Protein AF-E4ZC14-F1 (afdb_monomer)

Structure (mmCIF, N/CA/C/O backbone):
data_AF-E4ZC14-F1
#
_entry.id   AF-E4ZC14-F1
#
loop_
_atom_site.group_PDB
_atom_site.id
_atom_site.type_symbol
_atom_site.label_atom_id
_atom_site.label_alt_id
_atom_site.label_comp_id
_atom_site.label_asym_id
_atom_site.label_entity_id
_atom_site.label_seq_id
_atom_site.pdbx_PDB_ins_code
_atom_site.Cartn_x
_atom_site.Cartn_y
_atom_site.Cartn_z
_atom_site.occupancy
_atom_site.B_iso_or_equiv
_atom_site.auth_seq_id
_atom_site.auth_comp_id
_atom_site.auth_asym_id
_atom_site.auth_atom_id
_atom_site.pdbx_PDB_model_num
ATOM 1 N N . MET A 1 1 ? 74.460 -32.156 33.471 1.00 45.66 1 MET A N 1
ATOM 2 C CA . MET A 1 1 ? 74.186 -30.718 33.682 1.00 45.66 1 MET A CA 1
ATOM 3 C C . MET A 1 1 ? 73.759 -30.123 32.357 1.00 45.66 1 MET A C 1
ATOM 5 O O . MET A 1 1 ? 74.447 -30.393 31.378 1.00 45.66 1 MET A O 1
ATOM 9 N N . LYS A 1 2 ? 72.703 -29.299 32.392 1.00 30.98 2 LYS A N 1
ATOM 10 C CA . LYS A 1 2 ? 71.992 -28.633 31.285 1.00 30.98 2 LYS A CA 1
ATOM 11 C C . LYS A 1 2 ? 70.985 -29.517 30.551 1.00 30.98 2 LYS A C 1
ATOM 13 O O . LYS A 1 2 ? 71.340 -30.608 30.130 1.00 30.98 2 LYS A O 1
ATOM 18 N N . ASP A 1 3 ? 69.765 -29.096 30.270 1.00 32.12 3 ASP A N 1
ATOM 19 C CA . ASP A 1 3 ? 68.856 -28.114 30.873 1.00 32.12 3 ASP A CA 1
ATOM 20 C C . ASP A 1 3 ? 67.518 -28.389 30.177 1.00 32.12 3 ASP A C 1
ATOM 22 O O . ASP A 1 3 ? 67.469 -28.552 28.955 1.00 32.12 3 ASP A O 1
ATOM 26 N N . GLU A 1 4 ? 66.444 -28.481 30.953 1.00 43.25 4 GLU A N 1
ATOM 27 C CA . GLU A 1 4 ? 65.076 -28.402 30.456 1.00 43.25 4 GLU A CA 1
ATOM 28 C C . GLU A 1 4 ? 64.865 -27.011 29.859 1.00 43.25 4 GLU A C 1
ATOM 30 O O . GLU A 1 4 ? 64.987 -26.036 30.588 1.00 43.25 4 GLU A O 1
ATOM 35 N N . THR A 1 5 ? 64.569 -26.903 28.562 1.00 44.19 5 THR A N 1
ATOM 36 C CA . THR A 1 5 ? 63.706 -25.885 27.923 1.00 44.19 5 THR A CA 1
ATOM 37 C C . THR A 1 5 ? 63.796 -26.098 26.411 1.00 44.19 5 THR A C 1
ATOM 39 O O . THR A 1 5 ? 64.867 -25.940 25.846 1.00 44.19 5 THR A O 1
ATOM 42 N N . ILE A 1 6 ? 62.679 -26.475 25.779 1.00 39.97 6 ILE A N 1
ATOM 43 C CA . ILE A 1 6 ? 62.237 -26.222 24.384 1.00 39.97 6 ILE A CA 1
ATOM 44 C C . ILE A 1 6 ? 61.236 -27.339 24.044 1.00 39.97 6 ILE A C 1
ATOM 46 O O . ILE A 1 6 ? 61.542 -28.346 23.420 1.00 39.97 6 ILE A O 1
ATOM 50 N N . ALA A 1 7 ? 60.003 -27.162 24.511 1.00 38.06 7 ALA A N 1
ATOM 51 C CA . ALA A 1 7 ? 58.832 -27.882 24.007 1.00 38.06 7 ALA A CA 1
ATOM 52 C C . ALA A 1 7 ? 57.586 -26.992 24.151 1.00 38.06 7 ALA A C 1
ATOM 54 O O . ALA A 1 7 ? 56.553 -27.395 24.669 1.00 38.06 7 ALA A O 1
ATOM 55 N N . ARG A 1 8 ? 57.708 -25.724 23.742 1.00 35.09 8 ARG A N 1
ATOM 56 C CA . ARG A 1 8 ? 56.596 -24.770 23.604 1.00 35.09 8 ARG A CA 1
ATOM 57 C C . ARG A 1 8 ? 56.924 -23.772 22.500 1.00 35.09 8 ARG A C 1
ATOM 59 O O . ARG A 1 8 ? 57.253 -22.628 22.766 1.00 35.09 8 ARG A O 1
ATOM 66 N N . CYS A 1 9 ? 56.889 -24.238 21.260 1.00 32.22 9 CYS A N 1
ATOM 67 C CA . CYS A 1 9 ? 56.754 -23.385 20.080 1.00 32.22 9 CYS A CA 1
ATOM 68 C C . CYS A 1 9 ? 56.498 -24.294 18.881 1.00 32.22 9 CYS A C 1
ATOM 70 O O . CYS A 1 9 ? 57.434 -24.615 18.170 1.00 32.22 9 CYS A O 1
ATOM 72 N N . LEU A 1 10 ? 55.268 -24.800 18.730 1.00 32.81 10 LEU A N 1
ATOM 73 C CA . LEU A 1 10 ? 54.746 -25.355 17.461 1.00 32.81 10 LEU A CA 1
ATOM 74 C C . LEU A 1 10 ? 53.225 -25.634 17.491 1.00 32.81 10 LEU A C 1
ATOM 76 O O . LEU A 1 10 ? 52.703 -26.356 16.653 1.00 32.81 10 LEU A O 1
ATOM 80 N N . LEU A 1 11 ? 52.484 -25.024 18.423 1.00 34.34 11 LEU A N 1
ATOM 81 C CA . LEU A 1 11 ? 51.018 -25.126 18.522 1.00 34.34 11 LEU A CA 1
ATOM 82 C C . LEU A 1 11 ? 50.381 -23.744 18.738 1.00 34.34 11 LEU A C 1
ATOM 84 O O . LEU A 1 11 ? 49.475 -23.568 19.540 1.00 34.34 11 LEU A O 1
ATOM 88 N N . SER A 1 12 ? 50.889 -22.740 18.019 1.00 35.34 12 SER A N 1
ATOM 89 C CA . SER A 1 12 ? 50.343 -21.376 18.016 1.00 35.34 12 SER A CA 1
ATOM 90 C C . SER A 1 12 ? 50.154 -20.848 16.589 1.00 35.34 12 SER A C 1
ATOM 92 O O . SER A 1 12 ? 50.436 -19.688 16.310 1.00 35.34 12 SER A O 1
ATOM 94 N N . GLY A 1 13 ? 49.730 -21.722 15.668 1.00 34.19 13 GLY A N 1
ATOM 95 C CA . GLY A 1 13 ? 49.625 -21.407 14.238 1.00 34.19 13 GLY A CA 1
ATOM 96 C C . GLY A 1 13 ? 48.385 -21.942 13.521 1.00 34.19 13 GLY A C 1
ATOM 97 O O . GLY A 1 13 ? 48.376 -21.940 12.299 1.00 34.19 13 GLY A O 1
ATOM 98 N N . CYS A 1 14 ? 47.355 -22.412 14.234 1.00 35.56 14 CYS A N 1
ATOM 99 C CA . CYS A 1 14 ? 46.096 -22.889 13.639 1.00 35.56 14 CYS A CA 1
ATOM 100 C C . CYS A 1 14 ? 44.931 -22.714 14.624 1.00 35.56 14 CYS A C 1
ATOM 102 O O . CYS A 1 14 ? 44.402 -23.697 15.121 1.00 35.56 14 CYS A O 1
ATOM 104 N N . LEU A 1 15 ? 44.580 -21.472 14.967 1.00 32.56 15 LEU A N 1
ATOM 105 C CA . LEU A 1 15 ? 43.302 -21.086 15.594 1.00 32.56 15 LEU A CA 1
ATOM 106 C C . LEU A 1 15 ? 43.336 -19.570 15.794 1.00 32.56 15 LEU A C 1
ATOM 108 O O . LEU A 1 15 ? 43.698 -19.116 16.865 1.00 32.56 15 LEU A O 1
ATOM 112 N N . LEU A 1 16 ? 43.081 -18.805 14.728 1.00 34.75 16 LEU A N 1
ATOM 113 C CA . LEU A 1 16 ? 42.660 -17.389 14.726 1.00 34.75 16 LEU A CA 1
ATOM 114 C C . LEU A 1 16 ? 42.478 -16.940 13.257 1.00 34.75 16 LEU A C 1
ATOM 116 O O . LEU A 1 16 ? 43.141 -16.040 12.760 1.00 34.75 16 LEU A O 1
ATOM 120 N N . ALA A 1 17 ? 41.592 -17.625 12.532 1.00 35.12 17 ALA A N 1
ATOM 121 C CA . ALA A 1 17 ? 41.046 -17.159 11.249 1.00 35.12 17 ALA A CA 1
ATOM 122 C C . ALA A 1 17 ? 39.534 -17.447 11.168 1.00 35.12 17 ALA A C 1
ATOM 124 O O . ALA A 1 17 ? 38.980 -17.732 10.114 1.00 35.12 17 ALA A O 1
ATOM 125 N N . ALA A 1 18 ? 38.870 -17.401 12.323 1.00 34.94 18 ALA A N 1
ATOM 126 C CA . ALA A 1 18 ? 37.419 -17.418 12.462 1.00 34.94 18 ALA A CA 1
ATOM 127 C C . ALA A 1 18 ? 37.052 -16.317 13.462 1.00 34.94 18 ALA A C 1
ATOM 129 O O . ALA A 1 18 ? 36.650 -16.564 14.594 1.00 34.94 18 ALA A O 1
ATOM 130 N N . GLY A 1 19 ? 37.332 -15.077 13.078 1.00 29.08 19 GLY A N 1
ATOM 131 C CA . GLY A 1 19 ? 37.117 -13.919 13.926 1.00 29.08 19 GLY A CA 1
ATOM 132 C C . GLY A 1 19 ? 37.322 -12.642 13.133 1.00 29.08 19 GLY A C 1
ATOM 133 O O . GLY A 1 19 ? 38.431 -12.362 12.703 1.00 29.08 19 GLY A O 1
ATOM 134 N N . MET A 1 20 ? 36.240 -11.876 13.009 1.00 33.25 20 MET A N 1
ATOM 135 C CA . MET A 1 20 ? 36.202 -10.481 12.563 1.00 33.25 20 MET A CA 1
ATOM 136 C C . MET A 1 20 ? 36.276 -10.210 11.051 1.00 33.25 20 MET A C 1
ATOM 138 O O . MET A 1 20 ? 37.107 -9.449 10.582 1.00 33.25 20 MET A O 1
ATOM 142 N N . GLU A 1 21 ? 35.246 -10.649 10.329 1.00 29.41 21 GLU A N 1
ATOM 143 C CA . GLU A 1 21 ? 34.494 -9.704 9.488 1.00 29.41 21 GLU A CA 1
ATOM 144 C C . GLU A 1 21 ? 33.090 -9.517 10.085 1.00 29.41 21 GLU A C 1
ATOM 146 O O . GLU A 1 21 ? 32.063 -9.728 9.449 1.00 29.41 21 GLU A O 1
ATOM 151 N N . LYS A 1 22 ? 33.015 -9.063 11.346 1.00 34.44 22 LYS A N 1
ATOM 152 C CA . LYS A 1 22 ? 31.931 -8.132 11.669 1.00 34.44 22 LYS A CA 1
ATOM 153 C C . LYS A 1 22 ? 32.325 -6.851 10.954 1.00 34.44 22 LYS A C 1
ATOM 155 O O . LYS A 1 22 ? 33.046 -6.028 11.511 1.00 34.44 22 LYS A O 1
ATOM 160 N N . SER A 1 23 ? 31.902 -6.739 9.692 1.00 33.16 23 SER A N 1
ATOM 161 C CA . SER A 1 23 ? 31.634 -5.442 9.086 1.00 33.16 23 SER A CA 1
ATOM 162 C C . SER A 1 23 ? 31.048 -4.583 10.201 1.00 33.16 23 SER A C 1
ATOM 164 O O . SER A 1 23 ? 30.042 -4.957 10.812 1.00 33.16 23 SER A O 1
ATOM 166 N N . ILE A 1 24 ? 31.751 -3.511 10.558 1.00 35.22 24 ILE A N 1
ATOM 167 C CA . ILE A 1 24 ? 31.177 -2.447 11.366 1.00 35.22 24 ILE A CA 1
ATOM 168 C C . ILE A 1 24 ? 30.052 -1.925 10.480 1.00 35.22 24 ILE A C 1
ATOM 170 O O . ILE A 1 24 ? 30.283 -1.076 9.620 1.00 35.22 24 ILE A O 1
ATOM 174 N N . ALA A 1 25 ? 28.869 -2.533 10.593 1.00 39.38 25 ALA A N 1
ATOM 175 C CA . ALA A 1 25 ? 27.667 -2.032 9.973 1.00 39.38 25 ALA A CA 1
ATOM 176 C C . ALA A 1 25 ? 27.552 -0.618 10.521 1.00 39.38 25 ALA A C 1
ATOM 178 O O . ALA A 1 25 ? 27.355 -0.430 11.723 1.00 39.38 25 ALA A O 1
ATOM 179 N N . ALA A 1 26 ? 27.816 0.376 9.673 1.00 46.69 26 ALA A N 1
ATOM 180 C CA . ALA A 1 26 ? 27.565 1.750 10.044 1.00 46.69 26 ALA A CA 1
ATOM 181 C C . ALA A 1 26 ? 26.086 1.783 10.425 1.00 46.69 26 ALA A C 1
ATOM 183 O O . ALA A 1 26 ? 25.239 1.486 9.577 1.00 46.69 26 ALA A O 1
ATOM 184 N N . SER A 1 27 ? 25.803 2.036 11.707 1.00 54.91 27 SER A N 1
ATOM 185 C CA . SER A 1 27 ? 24.440 2.157 12.203 1.00 54.91 27 SER A CA 1
ATOM 186 C C . SER A 1 27 ? 23.732 3.147 11.290 1.00 54.91 27 SER A C 1
ATOM 188 O O . SER A 1 27 ? 24.211 4.268 11.085 1.00 54.91 27 SER A O 1
ATOM 190 N N . GLY A 1 28 ? 22.667 2.698 10.626 1.00 61.69 28 GLY A N 1
ATOM 191 C CA . GLY A 1 28 ? 21.913 3.591 9.761 1.00 61.69 28 GLY A CA 1
ATOM 192 C C . GLY A 1 28 ? 21.225 4.686 10.588 1.00 61.69 28 GLY A C 1
ATOM 193 O O . GLY A 1 28 ? 21.387 4.801 11.805 1.00 61.69 28 GLY A O 1
ATOM 194 N N . THR A 1 29 ? 20.510 5.577 9.908 1.00 86.94 29 THR A N 1
ATOM 195 C CA . THR A 1 29 ? 19.975 6.783 10.545 1.00 86.94 29 THR A CA 1
ATOM 196 C C . THR A 1 29 ? 18.509 6.615 10.919 1.00 86.94 29 THR A C 1
ATOM 198 O O . THR A 1 29 ? 17.673 6.420 10.040 1.00 86.94 29 THR A O 1
ATOM 201 N N . ILE A 1 30 ? 18.193 6.793 12.202 1.00 93.06 30 ILE A N 1
ATOM 202 C CA . ILE A 1 30 ? 16.826 6.995 12.693 1.00 93.06 30 ILE A CA 1
ATOM 203 C C . ILE A 1 30 ? 16.688 8.465 13.101 1.00 93.06 30 ILE A C 1
ATOM 205 O O . ILE A 1 30 ? 17.481 8.977 13.890 1.00 93.06 30 ILE A O 1
ATOM 209 N N . LEU A 1 31 ? 15.715 9.165 12.521 1.00 93.12 31 LEU A N 1
ATOM 210 C CA . LEU A 1 31 ? 15.430 10.575 12.777 1.00 93.12 31 LEU A CA 1
ATOM 211 C C . LEU A 1 31 ? 14.049 10.708 13.404 1.00 93.12 31 LEU A C 1
ATOM 213 O O . LEU A 1 31 ? 13.050 10.477 12.730 1.00 93.12 31 LEU A O 1
ATOM 217 N N . GLU A 1 32 ? 13.988 11.161 14.649 1.00 92.75 32 GLU A N 1
ATOM 218 C CA . GLU A 1 32 ? 12.730 11.497 15.317 1.00 92.75 32 GLU A CA 1
ATOM 219 C C . GLU A 1 32 ? 12.566 13.018 15.360 1.00 92.75 32 GLU A C 1
ATOM 221 O O . GLU A 1 32 ? 13.363 13.748 15.958 1.00 92.75 32 GLU A O 1
ATOM 226 N N . LYS A 1 33 ? 11.552 13.520 14.656 1.00 91.81 33 LYS A N 1
ATOM 227 C CA . LYS A 1 33 ? 11.216 14.942 14.552 1.00 91.81 33 LYS A CA 1
ATOM 228 C C . LYS A 1 33 ? 9.734 15.143 14.878 1.00 91.81 33 LYS A C 1
ATOM 230 O O . LYS A 1 33 ? 8.935 14.228 14.704 1.00 91.81 33 LYS A O 1
ATOM 235 N N . PRO A 1 34 ? 9.309 16.363 15.258 1.00 89.25 34 PRO A N 1
ATOM 236 C CA . PRO A 1 34 ? 7.901 16.628 15.563 1.00 89.25 34 PRO A CA 1
ATOM 237 C C . PRO A 1 34 ? 6.912 16.261 14.443 1.00 89.25 34 PRO A C 1
ATOM 239 O O . PRO A 1 34 ? 5.756 15.964 14.733 1.00 89.25 34 PRO A O 1
ATOM 242 N N . ASN A 1 35 ? 7.357 16.293 13.182 1.00 92.06 35 ASN A N 1
ATOM 243 C CA . ASN A 1 35 ? 6.514 16.052 12.009 1.00 92.06 35 ASN A CA 1
ATOM 244 C C . ASN A 1 35 ? 6.726 14.674 11.364 1.00 92.06 35 ASN A C 1
ATOM 246 O O . ASN A 1 35 ? 5.969 14.322 10.462 1.00 92.06 35 ASN A O 1
ATOM 250 N N . TYR A 1 36 ? 7.735 13.901 11.768 1.00 94.00 36 TYR A N 1
ATOM 251 C CA . TYR A 1 36 ? 7.990 12.575 11.204 1.00 94.00 36 TYR A CA 1
ATOM 252 C C . TYR A 1 36 ? 8.979 11.779 12.053 1.00 94.00 36 TYR A C 1
ATOM 254 O O . TYR A 1 36 ? 9.865 12.344 12.694 1.00 94.00 36 TYR A O 1
ATOM 262 N N . THR A 1 37 ? 8.883 10.463 11.937 1.00 95.62 37 THR A N 1
ATOM 263 C CA . THR A 1 37 ? 9.958 9.524 12.234 1.00 95.62 37 THR A CA 1
ATOM 264 C C . THR A 1 37 ? 10.465 8.975 10.906 1.00 95.62 37 THR A C 1
ATOM 266 O O . THR A 1 37 ? 9.667 8.540 10.080 1.00 95.62 37 THR A O 1
ATOM 269 N N . ALA A 1 38 ? 11.773 9.022 10.660 1.00 95.50 38 ALA A N 1
ATOM 270 C CA . ALA A 1 38 ? 12.366 8.502 9.431 1.00 95.50 38 ALA A CA 1
ATOM 271 C C . ALA A 1 38 ? 13.453 7.471 9.734 1.00 95.50 38 ALA A C 1
ATOM 273 O O . ALA A 1 38 ? 14.365 7.747 10.510 1.00 95.50 38 ALA A O 1
ATOM 274 N N . VAL A 1 39 ? 13.380 6.316 9.080 1.00 96.25 39 VAL A N 1
ATOM 275 C CA . VAL A 1 39 ? 14.402 5.269 9.099 1.00 96.25 39 VAL A CA 1
ATOM 276 C C . VAL A 1 39 ? 15.060 5.235 7.728 1.00 96.25 39 VAL A C 1
ATOM 278 O O . VAL A 1 39 ? 14.451 4.824 6.741 1.00 96.25 39 VAL A O 1
ATOM 281 N N . ILE A 1 40 ? 16.303 5.702 7.662 1.00 95.50 40 ILE A N 1
ATOM 282 C CA . ILE A 1 40 ? 17.051 5.845 6.416 1.00 95.50 40 ILE A CA 1
ATOM 283 C C . ILE A 1 40 ? 18.341 5.039 6.529 1.00 95.50 40 ILE A C 1
ATOM 285 O O . ILE A 1 40 ? 19.242 5.378 7.303 1.00 95.50 40 ILE A O 1
ATOM 289 N N . ALA A 1 41 ? 18.445 3.977 5.738 1.00 95.38 41 ALA A N 1
ATOM 290 C CA . ALA A 1 41 ? 19.699 3.279 5.497 1.00 95.38 41 ALA A CA 1
ATOM 291 C C . ALA A 1 41 ? 20.324 3.857 4.226 1.00 95.38 41 ALA A C 1
ATOM 293 O O . ALA A 1 41 ? 19.694 3.852 3.175 1.00 95.38 41 ALA A O 1
ATOM 294 N N . ASN A 1 42 ? 21.551 4.371 4.302 1.00 94.00 42 ASN A N 1
ATOM 295 C CA . ASN A 1 42 ? 22.331 4.687 3.107 1.00 94.00 42 ASN A CA 1
ATOM 296 C C . ASN A 1 42 ? 23.106 3.442 2.646 1.00 94.00 42 ASN A C 1
ATOM 298 O O . ASN A 1 42 ? 23.109 2.403 3.306 1.00 94.00 42 ASN A O 1
ATOM 302 N N . ARG A 1 43 ? 23.812 3.567 1.521 1.00 93.12 43 ARG A N 1
ATOM 303 C CA . ARG A 1 43 ? 24.709 2.544 0.973 1.00 93.12 43 ARG A CA 1
ATOM 304 C C . ARG A 1 43 ? 25.534 1.829 2.054 1.00 93.12 43 ARG A C 1
ATOM 306 O O . ARG A 1 43 ? 26.241 2.484 2.820 1.00 93.12 43 ARG A O 1
ATOM 313 N N . ASN A 1 44 ? 25.502 0.497 2.037 1.00 93.25 44 ASN A N 1
ATOM 314 C CA . ASN A 1 44 ? 26.182 -0.403 2.976 1.00 93.25 44 ASN A CA 1
ATOM 315 C C . ASN A 1 44 ? 25.797 -0.211 4.462 1.00 93.25 44 ASN A C 1
ATOM 317 O O . ASN A 1 44 ? 26.561 -0.607 5.342 1.00 93.25 44 ASN A O 1
ATOM 321 N N . GLN A 1 45 ? 24.656 0.416 4.763 1.00 93.44 45 GLN A N 1
ATOM 322 C CA . GLN A 1 45 ? 24.150 0.563 6.131 1.00 93.44 45 GLN A CA 1
ATOM 323 C C . GLN A 1 45 ? 23.018 -0.420 6.402 1.00 93.44 45 GLN A C 1
ATOM 325 O O . GLN A 1 45 ? 22.232 -0.748 5.516 1.00 93.44 45 GLN A O 1
ATOM 330 N N . THR A 1 46 ? 22.909 -0.865 7.649 1.00 94.44 46 THR A N 1
ATOM 331 C CA . THR A 1 46 ? 21.777 -1.666 8.118 1.00 94.44 46 THR A CA 1
ATOM 332 C C . THR A 1 46 ? 21.173 -1.010 9.354 1.00 94.44 46 THR A C 1
ATOM 334 O O . THR A 1 46 ? 21.894 -0.648 10.283 1.00 94.44 46 THR A O 1
ATOM 337 N N . ASN A 1 47 ? 19.854 -0.842 9.344 1.00 93.75 47 ASN A N 1
ATOM 338 C CA . ASN A 1 47 ? 19.058 -0.458 10.501 1.00 93.75 47 ASN A CA 1
ATOM 339 C C . ASN A 1 47 ? 18.298 -1.672 11.017 1.00 93.75 47 ASN A C 1
ATOM 341 O O . ASN A 1 47 ? 17.566 -2.295 10.254 1.00 93.75 47 ASN A O 1
ATOM 345 N N . GLU A 1 48 ? 18.414 -1.949 12.310 1.00 95.19 48 GLU A N 1
ATOM 346 C CA . GLU A 1 48 ? 17.554 -2.897 13.016 1.00 95.19 48 GLU A CA 1
ATOM 347 C C . GLU A 1 48 ? 16.950 -2.176 14.215 1.00 95.19 48 GLU A C 1
ATOM 349 O O . GLU A 1 48 ? 17.681 -1.670 15.069 1.00 95.19 48 GLU A O 1
ATOM 354 N N . HIS A 1 49 ? 15.623 -2.050 14.252 1.00 94.50 49 HIS A N 1
ATOM 355 C CA . HIS A 1 49 ? 14.971 -1.279 15.306 1.00 94.50 49 HIS A CA 1
ATOM 356 C C . HIS A 1 49 ? 13.532 -1.716 15.569 1.00 94.50 49 HIS A C 1
ATOM 358 O O . HIS A 1 49 ? 12.822 -2.148 14.662 1.00 94.50 49 HIS A O 1
ATOM 364 N N . THR A 1 50 ? 13.097 -1.560 16.820 1.00 95.88 50 THR A N 1
ATOM 365 C CA . THR A 1 50 ? 11.699 -1.729 17.227 1.00 95.88 50 THR A CA 1
ATOM 366 C C . THR A 1 50 ? 11.189 -0.425 17.820 1.00 95.88 50 THR A C 1
ATOM 368 O O . THR A 1 50 ? 11.693 0.012 18.850 1.00 95.88 50 THR A O 1
ATOM 371 N N . PHE A 1 51 ? 10.177 0.164 17.187 1.00 94.19 51 PHE A N 1
ATOM 372 C CA . PHE A 1 51 ? 9.398 1.252 17.766 1.00 94.19 51 PHE A CA 1
ATOM 373 C C . PHE A 1 51 ? 8.248 0.649 18.568 1.00 94.19 51 PHE A C 1
ATOM 375 O O . PHE A 1 51 ? 7.347 0.039 17.988 1.00 94.19 51 PHE A O 1
ATOM 382 N N . ASP A 1 52 ? 8.296 0.787 19.890 1.00 93.25 52 ASP A N 1
ATOM 383 C CA . ASP A 1 52 ? 7.309 0.187 20.783 1.00 93.25 52 ASP A CA 1
ATOM 384 C C . ASP A 1 52 ? 6.348 1.239 21.352 1.00 93.25 52 ASP A C 1
ATOM 386 O O . ASP A 1 52 ? 6.710 2.054 22.201 1.00 93.25 52 ASP A O 1
ATOM 390 N N . TYR A 1 53 ? 5.112 1.205 20.859 1.00 91.06 53 TYR A N 1
ATOM 391 C CA . TYR A 1 53 ? 3.966 2.001 21.295 1.00 91.06 53 TYR A CA 1
ATOM 392 C C . TYR A 1 53 ? 2.868 1.113 21.909 1.00 91.06 53 TYR A C 1
ATOM 394 O O . TYR A 1 53 ? 1.706 1.518 21.961 1.00 91.06 53 TYR A O 1
ATOM 402 N N . SER A 1 54 ? 3.209 -0.108 22.341 1.00 89.38 54 SER A N 1
ATOM 403 C CA . SER A 1 54 ? 2.241 -1.104 22.825 1.00 89.38 54 SER A CA 1
ATOM 404 C C . SER A 1 54 ? 1.773 -0.897 24.268 1.00 89.38 54 SER A C 1
ATOM 406 O O . SER A 1 54 ? 0.810 -1.533 24.694 1.00 89.38 54 SER A O 1
ATOM 408 N N . GLY A 1 55 ? 2.429 -0.005 25.016 1.00 79.44 55 GLY A N 1
ATOM 409 C CA . GLY A 1 55 ? 2.130 0.250 26.424 1.00 79.44 55 GLY A CA 1
ATOM 410 C C . GLY A 1 55 ? 0.705 0.754 26.682 1.00 79.44 55 GLY A C 1
ATOM 411 O O . GLY A 1 55 ? 0.073 1.369 25.824 1.00 79.44 55 GLY A O 1
ATOM 412 N N . GLU A 1 56 ? 0.217 0.515 27.902 1.00 70.56 56 GLU A N 1
ATOM 413 C CA . GLU A 1 56 ? -1.106 0.959 28.379 1.00 70.56 56 GLU A CA 1
ATOM 414 C C . GLU A 1 56 ? -1.197 2.476 28.595 1.00 70.56 56 GLU A C 1
ATOM 416 O O . GLU A 1 56 ? -2.286 3.037 28.699 1.00 70.56 56 GLU A O 1
ATOM 421 N N . THR A 1 57 ? -0.056 3.158 28.694 1.00 74.31 57 THR A N 1
ATOM 422 C CA . THR A 1 57 ? -0.013 4.611 28.825 1.00 74.31 57 THR A CA 1
ATOM 423 C C . THR A 1 57 ? -0.166 5.273 27.462 1.00 74.31 57 THR A C 1
ATOM 425 O O . THR A 1 57 ? 0.419 4.842 26.470 1.00 74.31 57 THR A O 1
ATOM 428 N N . VAL A 1 58 ? -0.931 6.368 27.416 1.00 74.25 58 VAL A N 1
ATOM 429 C CA . VAL A 1 58 ? -1.116 7.160 26.194 1.00 74.25 58 VAL A CA 1
ATOM 430 C C . VAL A 1 58 ? 0.248 7.656 25.706 1.00 74.25 58 VAL A C 1
ATOM 432 O 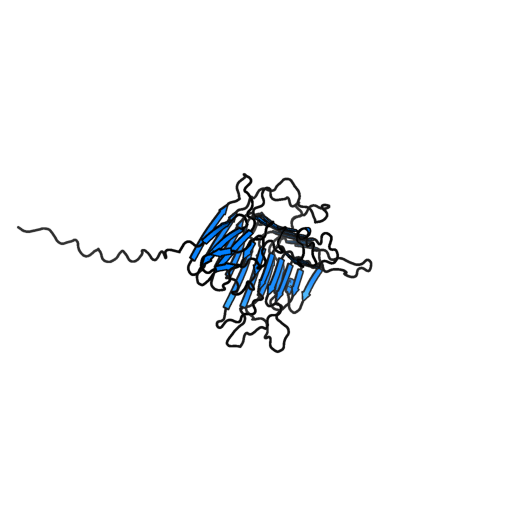O . VAL A 1 58 ? 0.828 8.577 26.286 1.00 74.25 58 VAL A O 1
ATOM 435 N N . VAL A 1 59 ? 0.748 7.080 24.614 1.00 78.69 59 VAL A N 1
ATOM 436 C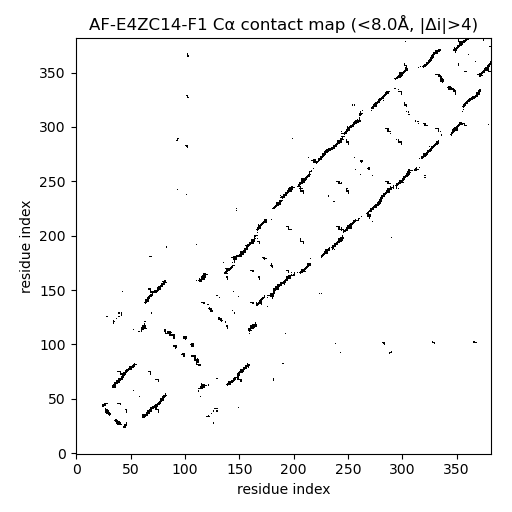 CA . VAL A 1 59 ? 1.919 7.602 23.906 1.00 78.69 59 VAL A CA 1
ATOM 437 C C . VAL A 1 59 ? 1.448 8.581 22.841 1.00 78.69 59 VAL A C 1
ATOM 439 O O . VAL A 1 59 ? 0.455 8.351 22.150 1.00 78.69 59 VAL A O 1
ATOM 442 N N . LYS A 1 60 ? 2.158 9.703 22.703 1.00 87.62 60 LYS A N 1
ATOM 443 C CA . LYS A 1 60 ? 1.877 10.654 21.630 1.00 87.62 60 LYS A CA 1
ATOM 444 C C . LYS A 1 60 ? 2.108 9.962 20.273 1.00 87.62 60 LYS A C 1
ATOM 446 O O . LYS A 1 60 ? 3.229 9.506 20.044 1.00 87.62 60 LYS A O 1
ATOM 451 N N . PRO A 1 61 ? 1.111 9.929 19.371 1.00 92.69 61 PRO A N 1
ATOM 452 C CA . PRO A 1 61 ? 1.273 9.328 18.052 1.00 92.69 61 PRO A CA 1
ATOM 453 C C . PRO A 1 61 ? 2.356 10.044 17.245 1.00 92.69 61 PRO A C 1
ATOM 455 O O . PRO A 1 61 ? 2.516 11.268 17.342 1.00 92.69 61 PRO A O 1
ATOM 458 N N . ILE A 1 62 ? 3.058 9.300 16.391 1.00 94.62 62 ILE A N 1
ATOM 459 C CA . ILE A 1 62 ? 3.930 9.915 15.385 1.00 94.62 62 ILE A CA 1
ATOM 460 C C . ILE A 1 62 ? 3.085 10.481 14.241 1.00 94.62 62 ILE A C 1
ATOM 462 O O . ILE A 1 62 ? 2.019 9.963 13.914 1.00 94.62 62 ILE A O 1
ATOM 466 N N . ASN A 1 63 ? 3.559 11.554 13.606 1.00 95.38 63 ASN A N 1
ATOM 467 C CA . ASN A 1 63 ? 2.819 12.163 12.498 1.00 95.38 63 ASN A CA 1
ATOM 468 C C . ASN A 1 63 ? 2.964 11.377 11.184 1.00 95.38 63 ASN A C 1
ATOM 470 O O . ASN A 1 63 ? 2.038 11.324 10.383 1.00 95.38 63 ASN A O 1
ATOM 474 N N . SER A 1 64 ? 4.136 10.801 10.932 1.00 96.19 64 SER A N 1
ATOM 475 C CA . SER A 1 64 ? 4.418 10.024 9.726 1.00 96.19 64 SER A CA 1
ATOM 476 C C . SER A 1 64 ? 5.624 9.129 9.975 1.00 96.19 64 SER A C 1
ATOM 478 O O . SER A 1 64 ? 6.560 9.559 10.651 1.00 96.19 64 SER A O 1
ATOM 480 N N . LEU A 1 65 ? 5.608 7.917 9.430 1.00 97.12 65 LEU A N 1
ATOM 481 C CA . LEU A 1 65 ? 6.750 7.016 9.383 1.00 97.12 65 LEU A CA 1
ATOM 482 C C . LEU A 1 65 ? 7.288 6.955 7.954 1.00 97.12 65 LEU A C 1
ATOM 484 O O . LEU A 1 65 ? 6.577 6.556 7.038 1.00 97.12 65 LEU A O 1
ATOM 488 N N . ILE A 1 66 ? 8.548 7.323 7.762 1.00 95.75 66 ILE A N 1
ATOM 489 C CA . ILE A 1 66 ? 9.210 7.316 6.455 1.00 95.75 66 ILE A CA 1
ATOM 490 C C . ILE A 1 66 ? 10.306 6.270 6.486 1.00 95.75 66 ILE A C 1
ATOM 492 O O . ILE A 1 66 ? 11.136 6.272 7.393 1.00 95.75 66 ILE A O 1
ATOM 496 N N . ILE A 1 67 ? 10.329 5.386 5.500 1.00 95.81 67 ILE A N 1
ATOM 497 C CA . ILE A 1 67 ? 11.308 4.307 5.417 1.00 95.81 67 ILE A CA 1
ATOM 498 C C . ILE A 1 67 ? 11.984 4.390 4.054 1.00 95.81 67 ILE A C 1
ATOM 500 O O . ILE A 1 67 ? 11.313 4.500 3.026 1.00 95.81 67 ILE A O 1
ATOM 504 N N . ALA A 1 68 ? 13.316 4.386 4.067 1.00 94.62 68 ALA A N 1
ATOM 505 C CA . ALA A 1 68 ? 14.125 4.450 2.862 1.00 94.62 68 ALA A CA 1
ATOM 506 C C . ALA A 1 68 ? 15.406 3.613 2.994 1.00 94.62 68 ALA A C 1
ATOM 508 O O . ALA A 1 68 ? 16.211 3.811 3.908 1.00 94.62 68 ALA A O 1
ATOM 509 N N . ALA A 1 69 ? 15.623 2.697 2.058 1.00 94.81 69 ALA A N 1
ATOM 510 C CA . ALA A 1 69 ? 16.871 1.984 1.833 1.00 94.81 69 ALA A CA 1
ATOM 511 C C . ALA A 1 69 ? 17.546 2.552 0.575 1.00 94.81 69 ALA A C 1
ATOM 513 O O . ALA A 1 69 ? 17.304 2.105 -0.546 1.00 94.81 69 ALA A O 1
ATOM 514 N N . TYR A 1 70 ? 18.380 3.572 0.779 1.00 92.88 70 TYR A N 1
ATOM 515 C CA . TYR A 1 70 ? 18.991 4.388 -0.262 1.00 92.88 70 TYR A CA 1
ATOM 516 C C . TYR A 1 70 ? 20.394 3.897 -0.650 1.00 92.88 70 TYR A C 1
ATOM 518 O O . TYR A 1 70 ? 21.410 4.250 -0.035 1.00 92.88 70 TYR A O 1
ATOM 526 N N . GLY A 1 71 ? 20.450 3.135 -1.741 1.00 90.56 71 GLY A N 1
ATOM 527 C CA . GLY A 1 71 ? 21.676 2.695 -2.403 1.00 90.56 71 GLY A CA 1
ATOM 528 C C . GLY A 1 71 ? 22.064 1.254 -2.089 1.00 90.56 71 GLY A C 1
ATOM 529 O O . GLY A 1 71 ? 21.494 0.603 -1.219 1.00 90.56 71 GLY A O 1
ATOM 530 N N . LYS A 1 72 ? 23.072 0.765 -2.815 1.00 92.38 72 LYS A N 1
ATOM 531 C CA . LYS A 1 72 ? 23.552 -0.616 -2.712 1.00 92.38 72 LYS A CA 1
ATOM 532 C C . LYS A 1 72 ? 23.772 -1.092 -1.271 1.00 92.38 72 LYS A C 1
ATOM 534 O O . LYS A 1 72 ? 24.444 -0.419 -0.489 1.00 92.38 72 LYS A O 1
ATOM 539 N N . ASP A 1 73 ? 23.243 -2.275 -0.965 1.00 93.62 73 ASP A N 1
ATOM 540 C CA . ASP A 1 73 ? 23.377 -2.965 0.325 1.00 93.62 73 ASP A CA 1
ATOM 541 C C . ASP A 1 73 ? 22.794 -2.183 1.524 1.00 93.62 73 ASP A C 1
ATOM 543 O O . ASP A 1 73 ? 23.059 -2.535 2.674 1.00 93.62 73 ASP A O 1
ATOM 547 N N . ALA A 1 74 ? 21.988 -1.140 1.278 1.00 95.06 74 ALA A N 1
ATOM 548 C CA . ALA A 1 74 ? 21.205 -0.462 2.306 1.00 95.06 74 ALA A CA 1
ATOM 549 C C . ALA A 1 74 ? 20.057 -1.364 2.775 1.00 95.06 74 ALA A C 1
ATOM 551 O O . ALA A 1 74 ? 19.305 -1.889 1.952 1.00 95.06 74 ALA A O 1
ATOM 552 N N . LYS A 1 75 ? 19.905 -1.552 4.088 1.00 96.81 75 LYS A N 1
ATOM 553 C CA . LYS A 1 75 ? 18.891 -2.446 4.660 1.00 96.81 75 LYS A CA 1
ATOM 554 C C . LYS A 1 75 ? 18.179 -1.817 5.849 1.00 96.81 75 LYS A C 1
ATOM 556 O O . LYS A 1 75 ? 18.826 -1.272 6.737 1.00 96.81 75 LYS A O 1
ATOM 561 N N . ASN A 1 76 ? 16.863 -1.966 5.906 1.00 97.69 76 ASN A N 1
ATOM 562 C CA . ASN A 1 76 ? 16.066 -1.671 7.093 1.00 97.69 76 ASN A CA 1
ATOM 563 C C . ASN A 1 76 ? 15.319 -2.935 7.530 1.00 97.69 76 ASN A C 1
ATOM 565 O O . ASN A 1 76 ? 14.618 -3.533 6.720 1.00 97.69 76 ASN A O 1
ATOM 569 N N . THR A 1 77 ? 15.432 -3.304 8.803 1.00 97.75 77 THR A N 1
ATOM 570 C CA . THR A 1 77 ? 14.627 -4.332 9.472 1.00 97.75 77 THR A CA 1
ATOM 571 C C . THR A 1 77 ? 13.928 -3.673 10.655 1.00 97.75 77 THR A C 1
ATOM 573 O O . THR A 1 77 ? 14.543 -3.431 11.693 1.00 97.75 77 THR A O 1
ATOM 576 N N . ILE A 1 78 ? 12.658 -3.314 10.487 1.00 97.44 78 ILE A N 1
ATOM 577 C CA . ILE A 1 78 ? 11.935 -2.459 11.432 1.00 97.44 78 ILE A CA 1
ATOM 578 C C . ILE A 1 78 ? 10.679 -3.156 11.919 1.00 97.44 78 ILE A C 1
ATOM 580 O O . ILE A 1 78 ? 9.894 -3.656 11.123 1.00 97.44 78 ILE A O 1
ATOM 584 N N . THR A 1 79 ? 10.468 -3.142 13.229 1.00 98.31 79 THR A N 1
ATOM 585 C CA . THR A 1 79 ? 9.192 -3.525 13.839 1.00 98.31 79 THR A CA 1
ATOM 586 C C . THR A 1 79 ? 8.540 -2.291 14.445 1.00 98.31 79 THR A C 1
ATOM 588 O O . THR A 1 79 ? 9.197 -1.519 15.138 1.00 98.31 79 THR A O 1
ATOM 591 N N . VAL A 1 80 ? 7.253 -2.093 14.192 1.00 98.19 80 VAL A N 1
ATOM 592 C CA . VAL A 1 80 ? 6.431 -1.090 14.870 1.00 98.19 80 VAL A CA 1
ATOM 593 C C . VAL A 1 80 ? 5.351 -1.837 15.629 1.00 98.19 80 VAL A C 1
ATOM 595 O O . VAL A 1 80 ? 4.563 -2.556 15.018 1.00 98.19 80 VAL A O 1
ATOM 598 N N . LYS A 1 81 ? 5.321 -1.668 16.948 1.00 97.25 81 LYS A N 1
ATOM 599 C CA . LYS A 1 81 ? 4.291 -2.236 17.816 1.00 97.25 81 LYS A CA 1
ATOM 600 C C . LYS A 1 81 ? 3.344 -1.130 18.237 1.00 97.25 81 LYS A C 1
ATOM 602 O O . LYS A 1 81 ? 3.769 -0.189 18.895 1.00 97.25 81 LYS A O 1
ATOM 607 N N . GLY A 1 82 ? 2.090 -1.206 17.821 1.00 95.31 82 GLY A N 1
ATOM 608 C CA . GLY A 1 82 ? 1.024 -0.333 18.288 1.00 95.31 82 GLY A CA 1
ATOM 609 C C . GLY A 1 82 ? 0.324 -0.889 19.525 1.00 95.31 82 GLY A C 1
ATOM 610 O O . GLY A 1 82 ? 0.644 -1.974 20.017 1.00 95.31 82 GLY A O 1
ATOM 611 N N . ASN A 1 83 ? -0.634 -0.122 20.038 1.00 92.00 83 ASN A N 1
ATOM 612 C CA . ASN A 1 83 ? -1.425 -0.518 21.190 1.00 92.00 83 ASN A CA 1
ATOM 613 C C . ASN A 1 83 ? -2.514 -1.526 20.756 1.00 92.00 83 ASN A C 1
ATOM 615 O O . ASN A 1 83 ? -3.308 -1.206 19.869 1.00 92.00 83 ASN A O 1
ATOM 619 N N . PRO A 1 84 ? -2.571 -2.729 21.359 1.00 89.38 84 PRO A N 1
ATOM 620 C CA . PRO A 1 84 ? -3.542 -3.760 20.986 1.00 89.38 84 PRO A CA 1
ATOM 621 C C . PRO A 1 84 ? -4.954 -3.502 21.532 1.00 89.38 84 PRO A C 1
ATOM 623 O O . PRO A 1 84 ? -5.903 -4.169 21.119 1.00 89.38 84 PRO A O 1
ATOM 626 N N . SER A 1 85 ? -5.106 -2.576 22.479 1.00 88.88 85 SER A N 1
ATOM 627 C CA . SER A 1 85 ? -6.378 -2.296 23.131 1.00 88.88 85 SER A CA 1
ATOM 628 C C . SER A 1 85 ? -7.294 -1.484 22.223 1.00 88.88 85 SER A C 1
ATOM 630 O O . SER A 1 85 ? -6.907 -0.504 21.580 1.00 88.88 85 SER A O 1
ATOM 632 N N . VAL A 1 86 ? -8.564 -1.869 22.224 1.00 86.50 86 VAL A N 1
ATOM 633 C CA . VAL A 1 86 ? -9.637 -1.106 21.592 1.00 86.50 86 VAL A CA 1
ATOM 634 C C . VAL A 1 86 ? -10.225 -0.116 22.593 1.00 86.50 86 VAL A C 1
ATOM 636 O O . VAL A 1 86 ? -10.354 -0.409 23.780 1.00 86.50 86 VAL A O 1
ATOM 639 N N . GLY A 1 87 ? -10.555 1.076 22.116 1.00 83.88 87 GLY A N 1
ATOM 640 C CA . GLY A 1 87 ? -11.288 2.083 22.865 1.00 83.88 87 GLY A CA 1
ATOM 641 C C . GLY A 1 87 ? -12.771 1.734 22.995 1.00 83.88 87 GLY A C 1
ATOM 642 O O . GLY A 1 87 ? -13.248 0.703 22.523 1.00 83.88 87 GLY A O 1
ATOM 643 N N . GLU A 1 88 ? -13.524 2.621 23.642 1.00 85.31 88 GLU A N 1
ATOM 644 C CA . GLU A 1 88 ? -14.954 2.408 23.908 1.00 85.31 88 GLU A CA 1
ATOM 645 C C . GLU A 1 88 ? -15.856 2.768 22.723 1.00 85.31 88 GLU A C 1
ATOM 647 O O . GLU A 1 88 ? -16.986 2.291 22.642 1.00 85.31 88 GLU A O 1
ATOM 652 N N . LYS A 1 89 ? -15.369 3.617 21.813 1.00 89.00 89 LYS A N 1
ATOM 653 C CA . LYS A 1 89 ? -16.158 4.158 20.707 1.00 89.00 89 LYS A CA 1
ATOM 654 C C . LYS A 1 89 ? -16.177 3.201 19.528 1.00 89.00 89 LYS A C 1
ATOM 656 O O . LYS A 1 89 ? -15.123 2.779 19.058 1.00 89.00 89 LYS A O 1
ATOM 661 N N . ASP A 1 90 ? -17.365 2.948 19.003 1.00 90.94 90 ASP A N 1
ATOM 662 C CA . ASP A 1 90 ? -17.526 2.317 17.699 1.00 90.94 90 ASP A CA 1
ATOM 663 C C . ASP A 1 90 ? -16.940 3.215 16.603 1.00 90.94 90 ASP A C 1
ATOM 665 O O . ASP A 1 90 ? -17.159 4.430 16.593 1.00 90.94 90 ASP A O 1
ATOM 669 N N . LEU A 1 91 ? -16.256 2.604 15.642 1.00 86.38 91 LEU A N 1
ATOM 670 C CA . LEU A 1 91 ? -15.996 3.233 14.357 1.00 86.38 91 LEU A CA 1
ATOM 671 C C . LEU A 1 91 ? -17.312 3.299 13.583 1.00 86.38 91 LEU A C 1
ATOM 673 O O . LEU A 1 91 ? -18.036 2.308 13.483 1.00 86.38 91 LEU A O 1
ATOM 677 N N . LYS A 1 92 ? -17.621 4.473 13.040 1.00 85.94 92 LYS A N 1
ATOM 678 C CA . LYS A 1 92 ? -18.837 4.731 12.266 1.00 85.94 92 LYS A CA 1
ATOM 679 C C . LYS A 1 92 ? -18.508 4.965 10.793 1.00 85.94 92 LYS A C 1
ATOM 681 O O . LYS A 1 92 ? -17.364 5.272 10.458 1.00 85.94 92 LYS A O 1
ATOM 686 N N . ASP A 1 93 ? -19.507 4.786 9.936 1.00 76.81 93 ASP A N 1
ATOM 687 C CA . ASP A 1 93 ? -19.458 5.230 8.542 1.00 76.81 93 ASP A CA 1
ATOM 688 C C . ASP A 1 93 ? -19.364 6.761 8.422 1.00 76.81 93 ASP A C 1
ATOM 690 O O . ASP A 1 93 ? -19.336 7.484 9.424 1.00 76.81 93 ASP A O 1
ATOM 694 N N . ALA A 1 94 ? -19.280 7.267 7.188 1.00 75.69 94 ALA A N 1
ATOM 695 C CA . ALA A 1 94 ? -19.042 8.687 6.947 1.00 75.69 94 ALA A CA 1
ATOM 696 C C . ALA A 1 94 ? -20.170 9.582 7.482 1.00 75.69 94 ALA A C 1
ATOM 698 O O . ALA A 1 94 ? -19.907 10.725 7.857 1.00 75.69 94 ALA A O 1
ATOM 699 N N . ASN A 1 95 ? -21.394 9.053 7.553 1.00 70.00 95 ASN A N 1
ATOM 700 C CA . ASN A 1 95 ? -22.583 9.773 8.006 1.00 70.00 95 ASN A CA 1
ATOM 701 C C . ASN A 1 95 ? -22.798 9.651 9.525 1.00 70.00 95 ASN A C 1
ATOM 703 O O . ASN A 1 95 ? -23.622 10.361 10.099 1.00 70.00 95 ASN A O 1
ATOM 707 N N . GLY A 1 96 ? -22.049 8.771 10.196 1.00 76.69 96 GLY A N 1
ATOM 708 C CA . GLY A 1 96 ? -22.202 8.493 11.621 1.00 76.69 96 GLY A CA 1
ATOM 709 C C . GLY A 1 96 ? -23.388 7.582 11.954 1.00 76.69 96 GLY A C 1
ATOM 710 O O . GLY A 1 96 ? -23.692 7.396 13.135 1.00 76.69 96 GLY A O 1
ATOM 711 N N . GLU A 1 97 ? -24.059 7.020 10.947 1.00 74.88 97 GLU A N 1
ATOM 712 C CA . GLU A 1 97 ? -25.348 6.338 11.090 1.00 74.88 97 GLU A CA 1
ATOM 713 C C . GLU A 1 97 ? -25.172 4.852 11.423 1.00 74.88 97 GLU A C 1
ATOM 715 O O . GLU A 1 97 ? -25.828 4.344 12.338 1.00 74.88 97 GLU A O 1
ATOM 720 N N . ALA A 1 98 ? -24.237 4.159 10.763 1.00 82.69 98 ALA A N 1
ATOM 721 C CA . ALA A 1 98 ? -23.951 2.750 11.019 1.00 82.69 98 ALA A CA 1
ATOM 722 C C . ALA A 1 98 ? -22.558 2.529 11.623 1.00 82.69 98 ALA A C 1
ATOM 724 O O . ALA A 1 98 ? -21.576 3.180 11.263 1.00 82.69 98 ALA A O 1
ATOM 725 N N . SER A 1 99 ? -22.452 1.559 12.539 1.00 85.75 99 SER A N 1
ATOM 726 C CA . SER A 1 99 ? -21.145 1.072 12.992 1.00 85.75 99 SER A CA 1
ATOM 727 C C . SER A 1 99 ? -20.479 0.248 11.895 1.00 85.75 99 SER A C 1
ATOM 729 O O . SER A 1 99 ? -21.102 -0.635 11.297 1.00 85.75 99 SER A O 1
ATOM 731 N N . LEU A 1 100 ? -19.194 0.508 11.667 1.00 86.81 100 LEU A N 1
ATOM 732 C CA . LEU A 1 100 ? -18.362 -0.313 10.804 1.00 86.81 100 LEU A CA 1
ATOM 733 C C . LEU A 1 100 ? -18.232 -1.704 11.410 1.00 86.81 100 LEU A C 1
ATOM 735 O O . LEU A 1 100 ? -18.106 -1.857 12.624 1.00 86.81 100 LEU A O 1
ATOM 739 N N . LYS A 1 101 ? -18.255 -2.720 10.552 1.00 89.50 101 LYS A N 1
ATOM 740 C CA . LYS A 1 101 ? -18.126 -4.116 10.961 1.00 89.50 101 LYS A CA 1
ATOM 741 C C . LYS A 1 101 ? -17.019 -4.792 10.185 1.00 89.50 101 LYS A C 1
ATOM 743 O O . LYS A 1 101 ? -16.934 -4.578 8.971 1.00 89.50 101 LYS A O 1
ATOM 748 N N . ASP A 1 102 ? -16.248 -5.621 10.872 1.00 87.62 102 ASP A N 1
ATOM 749 C CA . ASP A 1 102 ? -15.236 -6.463 10.251 1.00 87.62 102 ASP A CA 1
ATOM 750 C C . ASP A 1 102 ? -15.870 -7.564 9.379 1.00 87.62 102 ASP A C 1
ATOM 752 O O . ASP A 1 102 ? -17.098 -7.665 9.246 1.00 87.62 102 ASP A O 1
ATOM 756 N N . ALA A 1 103 ? -15.025 -8.385 8.761 1.00 86.62 103 ALA A N 1
ATOM 757 C CA . ALA A 1 103 ? -15.437 -9.480 7.891 1.00 86.62 103 ALA A CA 1
ATOM 758 C C . ALA A 1 103 ? -16.225 -10.586 8.614 1.00 86.62 103 ALA A C 1
ATOM 760 O O . ALA A 1 103 ? -16.962 -11.331 7.973 1.00 86.62 103 ALA A O 1
ATOM 761 N N . ARG A 1 104 ? -16.148 -10.643 9.948 1.00 84.62 104 ARG A N 1
ATOM 762 C CA . ARG A 1 104 ? -16.900 -11.573 10.803 1.00 84.62 104 ARG A CA 1
ATOM 763 C C . ARG A 1 104 ? -18.229 -10.980 11.277 1.00 84.62 104 ARG A C 1
ATOM 765 O O . ARG A 1 104 ? -19.019 -11.669 11.911 1.00 84.62 104 ARG A O 1
ATOM 772 N N . GLY A 1 105 ? -18.498 -9.714 10.950 1.00 85.50 105 GLY A N 1
ATOM 773 C CA . GLY A 1 105 ? -19.699 -8.994 11.367 1.00 85.50 105 GLY A CA 1
ATOM 774 C C . GLY A 1 105 ? -19.581 -8.320 12.736 1.00 85.50 105 GLY A C 1
ATOM 775 O O . GLY A 1 105 ? -20.562 -7.721 13.188 1.00 85.50 105 GLY A O 1
ATOM 776 N N . GLU A 1 106 ? -18.405 -8.361 13.364 1.00 89.56 106 GLU A N 1
ATOM 777 C CA . GLU A 1 106 ? -18.147 -7.723 14.652 1.00 89.56 106 GLU A CA 1
ATOM 778 C C . GLU A 1 106 ? -17.974 -6.219 14.478 1.00 89.56 106 GLU A C 1
ATOM 780 O O . GLU A 1 106 ? -17.333 -5.752 13.535 1.00 89.56 106 GLU A O 1
ATOM 785 N N . VAL A 1 107 ? -18.542 -5.441 15.399 1.00 91.56 107 VAL A N 1
ATOM 786 C CA . VAL A 1 107 ? -18.423 -3.982 15.361 1.00 91.56 107 VAL A CA 1
ATOM 787 C C . VAL A 1 107 ? -16.975 -3.572 15.618 1.00 91.56 107 VAL A C 1
ATOM 789 O O . VAL A 1 107 ? -16.390 -3.879 16.657 1.00 91.56 107 VAL A O 1
ATOM 792 N N . LEU A 1 108 ? -16.407 -2.833 14.668 1.00 89.56 108 LEU A N 1
ATOM 793 C CA . LEU A 1 108 ? -15.083 -2.254 14.795 1.00 89.56 108 LEU A CA 1
ATOM 794 C C . LEU A 1 108 ? -15.128 -1.088 15.777 1.00 89.56 108 LEU A C 1
ATOM 796 O O . LEU A 1 108 ? -15.938 -0.174 15.641 1.00 89.56 108 LEU A O 1
ATOM 800 N N . LYS A 1 109 ? -14.213 -1.099 16.742 1.00 90.12 109 LYS A N 1
ATOM 801 C CA . LYS A 1 109 ? -14.007 -0.003 17.692 1.00 90.12 109 LYS A CA 1
ATOM 802 C C . LYS A 1 109 ? -12.769 0.803 17.330 1.00 90.12 109 LYS A C 1
ATOM 804 O O . LYS A 1 109 ? -11.831 0.267 16.737 1.00 90.12 109 LYS A O 1
ATOM 809 N N . GLU A 1 110 ? -12.766 2.085 17.689 1.00 88.38 110 GLU A N 1
ATOM 810 C CA . GLU A 1 110 ? -11.573 2.921 17.576 1.00 88.38 110 GLU A CA 1
ATOM 811 C C . GLU A 1 110 ? -10.438 2.293 18.398 1.00 88.38 110 GLU A C 1
ATOM 813 O O . GLU A 1 110 ? -10.690 1.813 19.503 1.00 88.38 110 GLU A O 1
ATOM 818 N N . PRO A 1 111 ? -9.186 2.310 17.919 1.00 89.88 111 PRO A N 1
ATOM 819 C CA . PRO A 1 111 ? -8.032 1.985 18.751 1.00 89.88 111 PRO A CA 1
ATOM 820 C C . PRO A 1 111 ? -7.999 2.874 19.998 1.00 89.88 111 PRO A C 1
ATOM 822 O O . PRO A 1 111 ? -8.258 4.077 19.901 1.00 89.88 111 PRO A O 1
ATOM 825 N N . ALA A 1 112 ? -7.645 2.314 21.160 1.00 89.94 112 ALA A N 1
ATOM 826 C CA . ALA A 1 112 ? -7.532 3.100 22.392 1.00 89.94 112 ALA A CA 1
ATOM 827 C C . ALA A 1 112 ? -6.490 4.218 22.226 1.00 89.94 112 ALA A C 1
ATOM 829 O O . ALA A 1 112 ? -6.715 5.369 22.616 1.00 89.94 112 ALA A O 1
ATOM 830 N N . HIS A 1 113 ? -5.368 3.884 21.582 1.00 91.00 113 HIS A N 1
ATOM 831 C CA . HIS A 1 113 ? -4.298 4.811 21.239 1.00 91.00 113 HIS A CA 1
ATOM 832 C C . HIS A 1 113 ? -3.883 4.609 19.782 1.00 91.00 113 HIS A C 1
ATOM 834 O O . HIS A 1 113 ? -3.547 3.503 19.357 1.00 91.00 113 HIS A O 1
ATOM 840 N N . TRP A 1 114 ? -3.896 5.696 19.012 1.00 93.19 114 TRP A N 1
ATOM 841 C CA . TRP A 1 114 ? -3.423 5.673 17.633 1.00 93.19 114 TRP A CA 1
ATOM 842 C C . TRP A 1 114 ? -1.896 5.610 17.600 1.00 93.19 114 TRP A C 1
ATOM 844 O O . TRP A 1 114 ? -1.242 6.378 18.301 1.00 93.19 114 TRP A O 1
ATOM 854 N N . THR A 1 115 ? -1.318 4.747 16.765 1.00 95.88 115 THR A N 1
ATOM 855 C CA . THR A 1 115 ? 0.143 4.685 16.581 1.00 95.88 115 THR A CA 1
ATOM 856 C C . THR A 1 115 ? 0.637 5.852 15.729 1.00 95.88 115 THR A C 1
ATOM 858 O O . THR A 1 115 ? 1.610 6.526 16.069 1.00 95.88 115 THR A O 1
ATOM 861 N N . ILE A 1 116 ? -0.065 6.115 14.624 1.00 97.06 116 ILE A N 1
ATOM 862 C CA . ILE A 1 116 ? 0.246 7.183 13.675 1.00 97.06 116 ILE A CA 1
ATOM 863 C C . ILE A 1 116 ? -0.990 8.062 13.490 1.00 97.06 116 ILE A C 1
ATOM 865 O O . ILE A 1 116 ? -2.067 7.567 13.161 1.00 97.06 116 ILE A O 1
ATOM 869 N N . GLN A 1 117 ? -0.826 9.374 13.654 1.00 95.56 117 GLN A N 1
ATOM 870 C CA . GLN A 1 117 ? -1.848 10.377 13.346 1.00 95.56 117 GLN A CA 1
ATOM 871 C C . GLN A 1 117 ? -1.281 11.406 12.373 1.00 95.56 117 GLN A C 1
ATOM 873 O O . GLN A 1 117 ? -0.582 12.346 12.751 1.00 95.56 117 GLN A O 1
ATOM 878 N N . LYS A 1 118 ? -1.578 11.213 11.088 1.00 94.50 118 LYS A N 1
ATOM 879 C CA . LYS A 1 118 ? -1.083 12.049 10.001 1.00 94.50 118 LYS A CA 1
ATOM 880 C C . LYS A 1 118 ? -1.948 13.293 9.854 1.00 94.50 118 LYS A C 1
ATOM 882 O O . LYS A 1 118 ? -2.882 13.334 9.051 1.00 94.50 118 LYS A O 1
ATOM 887 N N . GLU A 1 119 ? -1.567 14.339 10.578 1.00 91.94 119 GLU A N 1
ATOM 888 C CA . GLU A 1 119 ? -2.279 15.626 10.648 1.00 91.94 119 GLU A CA 1
ATOM 889 C C . GLU A 1 119 ? -1.496 16.789 10.022 1.00 91.94 119 GLU A C 1
ATOM 891 O O . GLU A 1 119 ? -2.070 17.809 9.647 1.00 91.94 119 GLU A O 1
ATOM 896 N N . LYS A 1 120 ? -0.171 16.651 9.901 1.00 89.56 120 LYS A N 1
ATOM 897 C CA . LYS A 1 120 ? 0.731 17.728 9.471 1.00 89.56 120 LYS A CA 1
ATOM 898 C C . LYS A 1 120 ? 1.562 17.315 8.263 1.00 89.56 120 LYS A C 1
ATOM 900 O O . LYS A 1 120 ? 1.878 16.129 8.115 1.00 89.56 120 LYS A O 1
ATOM 905 N N . PRO A 1 121 ? 1.960 18.250 7.387 1.00 88.06 121 PRO A N 1
ATOM 906 C CA . PRO A 1 121 ? 2.957 17.976 6.358 1.00 88.06 121 PRO A CA 1
ATOM 907 C C . PRO A 1 121 ? 4.272 17.465 6.969 1.00 88.06 121 PRO A C 1
ATOM 909 O O . PRO A 1 121 ? 4.684 17.921 8.034 1.00 88.06 121 PRO A O 1
ATOM 912 N N . VAL A 1 122 ? 4.941 16.540 6.277 1.00 87.19 122 VAL A N 1
ATOM 913 C CA . VAL A 1 122 ? 6.242 15.988 6.698 1.00 87.19 122 VAL A CA 1
ATOM 914 C C . VAL A 1 122 ? 7.347 17.047 6.605 1.00 87.19 122 VAL A C 1
ATOM 916 O O . VAL A 1 122 ? 8.171 17.173 7.510 1.00 87.19 122 VAL A O 1
ATOM 919 N N . GLY A 1 123 ? 7.337 17.847 5.534 1.00 87.44 123 GLY A N 1
ATOM 920 C CA . GLY A 1 123 ? 8.421 18.774 5.207 1.00 87.44 123 GLY A CA 1
ATOM 921 C C . GLY A 1 123 ? 9.583 18.076 4.493 1.00 87.44 123 GLY A C 1
ATOM 922 O O . GLY A 1 123 ? 9.394 17.058 3.838 1.00 87.44 123 GLY A O 1
ATOM 923 N N . TYR A 1 124 ? 10.778 18.657 4.581 1.00 90.25 124 TYR A N 1
ATOM 924 C CA . TYR A 1 124 ? 11.996 18.116 3.973 1.00 90.25 124 TYR A CA 1
ATOM 925 C C . TYR A 1 124 ? 12.662 17.083 4.893 1.00 90.25 124 TYR A C 1
ATOM 927 O O . TYR A 1 124 ? 12.802 17.318 6.099 1.00 90.25 124 TYR A O 1
ATOM 935 N N . VAL A 1 125 ? 13.117 15.967 4.321 1.00 91.31 125 VAL A N 1
ATOM 936 C CA . VAL A 1 125 ? 13.822 14.907 5.057 1.00 91.31 125 VAL A CA 1
ATOM 937 C C . VAL A 1 125 ? 15.167 14.640 4.405 1.00 91.31 125 VAL A C 1
ATOM 939 O O . VAL A 1 125 ? 15.258 14.461 3.194 1.00 91.31 125 VAL A O 1
ATOM 942 N N . SER A 1 126 ? 16.229 14.589 5.203 1.00 91.06 126 SER A N 1
ATOM 943 C CA . SER A 1 126 ? 17.564 14.278 4.697 1.00 91.06 126 SER A CA 1
ATOM 944 C C . SER A 1 126 ? 18.396 13.511 5.706 1.00 91.06 126 SER A C 1
ATOM 946 O O . SER A 1 126 ? 18.431 13.882 6.879 1.00 91.06 126 SER A O 1
ATOM 948 N N . SER A 1 127 ? 19.137 12.519 5.220 1.00 89.56 127 SER A N 1
ATOM 949 C CA . SER A 1 127 ? 20.227 11.874 5.950 1.00 89.56 127 SER A CA 1
ATOM 950 C C . SER A 1 127 ? 21.342 11.509 4.975 1.00 89.56 127 SER A C 1
ATOM 952 O O . SER A 1 127 ? 21.117 10.786 4.007 1.00 89.56 127 SER A O 1
ATOM 954 N N . GLY A 1 128 ? 22.557 12.005 5.210 1.00 87.56 128 GLY A N 1
ATOM 955 C CA . GLY A 1 128 ? 23.686 11.752 4.318 1.00 87.56 128 GLY A CA 1
ATOM 956 C C . GLY A 1 128 ? 23.405 12.219 2.885 1.00 87.56 128 GLY A C 1
ATOM 957 O O . GLY A 1 128 ? 23.213 13.410 2.637 1.00 87.56 128 GLY A O 1
ATOM 958 N N . ARG A 1 129 ? 23.407 11.278 1.933 1.00 88.75 129 ARG A N 1
ATOM 959 C CA . ARG A 1 129 ? 23.120 11.560 0.514 1.00 88.75 129 ARG A CA 1
ATOM 960 C C . ARG A 1 129 ? 21.633 11.465 0.168 1.00 88.75 129 ARG A C 1
ATOM 962 O O . ARG A 1 129 ? 21.251 11.941 -0.898 1.00 88.75 129 ARG A O 1
ATOM 969 N N . TYR A 1 130 ? 20.824 10.878 1.043 1.00 91.50 130 TYR A N 1
ATOM 970 C CA . TYR A 1 130 ? 19.384 10.782 0.865 1.00 91.50 130 TYR A CA 1
ATOM 971 C C . TYR A 1 130 ? 18.709 12.139 1.097 1.00 91.50 130 TYR A C 1
ATOM 973 O O . TYR A 1 130 ? 18.993 12.823 2.090 1.00 91.50 130 TYR A O 1
ATOM 981 N N . LYS A 1 131 ? 17.799 12.515 0.192 1.00 90.69 131 LYS A N 1
ATOM 982 C CA . LYS A 1 131 ? 17.013 13.754 0.256 1.00 90.69 131 LYS A CA 1
ATOM 983 C C . LYS A 1 131 ? 15.601 13.518 -0.276 1.00 90.69 131 LYS A C 1
ATOM 985 O O . LYS A 1 131 ? 15.435 13.237 -1.456 1.00 90.69 131 LYS A O 1
ATOM 990 N N . LEU A 1 132 ? 14.603 13.721 0.575 1.00 90.06 132 LEU A N 1
ATOM 991 C CA . LEU A 1 132 ? 13.189 13.737 0.221 1.00 90.06 132 LEU A CA 1
ATOM 992 C C . LEU A 1 132 ? 12.685 15.184 0.244 1.00 90.06 132 LEU A C 1
ATOM 994 O O . LEU A 1 132 ? 12.711 15.846 1.286 1.00 90.06 132 LEU A O 1
ATOM 998 N N . GLN A 1 133 ? 12.257 15.682 -0.915 1.00 87.12 133 GLN A N 1
ATOM 999 C CA . GLN A 1 133 ? 11.768 17.054 -1.064 1.00 87.12 133 GLN A CA 1
ATOM 1000 C C . GLN A 1 133 ? 10.410 17.248 -0.381 1.00 87.12 133 GLN A C 1
ATOM 1002 O O . GLN A 1 133 ? 9.591 16.337 -0.343 1.00 87.12 133 GLN A O 1
ATOM 1007 N N . SER A 1 134 ? 10.130 18.460 0.101 1.00 81.50 134 SER A N 1
ATOM 1008 C CA . SER A 1 134 ? 8.858 18.778 0.774 1.00 81.50 134 SER A CA 1
ATOM 1009 C C . SER A 1 134 ? 7.633 18.732 -0.146 1.00 81.50 134 SER A C 1
ATOM 1011 O O . SER A 1 134 ? 6.511 18.604 0.343 1.00 81.50 134 SER A O 1
ATOM 1013 N N . SER A 1 135 ? 7.839 18.848 -1.460 1.00 75.06 135 SER A N 1
ATOM 1014 C CA . SER A 1 135 ? 6.801 18.756 -2.492 1.00 75.06 135 SER A CA 1
ATOM 1015 C C . SER A 1 135 ? 6.358 17.322 -2.787 1.00 75.06 135 SER A C 1
ATOM 1017 O O . SER A 1 135 ? 5.347 17.125 -3.460 1.00 75.06 135 SER A O 1
ATOM 1019 N N . VAL A 1 136 ? 7.099 16.322 -2.303 1.00 74.88 136 VAL A N 1
ATOM 1020 C CA . VAL A 1 136 ? 6.764 14.913 -2.500 1.00 74.88 136 VAL A CA 1
ATOM 1021 C C . VAL A 1 136 ? 5.460 14.570 -1.774 1.00 74.88 136 VAL A C 1
ATOM 1023 O O . VAL A 1 136 ? 5.186 15.040 -0.667 1.00 74.88 136 VAL A O 1
ATOM 1026 N N . ALA A 1 137 ? 4.633 13.745 -2.421 1.00 75.31 137 ALA A N 1
ATOM 1027 C CA . ALA A 1 137 ? 3.430 13.193 -1.817 1.00 75.31 137 ALA A CA 1
ATOM 1028 C C . ALA A 1 137 ? 3.765 12.436 -0.518 1.00 75.31 137 ALA A C 1
ATOM 1030 O O . ALA A 1 137 ? 4.673 11.611 -0.474 1.00 75.31 137 ALA A O 1
ATOM 1031 N N . ASN A 1 138 ? 3.007 12.735 0.537 1.00 83.50 138 ASN A N 1
ATOM 1032 C CA . ASN A 1 138 ? 3.211 12.204 1.884 1.00 83.50 138 ASN A CA 1
ATOM 1033 C C . ASN A 1 138 ? 2.144 11.158 2.236 1.00 83.50 138 ASN A C 1
ATOM 1035 O O . ASN A 1 138 ? 1.119 11.060 1.559 1.00 83.50 138 ASN A O 1
ATOM 1039 N N . ALA A 1 139 ? 2.370 10.425 3.325 1.00 93.94 139 ALA A N 1
ATOM 1040 C CA . ALA A 1 139 ? 1.463 9.405 3.850 1.00 93.94 139 ALA A CA 1
ATOM 1041 C C . ALA A 1 139 ? 1.617 9.252 5.370 1.00 93.94 139 ALA A C 1
ATOM 1043 O O . ALA A 1 139 ? 2.532 9.833 5.969 1.00 93.94 139 ALA A O 1
ATOM 1044 N N . GLY A 1 140 ? 0.741 8.459 5.990 1.00 96.50 140 GLY A N 1
ATOM 1045 C CA . GLY A 1 140 ? 0.962 7.971 7.354 1.00 96.50 140 GLY A CA 1
ATOM 1046 C C . GLY A 1 140 ? 2.229 7.117 7.434 1.00 96.50 140 GLY A C 1
ATOM 1047 O O . GLY A 1 140 ? 3.096 7.383 8.260 1.00 96.50 140 GLY A O 1
ATOM 1048 N N . ILE A 1 141 ? 2.375 6.169 6.509 1.00 97.75 141 ILE A N 1
ATOM 1049 C CA . ILE A 1 141 ? 3.586 5.382 6.275 1.00 97.75 141 ILE A CA 1
ATOM 1050 C C . ILE A 1 141 ? 4.020 5.577 4.823 1.00 97.75 141 ILE A C 1
ATOM 1052 O O . ILE A 1 141 ? 3.237 5.343 3.903 1.00 97.75 141 ILE A O 1
ATOM 1056 N N . LEU A 1 142 ? 5.260 6.007 4.615 1.00 95.62 142 LEU A N 1
ATOM 1057 C CA . LEU A 1 142 ? 5.825 6.309 3.306 1.00 95.62 142 LEU A CA 1
ATOM 1058 C C . LEU A 1 142 ? 7.065 5.448 3.039 1.00 95.62 142 LEU A C 1
ATOM 1060 O O . LEU A 1 142 ? 8.062 5.562 3.751 1.00 95.62 142 LEU A O 1
ATOM 1064 N N . LEU A 1 143 ? 7.017 4.646 1.976 1.00 94.88 143 LEU A N 1
ATOM 1065 C CA . LEU A 1 143 ? 8.175 3.957 1.408 1.00 94.88 143 LEU A CA 1
ATOM 1066 C C . LEU A 1 143 ? 8.762 4.841 0.303 1.00 94.88 143 LEU A C 1
ATOM 1068 O O . LEU A 1 143 ? 8.148 5.018 -0.753 1.00 94.88 143 LEU A O 1
ATOM 1072 N N . ALA A 1 144 ? 9.918 5.444 0.577 1.00 92.00 144 ALA A N 1
ATOM 1073 C CA . ALA A 1 144 ? 10.534 6.457 -0.276 1.00 92.00 144 ALA A CA 1
ATOM 1074 C C . ALA A 1 144 ? 12.020 6.177 -0.494 1.00 92.00 144 ALA A C 1
ATOM 1076 O O . ALA A 1 144 ? 12.867 7.006 -0.194 1.00 92.00 144 ALA A O 1
ATOM 1077 N N . ASP A 1 145 ? 12.351 4.991 -0.996 1.00 91.50 145 ASP A N 1
ATOM 1078 C CA . ASP A 1 145 ? 13.738 4.519 -1.029 1.00 91.50 145 ASP A CA 1
ATOM 1079 C C . ASP A 1 145 ? 14.669 5.354 -1.895 1.00 91.50 145 ASP A C 1
ATOM 1081 O O . ASP A 1 145 ? 15.843 5.500 -1.547 1.00 91.50 145 ASP A O 1
ATOM 1085 N N . LEU A 1 146 ? 14.167 5.881 -3.019 1.00 90.38 146 LEU A N 1
ATOM 1086 C CA . LEU A 1 146 ? 15.008 6.502 -4.039 1.00 90.38 146 LEU A CA 1
ATOM 1087 C C . LEU A 1 146 ? 16.185 5.568 -4.404 1.00 90.38 146 LEU A C 1
ATOM 1089 O O . LEU A 1 146 ? 17.321 6.009 -4.579 1.00 90.38 146 LEU A O 1
ATOM 1093 N N . SER A 1 147 ? 15.950 4.259 -4.459 1.00 90.50 147 SER A N 1
ATOM 1094 C CA . SER A 1 147 ? 16.903 3.284 -4.991 1.00 90.50 147 SER A CA 1
ATOM 1095 C C . SER A 1 147 ? 16.186 1.995 -5.374 1.00 90.50 147 SER A C 1
ATOM 1097 O O . SER A 1 147 ? 15.164 1.693 -4.783 1.00 90.50 147 SER A O 1
ATOM 1099 N N . TYR A 1 148 ? 16.748 1.211 -6.300 1.00 91.56 148 TYR A N 1
ATOM 1100 C CA . TYR A 1 148 ? 16.365 -0.192 -6.539 1.00 91.56 148 TYR A CA 1
ATOM 1101 C C . TYR A 1 148 ? 17.324 -1.193 -5.865 1.00 91.56 148 TYR A C 1
ATOM 1103 O O . TYR A 1 148 ? 17.171 -2.398 -6.024 1.00 91.56 148 TYR A O 1
ATOM 1111 N N . GLU A 1 149 ? 18.369 -0.717 -5.181 1.00 92.19 149 GLU A N 1
ATOM 1112 C CA . GLU A 1 149 ? 19.492 -1.558 -4.731 1.00 92.19 149 GLU A CA 1
ATOM 1113 C C . GLU A 1 149 ? 19.477 -1.866 -3.223 1.00 92.19 149 GLU A C 1
ATOM 1115 O O . GLU A 1 149 ? 20.395 -2.523 -2.717 1.00 92.19 149 GLU A O 1
ATOM 1120 N N . GLY A 1 150 ? 18.489 -1.343 -2.496 1.00 94.25 150 GLY A N 1
ATOM 1121 C CA . GLY A 1 150 ? 18.318 -1.557 -1.066 1.00 94.25 150 GLY A CA 1
ATOM 1122 C C . GLY A 1 150 ? 17.265 -2.618 -0.747 1.00 94.25 150 GLY A C 1
ATOM 1123 O O . GLY A 1 150 ? 16.694 -3.255 -1.635 1.00 94.25 150 GLY A O 1
ATOM 1124 N N . LYS A 1 151 ? 16.989 -2.796 0.549 1.00 97.25 151 LYS A N 1
ATOM 1125 C CA . LYS A 1 151 ? 15.940 -3.693 1.038 1.00 97.25 151 LYS A CA 1
ATOM 1126 C C . LYS A 1 151 ? 15.270 -3.183 2.314 1.00 97.25 151 LYS A C 1
ATOM 1128 O O . LYS A 1 151 ? 15.954 -2.801 3.261 1.00 97.25 151 LYS A O 1
ATOM 1133 N N . ASN A 1 152 ? 13.949 -3.284 2.385 1.00 98.19 152 ASN A N 1
ATOM 1134 C CA . ASN A 1 152 ? 13.169 -3.051 3.597 1.00 98.19 152 ASN A CA 1
ATOM 1135 C C . ASN A 1 152 ? 12.447 -4.331 4.029 1.00 98.19 152 ASN A C 1
ATOM 1137 O O . ASN A 1 152 ? 11.814 -5.005 3.220 1.00 98.19 152 ASN A O 1
ATOM 1141 N N . ASN A 1 153 ? 12.516 -4.645 5.316 1.00 98.56 153 ASN A N 1
ATOM 1142 C CA . ASN A 1 153 ? 11.710 -5.659 5.976 1.00 98.56 153 ASN A CA 1
ATOM 1143 C C . ASN A 1 153 ? 11.004 -5.004 7.165 1.00 98.56 153 ASN A C 1
ATOM 1145 O O . ASN A 1 153 ? 11.656 -4.548 8.105 1.00 98.56 153 ASN A O 1
ATOM 1149 N N . ILE A 1 154 ? 9.686 -4.888 7.090 1.00 98.75 154 ILE A N 1
ATOM 1150 C CA . ILE A 1 154 ? 8.883 -4.067 7.990 1.00 98.75 154 ILE A CA 1
ATOM 1151 C C . ILE A 1 154 ? 7.811 -4.953 8.608 1.00 98.75 154 ILE A C 1
ATOM 1153 O O . ILE A 1 154 ? 7.069 -5.615 7.896 1.00 98.75 154 ILE A O 1
ATOM 1157 N N . THR A 1 155 ? 7.697 -4.948 9.929 1.00 98.81 155 THR A N 1
ATOM 1158 C CA . THR A 1 155 ? 6.601 -5.595 10.655 1.00 98.81 155 THR A CA 1
ATOM 1159 C C . THR A 1 155 ? 5.754 -4.533 11.339 1.00 98.81 155 THR A C 1
ATOM 1161 O O . THR A 1 155 ? 6.277 -3.721 12.101 1.00 98.81 155 THR A O 1
ATOM 1164 N N . LEU A 1 156 ? 4.451 -4.544 11.073 1.00 98.69 156 LEU A N 1
ATOM 1165 C CA . LEU A 1 156 ? 3.453 -3.714 11.736 1.00 98.69 156 LEU A CA 1
ATOM 1166 C C . LEU A 1 156 ? 2.594 -4.617 12.626 1.00 98.69 156 LEU A C 1
ATOM 1168 O O . LEU A 1 156 ? 1.810 -5.421 12.126 1.00 98.69 156 LEU A O 1
ATOM 1172 N N . GLU A 1 157 ? 2.773 -4.518 13.939 1.00 98.25 157 GLU A N 1
ATOM 1173 C CA . GLU A 1 157 ? 2.056 -5.312 14.937 1.00 98.25 157 GLU A CA 1
ATOM 1174 C C . GLU A 1 157 ? 1.065 -4.424 15.691 1.00 98.25 157 GLU A C 1
ATOM 1176 O O . GLU A 1 157 ? 1.478 -3.499 16.386 1.00 98.25 157 GLU A O 1
ATOM 1181 N N . ASN A 1 158 ? -0.237 -4.692 15.564 1.00 97.06 158 ASN A N 1
ATOM 1182 C CA . ASN A 1 158 ? -1.307 -3.888 16.173 1.00 97.06 158 ASN A CA 1
ATOM 1183 C C . ASN A 1 158 ? -1.227 -2.384 15.840 1.00 97.06 158 ASN A C 1
ATOM 1185 O O . ASN A 1 158 ? -1.523 -1.525 16.671 1.00 97.06 158 ASN A O 1
ATOM 1189 N N . VAL A 1 159 ? -0.762 -2.044 14.636 1.00 97.69 159 VAL A N 1
ATOM 1190 C CA . VAL A 1 159 ? -0.530 -0.652 14.240 1.00 97.69 159 VAL A CA 1
ATOM 1191 C C . VAL A 1 159 ? -1.824 -0.019 13.758 1.00 97.69 159 VAL A C 1
ATOM 1193 O O . VAL A 1 159 ? -2.551 -0.565 12.925 1.00 97.69 159 VAL A O 1
ATOM 1196 N N . SER A 1 160 ? -2.074 1.193 14.242 1.00 96.50 160 SER A N 1
ATOM 1197 C CA . SER A 1 160 ? -3.208 2.006 13.831 1.00 96.50 160 SER A CA 1
ATOM 1198 C C . SER A 1 160 ? -2.757 3.330 13.216 1.00 96.50 160 SER A C 1
ATOM 1200 O O . SER A 1 160 ? -1.978 4.089 13.798 1.00 96.50 160 SER A O 1
ATOM 1202 N N . VAL A 1 161 ? -3.259 3.615 12.017 1.00 97.44 161 VAL A N 1
ATOM 1203 C CA . VAL A 1 161 ? -2.961 4.818 11.239 1.00 97.44 161 VAL A CA 1
ATOM 1204 C C . VAL A 1 161 ? -4.246 5.605 11.033 1.00 97.44 161 VAL A C 1
ATOM 1206 O O . VAL A 1 161 ? -5.173 5.119 10.391 1.00 97.44 161 VAL A O 1
ATOM 1209 N N . LYS A 1 162 ? -4.278 6.841 11.532 1.00 94.88 162 LYS A N 1
ATOM 1210 C CA . LYS A 1 162 ? -5.324 7.825 11.241 1.00 94.88 162 LYS A CA 1
ATOM 1211 C C . LYS A 1 162 ? -4.756 8.915 10.348 1.00 94.88 162 LYS A C 1
ATOM 1213 O O . LYS A 1 162 ? -3.897 9.686 10.767 1.00 94.88 162 LYS A O 1
ATOM 1218 N N . ASN A 1 163 ? -5.227 8.982 9.114 1.00 93.44 163 ASN A N 1
ATOM 1219 C CA . ASN A 1 163 ? -4.769 9.918 8.103 1.00 93.44 163 ASN A CA 1
ATOM 1220 C C . ASN A 1 163 ? -5.866 10.928 7.751 1.00 93.44 163 ASN A C 1
ATOM 1222 O O . ASN A 1 163 ? -6.915 10.558 7.236 1.00 93.44 163 ASN A O 1
ATOM 1226 N N . THR A 1 164 ? -5.604 12.208 8.018 1.00 90.81 164 THR A N 1
ATOM 1227 C CA . THR A 1 164 ? -6.554 13.321 7.812 1.00 90.81 164 THR A CA 1
ATOM 1228 C C . THR A 1 164 ? -5.944 14.489 7.032 1.00 90.81 164 THR A C 1
ATOM 1230 O O . THR A 1 164 ? -6.574 15.528 6.866 1.00 90.81 164 THR A O 1
ATOM 1233 N N . SER A 1 165 ? -4.691 14.356 6.582 1.00 88.88 165 SER A N 1
ATOM 1234 C CA . SER A 1 165 ? -3.929 15.440 5.935 1.00 88.88 165 SER A CA 1
ATOM 1235 C C . SER A 1 165 ? -3.096 14.979 4.735 1.00 88.88 165 SER A C 1
ATOM 1237 O O . SER A 1 165 ? -2.224 15.708 4.253 1.00 88.88 165 SER A O 1
ATOM 1239 N N . SER A 1 166 ? -3.276 13.741 4.278 1.00 90.38 166 SER A N 1
ATOM 1240 C CA . SER A 1 166 ? -2.596 13.207 3.097 1.00 90.38 166 SER A CA 1
ATOM 1241 C C . SER A 1 166 ? -3.491 12.237 2.337 1.00 90.38 166 SER A C 1
ATOM 1243 O O . SER A 1 166 ? -4.548 11.861 2.829 1.00 90.38 166 SER A O 1
ATOM 1245 N N . GLN A 1 167 ? -3.070 11.837 1.139 1.00 91.62 167 GLN A N 1
ATOM 1246 C CA . GLN A 1 167 ? -3.877 10.972 0.278 1.00 91.62 167 GLN A CA 1
ATOM 1247 C C . GLN A 1 167 ? -3.870 9.513 0.718 1.00 91.62 167 GLN A C 1
ATOM 1249 O O . GLN A 1 167 ? -4.753 8.778 0.321 1.00 91.62 167 GLN A O 1
ATOM 1254 N N . ASN A 1 168 ? -2.882 9.067 1.495 1.00 94.12 168 ASN A N 1
ATOM 1255 C CA . ASN A 1 168 ? -2.638 7.642 1.694 1.00 94.12 168 ASN A CA 1
ATOM 1256 C C . ASN A 1 168 ? -2.332 7.341 3.163 1.00 94.12 168 ASN A C 1
ATOM 1258 O O . ASN A 1 168 ? -1.496 8.020 3.770 1.00 94.12 168 ASN A O 1
ATOM 1262 N N . ALA A 1 169 ? -2.929 6.286 3.719 1.00 97.00 169 ALA A N 1
ATOM 1263 C CA . ALA A 1 169 ? -2.459 5.759 4.999 1.00 97.00 169 ALA A CA 1
ATOM 1264 C C . ALA A 1 169 ? -1.085 5.094 4.817 1.00 97.00 169 ALA A C 1
ATOM 1266 O O . ALA A 1 169 ? -0.150 5.439 5.538 1.00 97.00 169 ALA A O 1
ATOM 1267 N N . ILE A 1 170 ? -0.936 4.238 3.801 1.00 98.19 170 ILE A N 1
ATOM 1268 C CA . ILE A 1 170 ? 0.341 3.658 3.362 1.00 98.19 170 ILE A CA 1
ATOM 1269 C C . ILE A 1 170 ? 0.579 4.011 1.895 1.00 98.19 170 ILE A C 1
ATOM 1271 O O . ILE A 1 170 ? -0.285 3.784 1.048 1.00 98.19 170 ILE A O 1
ATOM 1275 N N . PHE A 1 171 ? 1.762 4.538 1.588 1.00 95.88 171 PHE A N 1
ATOM 1276 C CA . PHE A 1 171 ? 2.158 4.884 0.228 1.00 95.88 171 PHE A CA 1
ATOM 1277 C C . PHE A 1 171 ? 3.534 4.335 -0.111 1.00 95.88 171 PHE A C 1
ATOM 1279 O O . PHE A 1 171 ? 4.506 4.609 0.594 1.00 95.88 171 PHE A O 1
ATOM 1286 N N . ALA A 1 172 ? 3.618 3.617 -1.224 1.00 93.56 172 ALA A N 1
ATOM 1287 C CA . ALA A 1 172 ? 4.877 3.248 -1.847 1.00 93.56 172 ALA A CA 1
ATOM 1288 C C . ALA A 1 172 ? 4.904 3.813 -3.261 1.00 93.56 172 ALA A C 1
ATOM 1290 O O . ALA A 1 172 ? 3.959 3.618 -4.030 1.00 93.56 172 ALA A O 1
ATOM 1291 N N . ASN A 1 173 ? 5.963 4.543 -3.594 1.00 86.44 173 ASN A N 1
ATOM 1292 C CA . ASN A 1 173 ? 6.034 5.237 -4.866 1.00 86.44 173 ASN A CA 1
ATOM 1293 C C . ASN A 1 173 ? 7.440 5.188 -5.454 1.00 86.44 173 ASN A C 1
ATOM 1295 O O . ASN A 1 173 ? 8.374 5.776 -4.912 1.00 86.44 173 ASN A O 1
ATOM 1299 N N . ASP A 1 174 ? 7.569 4.533 -6.603 1.00 85.88 174 ASP A N 1
ATOM 1300 C CA . ASP A 1 174 ? 8.827 4.450 -7.342 1.00 85.88 174 ASP A CA 1
ATOM 1301 C C . ASP A 1 174 ? 9.106 5.691 -8.211 1.00 85.88 174 ASP A C 1
ATOM 1303 O O . ASP A 1 174 ? 10.203 5.829 -8.758 1.00 85.88 174 ASP A O 1
ATOM 1307 N N . THR A 1 175 ? 8.136 6.607 -8.335 1.00 79.69 175 THR A N 1
ATOM 1308 C CA . THR A 1 175 ? 8.260 7.849 -9.112 1.00 79.69 175 THR A CA 1
ATOM 1309 C C . THR A 1 175 ? 8.757 9.021 -8.275 1.00 79.69 175 THR A C 1
ATOM 1311 O O . THR A 1 175 ? 8.738 10.158 -8.752 1.00 79.69 175 THR A O 1
ATOM 1314 N N . LEU A 1 176 ? 9.139 8.790 -7.016 1.00 75.00 176 LEU A N 1
ATOM 1315 C CA . LEU A 1 176 ? 9.743 9.831 -6.197 1.00 75.00 176 LEU A CA 1
ATOM 1316 C C . LEU A 1 176 ? 11.082 10.231 -6.836 1.00 75.00 176 LEU A C 1
ATOM 1318 O O . LEU A 1 176 ? 11.976 9.412 -7.049 1.00 75.00 176 LEU A O 1
ATOM 1322 N N . ASP A 1 177 ? 11.145 11.495 -7.243 1.00 62.28 177 ASP A N 1
ATOM 1323 C CA . ASP A 1 177 ? 12.212 12.110 -8.031 1.00 62.28 177 ASP A CA 1
ATOM 1324 C C . ASP A 1 177 ? 13.617 11.868 -7.429 1.00 62.28 177 ASP A C 1
ATOM 1326 O O . ASP A 1 177 ? 13.885 12.331 -6.316 1.00 62.28 177 ASP A O 1
ATOM 1330 N N . PRO A 1 178 ? 14.563 11.220 -8.146 1.00 56.31 178 PRO A N 1
ATOM 1331 C CA . PRO A 1 178 ? 14.348 10.270 -9.241 1.00 56.31 178 PRO A CA 1
ATOM 1332 C C . PRO A 1 178 ? 15.155 8.973 -9.063 1.00 56.31 178 PRO A C 1
ATOM 1334 O O . PRO A 1 178 ? 16.178 8.814 -9.723 1.00 56.31 178 PRO A O 1
ATOM 1337 N N . HIS A 1 179 ? 14.737 8.020 -8.223 1.00 71.44 179 HIS A N 1
ATOM 1338 C CA . HIS A 1 179 ? 15.509 6.767 -8.103 1.00 71.44 179 HIS A CA 1
ATOM 1339 C C . HIS A 1 179 ? 14.717 5.506 -7.710 1.00 71.44 179 HIS A C 1
ATOM 1341 O O . HIS A 1 179 ? 15.286 4.622 -7.097 1.00 71.44 179 HIS A O 1
ATOM 1347 N N . GLY A 1 180 ? 13.459 5.313 -8.100 1.00 85.00 180 GLY A N 1
ATOM 1348 C CA . GLY A 1 180 ? 12.839 3.992 -7.916 1.00 85.00 180 GLY A CA 1
ATOM 1349 C C . GLY A 1 180 ? 12.605 3.589 -6.457 1.00 85.00 180 GLY A C 1
ATOM 1350 O O . GLY A 1 180 ? 12.666 4.416 -5.545 1.00 85.00 180 GLY A O 1
ATOM 1351 N N . MET A 1 181 ? 12.308 2.307 -6.257 1.00 91.06 181 MET A N 1
ATOM 1352 C CA . MET A 1 181 ? 11.902 1.751 -4.968 1.00 91.06 181 MET A CA 1
ATOM 1353 C C . MET A 1 181 ? 12.649 0.451 -4.681 1.00 91.06 181 MET A C 1
ATOM 1355 O O . MET A 1 181 ? 12.860 -0.347 -5.593 1.00 91.06 181 MET A O 1
ATOM 1359 N N . SER A 1 182 ? 13.058 0.249 -3.431 1.00 93.56 182 SER A N 1
ATOM 1360 C CA . SER A 1 182 ? 13.850 -0.908 -3.025 1.00 93.56 182 SER A CA 1
ATOM 1361 C C . SER A 1 182 ? 12.938 -2.108 -2.807 1.00 93.56 182 SER A C 1
ATOM 1363 O O . SER A 1 182 ? 11.721 -1.967 -2.619 1.00 93.56 182 SER A O 1
ATOM 1365 N N . ASP A 1 183 ? 13.517 -3.307 -2.812 1.00 96.44 183 ASP A N 1
ATOM 1366 C CA . ASP A 1 183 ? 12.756 -4.504 -2.467 1.00 96.44 183 ASP A CA 1
ATOM 1367 C C . ASP A 1 183 ? 12.183 -4.352 -1.061 1.00 96.44 183 ASP A C 1
ATOM 1369 O O . ASP A 1 183 ? 12.901 -4.023 -0.116 1.00 96.44 183 ASP A O 1
ATOM 1373 N N . THR A 1 184 ? 10.880 -4.564 -0.915 1.00 98.00 184 THR A N 1
ATOM 1374 C CA . THR A 1 184 ? 10.190 -4.275 0.343 1.00 98.00 184 THR A CA 1
ATOM 1375 C C . THR A 1 184 ? 9.251 -5.403 0.720 1.00 98.00 184 THR A C 1
ATOM 1377 O O . THR A 1 184 ? 8.419 -5.809 -0.084 1.00 98.00 184 THR A O 1
ATOM 1380 N N . THR A 1 185 ? 9.355 -5.867 1.962 1.00 98.69 185 THR A N 1
ATOM 1381 C CA . THR A 1 185 ? 8.353 -6.715 2.609 1.00 98.69 185 THR A CA 1
ATOM 1382 C C . THR A 1 185 ? 7.733 -5.946 3.768 1.00 98.69 185 THR A C 1
ATOM 1384 O O . THR A 1 185 ? 8.461 -5.426 4.614 1.00 98.69 185 THR A O 1
ATOM 1387 N N . LEU A 1 186 ? 6.404 -5.858 3.795 1.00 98.75 186 LEU A N 1
ATOM 1388 C CA . LEU A 1 186 ? 5.627 -5.297 4.897 1.00 98.75 186 LEU A CA 1
ATOM 1389 C C . LEU A 1 186 ? 4.662 -6.365 5.414 1.00 98.75 186 LEU A C 1
ATOM 1391 O O . LEU A 1 186 ? 3.764 -6.785 4.692 1.00 98.75 186 LEU A O 1
ATOM 1395 N N . THR A 1 187 ? 4.841 -6.778 6.663 1.00 98.81 187 THR A N 1
ATOM 1396 C CA . THR A 1 187 ? 4.068 -7.843 7.307 1.00 98.81 187 THR A CA 1
ATOM 1397 C C . THR A 1 187 ? 3.173 -7.257 8.395 1.00 98.81 187 THR A C 1
ATOM 1399 O O . THR A 1 187 ? 3.661 -6.634 9.339 1.00 98.81 187 THR A O 1
ATOM 1402 N N . PHE A 1 188 ? 1.866 -7.479 8.291 1.00 98.75 188 PHE A N 1
ATOM 1403 C CA . PHE A 1 188 ? 0.888 -7.158 9.326 1.00 98.75 188 PHE A CA 1
ATOM 1404 C C . PHE A 1 188 ? 0.733 -8.310 10.323 1.00 98.75 188 PHE A C 1
ATOM 1406 O O . PHE A 1 188 ? 0.572 -9.469 9.930 1.00 98.75 188 PHE A O 1
ATOM 1413 N N . LYS A 1 189 ? 0.726 -7.967 11.614 1.00 98.38 189 LYS A N 1
ATOM 1414 C CA . LYS A 1 189 ? 0.480 -8.879 12.737 1.00 98.38 189 LYS A CA 1
ATOM 1415 C C . LYS A 1 189 ? -0.571 -8.317 13.684 1.00 98.38 189 LYS A C 1
ATOM 1417 O O . LYS A 1 189 ? -0.619 -7.105 13.908 1.00 98.38 189 LYS A O 1
ATOM 1422 N N . GLY A 1 190 ? -1.388 -9.186 14.269 1.00 96.06 190 GLY A N 1
ATOM 1423 C CA . GLY A 1 190 ? -2.434 -8.768 15.203 1.00 96.06 190 GLY A CA 1
ATOM 1424 C C . GLY A 1 190 ? -3.510 -7.929 14.512 1.00 96.06 190 GLY A C 1
ATOM 1425 O O . GLY A 1 190 ? -3.867 -8.203 13.369 1.00 96.06 190 GLY A O 1
ATOM 1426 N N . ASN A 1 191 ? -4.050 -6.922 15.194 1.00 94.62 191 ASN A N 1
ATOM 1427 C CA . ASN A 1 191 ? -5.188 -6.142 14.711 1.00 94.62 191 ASN A CA 1
ATOM 1428 C C . ASN A 1 191 ? -4.767 -4.747 14.224 1.00 94.62 191 ASN A C 1
ATOM 1430 O O . ASN A 1 191 ? -4.414 -3.883 15.022 1.00 94.62 191 ASN A O 1
ATOM 1434 N N . ASN A 1 192 ? -4.797 -4.530 12.910 1.00 97.19 192 ASN A N 1
ATOM 1435 C CA . ASN A 1 192 ? -4.282 -3.323 12.270 1.00 97.19 192 ASN A CA 1
ATOM 1436 C C . ASN A 1 192 ? -5.410 -2.479 11.678 1.00 97.19 192 ASN A C 1
ATOM 1438 O O . ASN A 1 192 ? -6.396 -3.006 11.156 1.00 97.19 192 ASN A O 1
ATOM 1442 N N . TYR A 1 193 ? -5.231 -1.159 11.724 1.00 96.06 193 TYR A N 1
ATOM 1443 C CA . TYR A 1 193 ? -6.232 -0.187 11.288 1.00 96.06 193 TYR A CA 1
ATOM 1444 C C . TYR A 1 193 ? -5.616 0.856 10.366 1.00 96.06 193 TYR A C 1
ATOM 1446 O O . TYR A 1 193 ? -4.699 1.573 10.764 1.00 96.06 193 TYR A O 1
ATOM 1454 N N . LEU A 1 194 ? -6.156 0.991 9.160 1.00 97.50 194 LEU A N 1
ATOM 1455 C CA . LEU A 1 194 ? -5.822 2.047 8.214 1.00 97.50 194 LEU A CA 1
ATOM 1456 C C . LEU A 1 194 ? -7.068 2.900 7.985 1.00 97.50 194 LEU A C 1
ATOM 1458 O O . LEU A 1 194 ? -7.995 2.480 7.302 1.00 97.50 194 LEU A O 1
ATOM 1462 N N . TYR A 1 195 ? -7.088 4.092 8.573 1.00 94.44 195 TYR A N 1
ATOM 1463 C CA . TYR A 1 195 ? -8.183 5.046 8.456 1.00 94.44 195 TYR A CA 1
ATOM 1464 C C . TYR A 1 195 ? -7.721 6.258 7.648 1.00 94.44 195 TYR A C 1
ATOM 1466 O O . TYR A 1 195 ? -6.813 6.972 8.078 1.00 94.44 195 TYR A O 1
ATOM 1474 N N . THR A 1 196 ? -8.361 6.520 6.512 1.00 93.75 196 THR A N 1
ATOM 1475 C CA . THR A 1 196 ? -8.138 7.726 5.703 1.00 93.75 196 THR A CA 1
ATOM 1476 C C . THR A 1 196 ? -9.436 8.519 5.593 1.00 93.75 196 THR A C 1
ATOM 1478 O O . THR A 1 196 ? -10.438 8.007 5.107 1.00 93.75 196 THR A O 1
ATOM 1481 N N . ASP A 1 197 ? -9.406 9.783 6.011 1.00 89.50 197 ASP A N 1
ATOM 1482 C CA . ASP A 1 197 ? -10.538 10.711 5.945 1.00 89.50 197 ASP A CA 1
ATOM 1483 C C . ASP A 1 197 ? -10.208 11.892 5.028 1.00 89.50 197 ASP A C 1
ATOM 1485 O O . ASP A 1 197 ? -9.466 12.811 5.388 1.00 89.50 197 ASP A O 1
ATOM 1489 N N . GLY A 1 198 ? -10.769 11.835 3.820 1.00 84.31 198 GLY A N 1
ATOM 1490 C CA . GLY A 1 198 ? -10.624 12.845 2.781 1.00 84.31 198 GLY A CA 1
ATOM 1491 C C . GLY A 1 198 ? -11.491 14.083 2.963 1.00 84.31 198 GLY A C 1
ATOM 1492 O O . GLY A 1 198 ? -11.207 15.090 2.321 1.00 84.31 198 GLY A O 1
ATOM 1493 N N . SER A 1 199 ? -12.493 14.073 3.854 1.00 80.75 199 SER A N 1
ATOM 1494 C CA . SER A 1 199 ? -13.351 15.252 4.089 1.00 80.75 199 SER A CA 1
ATOM 1495 C C . SER A 1 199 ? -12.553 16.463 4.594 1.00 80.75 199 SER A C 1
ATOM 1497 O O . SER A 1 199 ? -12.952 17.614 4.421 1.00 80.75 199 SER A O 1
ATOM 1499 N N . LYS A 1 200 ? -11.379 16.202 5.180 1.00 76.38 200 LYS A N 1
ATOM 1500 C CA . LYS A 1 200 ? -10.459 17.203 5.733 1.00 76.38 200 LYS A CA 1
ATOM 1501 C C . LYS A 1 200 ? -9.333 17.593 4.782 1.00 76.38 200 LYS A C 1
ATOM 1503 O O . LYS A 1 200 ? -8.538 18.474 5.110 1.00 76.38 200 LYS A O 1
ATOM 1508 N N . VAL A 1 201 ? -9.243 16.961 3.613 1.00 73.50 201 VAL A N 1
ATOM 1509 C CA . VAL A 1 201 ? -8.139 17.160 2.675 1.00 73.50 201 VAL A CA 1
ATOM 1510 C C . VAL A 1 201 ? -8.636 17.913 1.446 1.00 73.50 201 VAL A C 1
ATOM 1512 O O . VAL A 1 201 ? -9.249 17.354 0.542 1.00 73.50 201 VAL A O 1
ATOM 1515 N N . THR A 1 202 ? -8.339 19.209 1.390 1.00 66.19 202 THR A N 1
ATOM 1516 C CA . THR A 1 202 ? -8.680 20.058 0.244 1.00 66.19 202 THR A CA 1
ATOM 1517 C C . THR A 1 202 ? -7.673 19.875 -0.901 1.00 66.19 202 THR A C 1
ATOM 1519 O O . THR A 1 202 ? -6.481 19.661 -0.673 1.00 66.19 202 THR A O 1
ATOM 1522 N N . ASN A 1 203 ? -8.138 19.989 -2.152 1.00 68.44 203 ASN A N 1
ATOM 1523 C CA . ASN A 1 203 ? -7.312 19.957 -3.375 1.00 68.44 203 ASN A CA 1
ATOM 1524 C C . ASN A 1 203 ? -6.604 18.621 -3.674 1.00 68.44 203 ASN A C 1
ATOM 1526 O O . ASN A 1 203 ? -5.506 18.615 -4.238 1.00 68.44 203 ASN A O 1
ATOM 1530 N N . LYS A 1 204 ? -7.194 17.494 -3.271 1.00 75.50 204 LYS A N 1
ATOM 1531 C CA . LYS A 1 204 ? -6.740 16.154 -3.654 1.00 75.50 204 LYS A CA 1
ATOM 1532 C C . LYS A 1 204 ? -7.870 15.426 -4.359 1.00 75.50 204 LYS A C 1
ATOM 1534 O O . LYS A 1 204 ? -9.013 15.530 -3.936 1.00 75.50 204 LYS A O 1
ATOM 1539 N N . ASP A 1 205 ? -7.520 14.675 -5.392 1.00 83.50 205 ASP A N 1
ATOM 1540 C CA . ASP A 1 205 ? -8.512 14.029 -6.258 1.00 83.50 205 ASP A CA 1
ATOM 1541 C C . ASP A 1 205 ? -8.716 12.552 -5.905 1.00 83.50 205 ASP A C 1
ATOM 1543 O O . ASP A 1 205 ? -9.611 11.909 -6.448 1.00 83.50 205 ASP A O 1
ATOM 1547 N N . GLU A 1 206 ? -7.882 12.014 -5.010 1.00 89.81 206 GLU A N 1
ATOM 1548 C CA . GLU A 1 206 ? -7.868 10.602 -4.634 1.00 89.81 206 GLU A CA 1
ATOM 1549 C C . GLU A 1 206 ? -7.427 10.413 -3.177 1.00 89.81 206 GLU A C 1
ATOM 1551 O O . GLU A 1 206 ? -6.440 11.027 -2.744 1.00 89.81 206 GLU A O 1
ATOM 1556 N N . MET A 1 207 ? -8.136 9.533 -2.465 1.00 92.88 207 MET A N 1
ATOM 1557 C CA . MET A 1 207 ? -7.815 9.043 -1.121 1.00 92.88 207 MET A CA 1
ATOM 1558 C C . MET A 1 207 ? -7.671 7.529 -1.107 1.00 92.88 207 MET A C 1
ATOM 1560 O O . MET A 1 207 ? -8.493 6.833 -1.690 1.00 92.88 207 MET A O 1
ATOM 1564 N N . ASN A 1 208 ? -6.681 7.012 -0.385 1.00 95.94 208 ASN A N 1
ATOM 1565 C CA . ASN A 1 208 ? -6.369 5.595 -0.355 1.00 95.94 208 ASN A CA 1
ATOM 1566 C C . ASN A 1 208 ? -6.053 5.081 1.058 1.00 95.94 208 ASN A C 1
ATOM 1568 O O . ASN A 1 208 ? -5.489 5.790 1.903 1.00 95.94 208 ASN A O 1
ATOM 1572 N N . GLY A 1 209 ? -6.361 3.808 1.297 1.00 97.62 209 GLY A N 1
ATOM 1573 C CA . GLY A 1 209 ? -5.815 3.049 2.419 1.00 97.62 209 GLY A CA 1
ATOM 1574 C C . GLY A 1 209 ? -4.361 2.694 2.128 1.00 97.62 209 GLY A C 1
ATOM 1575 O O . GLY A 1 209 ? -3.440 3.283 2.695 1.00 97.62 209 GLY A O 1
ATOM 1576 N N . ILE A 1 210 ? -4.156 1.784 1.177 1.00 98.50 210 ILE A N 1
ATOM 1577 C CA . ILE A 1 210 ? -2.837 1.390 0.668 1.00 98.50 210 ILE A CA 1
ATOM 1578 C C . ILE A 1 210 ? -2.746 1.780 -0.803 1.00 98.50 210 ILE A C 1
ATOM 1580 O O . ILE A 1 210 ? -3.584 1.361 -1.596 1.00 98.50 210 ILE A O 1
ATOM 1584 N N . GLN A 1 211 ? -1.714 2.532 -1.185 1.00 96.56 211 GLN A N 1
ATOM 1585 C CA . GLN A 1 211 ? -1.430 2.829 -2.588 1.00 96.56 211 GLN A CA 1
ATOM 1586 C C . GLN A 1 211 ? 0.016 2.472 -2.939 1.00 96.56 211 GLN A C 1
ATOM 1588 O O . GLN A 1 211 ? 0.960 2.980 -2.332 1.00 96.56 211 GLN A O 1
ATOM 1593 N N . LEU A 1 212 ? 0.183 1.641 -3.967 1.00 96.31 212 LEU A N 1
ATOM 1594 C CA . LEU A 1 212 ? 1.465 1.334 -4.593 1.00 96.31 212 LEU A CA 1
ATOM 1595 C C . LEU A 1 212 ? 1.471 1.905 -6.013 1.00 96.31 212 LEU A C 1
ATOM 1597 O O . LEU A 1 212 ? 0.593 1.593 -6.820 1.00 96.31 212 LEU A O 1
ATOM 1601 N N . LEU A 1 213 ? 2.440 2.767 -6.310 1.00 93.75 213 LEU A N 1
ATOM 1602 C CA . LEU A 1 213 ? 2.669 3.324 -7.642 1.00 93.75 213 LEU A CA 1
ATOM 1603 C C . LEU A 1 213 ? 4.036 2.873 -8.145 1.00 93.75 213 LEU A C 1
ATOM 1605 O O . LEU A 1 213 ? 5.061 3.251 -7.576 1.00 93.75 213 LEU A O 1
ATOM 1609 N N . LYS A 1 214 ? 4.026 2.070 -9.213 1.00 93.94 214 LYS A N 1
ATOM 1610 C CA . LYS A 1 214 ? 5.225 1.570 -9.891 1.00 93.94 214 LYS A CA 1
ATOM 1611 C C . LYS A 1 214 ? 5.270 2.015 -11.353 1.00 93.94 214 LYS A C 1
ATOM 1613 O O . LYS A 1 214 ? 5.134 1.215 -12.281 1.00 93.94 214 LYS A O 1
ATOM 1618 N N . ASN A 1 215 ? 5.366 3.325 -11.557 1.00 92.62 215 ASN A N 1
ATOM 1619 C CA . ASN A 1 215 ? 5.214 3.986 -12.855 1.00 92.62 215 ASN A CA 1
ATOM 1620 C C . ASN A 1 215 ? 6.492 4.714 -13.295 1.00 92.62 215 ASN A C 1
ATOM 1622 O O . ASN A 1 215 ? 6.427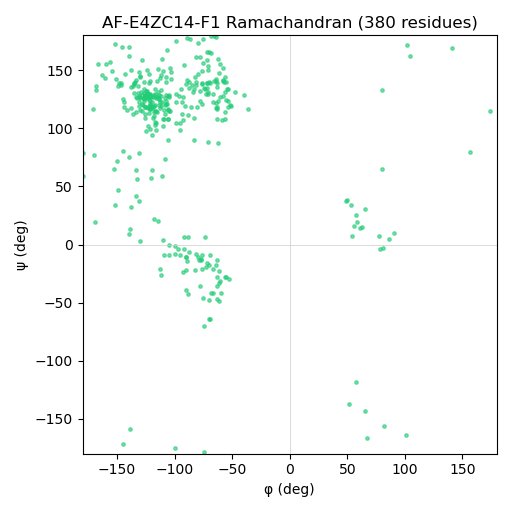 5.656 -14.094 1.00 92.62 215 ASN A O 1
ATOM 1626 N N . ASN A 1 216 ? 7.657 4.326 -12.768 1.00 89.56 216 ASN A N 1
ATOM 1627 C CA . ASN A 1 216 ? 8.910 4.955 -13.153 1.00 89.56 216 ASN A CA 1
ATOM 1628 C C . ASN A 1 216 ? 9.172 4.786 -14.661 1.00 89.56 216 ASN A C 1
ATOM 1630 O O . ASN A 1 216 ? 9.162 3.686 -15.211 1.00 89.56 216 ASN A O 1
ATOM 1634 N N . LYS A 1 217 ? 9.428 5.911 -15.336 1.00 89.94 217 LYS A N 1
ATOM 1635 C CA . LYS A 1 217 ? 9.695 5.979 -16.781 1.00 89.94 217 LYS A CA 1
ATOM 1636 C C . LYS A 1 217 ? 11.176 5.776 -17.118 1.00 89.94 217 LYS A C 1
ATOM 1638 O O . LYS A 1 217 ? 11.532 5.704 -18.294 1.00 89.94 217 LYS A O 1
ATOM 1643 N N . ASN A 1 218 ? 12.043 5.708 -16.108 1.00 87.81 218 ASN A N 1
ATOM 1644 C CA . ASN A 1 218 ? 13.482 5.578 -16.287 1.00 87.81 218 ASN A CA 1
ATOM 1645 C C . ASN A 1 218 ? 13.861 4.147 -16.674 1.00 87.81 218 ASN A C 1
ATOM 1647 O O . ASN A 1 218 ? 13.647 3.195 -15.924 1.00 87.81 218 ASN A O 1
ATOM 1651 N N . LEU A 1 219 ? 14.497 4.018 -17.836 1.00 89.44 219 LEU A N 1
ATOM 1652 C CA . LEU A 1 219 ? 15.017 2.748 -18.325 1.00 89.44 219 LEU A CA 1
ATOM 1653 C C . LEU A 1 219 ? 16.388 2.436 -17.709 1.00 89.44 219 LEU A C 1
ATOM 1655 O O . LEU A 1 219 ? 17.228 3.323 -17.547 1.00 89.44 219 LEU A O 1
ATOM 1659 N N . GLN A 1 220 ? 16.637 1.159 -17.444 1.00 89.56 220 GLN A N 1
ATOM 1660 C CA . GLN A 1 220 ? 17.851 0.648 -16.815 1.00 89.56 220 GLN A CA 1
ATOM 1661 C C . GLN A 1 220 ? 18.784 0.002 -17.838 1.00 89.56 220 GLN A C 1
ATOM 1663 O O . GLN A 1 220 ? 18.341 -0.682 -18.754 1.00 89.56 220 GLN A O 1
ATOM 1668 N N . LEU A 1 221 ? 20.098 0.187 -17.678 1.00 88.06 221 LEU A N 1
ATOM 1669 C CA . LEU A 1 221 ? 21.115 -0.459 -18.530 1.00 88.06 221 LEU A CA 1
ATOM 1670 C C . LEU A 1 221 ? 21.269 -1.960 -18.258 1.00 88.06 221 LEU A C 1
ATOM 1672 O O . LEU A 1 221 ? 21.840 -2.687 -19.067 1.00 88.06 221 LEU A O 1
ATOM 1676 N N . LYS A 1 222 ? 20.819 -2.408 -17.088 1.00 87.69 222 LYS A N 1
ATOM 1677 C CA . LYS A 1 222 ? 20.793 -3.808 -16.681 1.00 87.69 222 LYS A CA 1
ATOM 1678 C C . LYS A 1 222 ? 19.360 -4.168 -16.353 1.00 87.69 222 LYS A C 1
ATOM 1680 O O . LYS A 1 222 ? 18.618 -3.328 -15.841 1.00 87.69 222 LYS A O 1
ATOM 1685 N N . GLU A 1 223 ? 18.995 -5.415 -16.618 1.00 89.94 223 GLU A N 1
ATOM 1686 C CA . GLU A 1 223 ? 17.731 -5.941 -16.125 1.00 89.94 223 GLU A CA 1
ATOM 1687 C C . GLU A 1 223 ? 17.664 -5.737 -14.610 1.00 89.94 223 GLU A C 1
ATOM 1689 O O . GLU A 1 223 ? 18.575 -6.116 -13.875 1.00 89.94 223 GLU A O 1
ATOM 1694 N N . THR A 1 224 ? 16.616 -5.050 -14.175 1.00 92.06 224 THR A N 1
ATOM 1695 C CA . THR A 1 224 ? 16.395 -4.671 -12.784 1.00 92.06 224 THR A CA 1
ATOM 1696 C C . THR A 1 224 ? 15.010 -5.163 -12.426 1.00 92.06 224 THR A C 1
ATOM 1698 O O . THR A 1 224 ? 14.052 -4.853 -13.137 1.00 92.06 224 THR A O 1
ATOM 1701 N N . LYS A 1 225 ? 14.919 -5.946 -11.353 1.00 92.88 225 LYS A N 1
ATOM 1702 C CA . LYS A 1 225 ? 13.653 -6.411 -10.794 1.00 92.88 225 LYS A CA 1
ATOM 1703 C C . LYS A 1 225 ? 13.403 -5.654 -9.499 1.00 92.88 225 LYS A C 1
ATOM 1705 O O . LYS A 1 225 ? 14.347 -5.418 -8.752 1.00 92.88 225 LYS A O 1
ATOM 1710 N N . ASN A 1 226 ? 12.159 -5.264 -9.262 1.00 92.62 226 ASN A N 1
ATOM 1711 C CA . ASN A 1 226 ? 11.740 -4.691 -7.994 1.00 92.62 226 ASN A CA 1
ATOM 1712 C C . ASN A 1 226 ? 10.552 -5.468 -7.445 1.00 92.62 226 ASN A C 1
ATOM 1714 O O . ASN A 1 226 ? 9.475 -5.468 -8.047 1.00 92.62 226 ASN A O 1
ATOM 1718 N N . HIS A 1 227 ? 10.744 -6.074 -6.280 1.00 97.00 227 HIS A N 1
ATOM 1719 C CA . HIS A 1 227 ? 9.731 -6.868 -5.617 1.00 97.00 227 HIS A CA 1
ATOM 1720 C C . HIS A 1 227 ? 9.177 -6.153 -4.382 1.00 97.00 227 HIS A C 1
ATOM 1722 O O . HIS A 1 227 ? 9.906 -5.756 -3.472 1.00 97.00 227 HIS A O 1
ATOM 1728 N N . THR A 1 228 ? 7.856 -6.001 -4.334 1.00 98.00 228 THR A N 1
ATOM 1729 C CA . THR A 1 228 ? 7.149 -5.499 -3.154 1.00 98.00 228 THR A CA 1
ATOM 1730 C C . THR A 1 228 ? 6.140 -6.528 -2.702 1.00 98.00 228 THR A C 1
ATOM 1732 O O . THR A 1 228 ? 5.215 -6.839 -3.447 1.00 98.00 228 THR A O 1
ATOM 1735 N N . LYS A 1 229 ? 6.311 -7.008 -1.472 1.00 98.38 229 LYS A N 1
ATOM 1736 C CA . LYS A 1 229 ? 5.385 -7.911 -0.811 1.00 98.38 229 LYS A CA 1
ATOM 1737 C C . LYS A 1 229 ? 4.701 -7.208 0.355 1.00 98.38 229 LYS A C 1
ATOM 1739 O O . LYS A 1 229 ? 5.377 -6.661 1.224 1.00 98.38 229 LYS A O 1
ATOM 1744 N N . ILE A 1 230 ? 3.377 -7.241 0.392 1.00 98.62 230 ILE A N 1
ATOM 1745 C CA . ILE A 1 230 ? 2.594 -6.887 1.576 1.00 98.62 230 ILE A CA 1
ATOM 1746 C C . ILE A 1 230 ? 1.873 -8.144 2.032 1.00 98.62 230 ILE A C 1
ATOM 1748 O O . ILE A 1 230 ? 1.212 -8.797 1.243 1.00 98.62 230 ILE A O 1
ATOM 1752 N N . GLU A 1 231 ? 2.005 -8.524 3.288 1.00 98.56 231 GLU A N 1
ATOM 1753 C CA . GLU A 1 231 ? 1.423 -9.771 3.772 1.00 98.56 231 GLU A CA 1
ATOM 1754 C C . GLU A 1 231 ? 0.820 -9.603 5.158 1.00 98.56 231 GLU A C 1
ATOM 1756 O O . GLU A 1 231 ? 1.122 -8.649 5.875 1.00 98.56 231 GLU A O 1
ATOM 1761 N N . SER A 1 232 ? -0.036 -10.539 5.549 1.00 98.31 232 SER A N 1
ATOM 1762 C CA . SER A 1 232 ? -0.499 -10.650 6.930 1.00 98.31 232 SER A CA 1
ATOM 1763 C C . SER A 1 232 ? -0.342 -12.077 7.428 1.00 98.31 232 SER A C 1
ATOM 1765 O O . SER A 1 232 ? -0.580 -13.028 6.684 1.00 98.31 232 SER A O 1
ATOM 1767 N N . GLU A 1 233 ? -0.002 -12.239 8.704 1.00 97.38 233 GLU A N 1
ATOM 1768 C CA . GLU A 1 233 ? 0.018 -13.562 9.332 1.00 97.38 233 GLU A CA 1
ATOM 1769 C C . GLU A 1 233 ? -1.404 -14.103 9.537 1.00 97.38 233 GLU A C 1
ATOM 1771 O O . GLU A 1 233 ? -2.364 -13.341 9.691 1.00 97.38 233 GLU A O 1
ATOM 1776 N N . ALA A 1 234 ? -1.539 -15.431 9.576 1.00 95.19 234 ALA A N 1
ATOM 1777 C CA . ALA A 1 234 ? -2.797 -16.072 9.946 1.00 95.19 234 ALA A CA 1
ATOM 1778 C C . ALA A 1 234 ? -3.250 -15.603 11.341 1.00 95.19 234 ALA A C 1
ATOM 1780 O O . ALA A 1 234 ? -2.429 -15.422 12.240 1.00 95.19 234 ALA A O 1
ATOM 1781 N N . GLY A 1 235 ? -4.553 -15.376 11.513 1.00 93.38 235 GLY A N 1
ATOM 1782 C CA . GLY A 1 235 ? -5.124 -14.824 12.749 1.00 93.38 235 GLY A CA 1
ATOM 1783 C C . GLY A 1 235 ? -4.961 -13.308 12.929 1.00 93.38 235 GLY A C 1
ATOM 1784 O O . GLY A 1 235 ? -5.499 -12.756 13.888 1.00 93.38 235 GLY A O 1
ATOM 1785 N N . SER A 1 236 ? -4.265 -12.619 12.019 1.00 96.00 236 SER A N 1
ATOM 1786 C CA .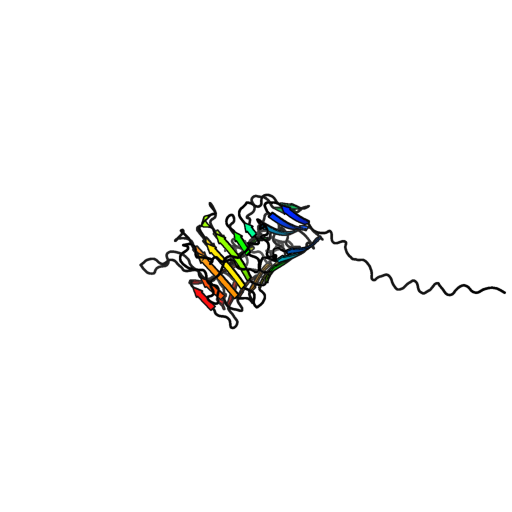 SER A 1 236 ? -4.238 -11.151 11.994 1.00 96.00 236 SER A CA 1
ATOM 1787 C C . SER A 1 236 ? -5.520 -10.581 11.382 1.00 96.00 236 SER A C 1
ATOM 1789 O O . SER A 1 236 ? -6.235 -11.273 10.662 1.00 96.00 236 SER A O 1
ATOM 1791 N N . ASN A 1 237 ? -5.789 -9.302 11.642 1.00 95.25 237 ASN A N 1
ATOM 1792 C CA . ASN A 1 237 ? -6.871 -8.543 11.024 1.00 95.25 237 ASN A CA 1
ATOM 1793 C C . ASN A 1 237 ? -6.301 -7.264 10.405 1.00 95.25 237 ASN A C 1
ATOM 1795 O O . ASN A 1 237 ? -5.527 -6.550 11.050 1.00 95.25 237 ASN A O 1
ATOM 1799 N N . LEU A 1 238 ? -6.695 -6.971 9.169 1.00 97.50 238 LEU A N 1
ATOM 1800 C CA . LEU A 1 238 ? -6.408 -5.711 8.495 1.00 97.50 238 LEU A CA 1
ATOM 1801 C C . LEU A 1 238 ? -7.727 -5.005 8.184 1.00 97.50 238 LEU A C 1
ATOM 1803 O O . LEU A 1 238 ? -8.492 -5.436 7.323 1.00 97.50 238 LEU A O 1
ATOM 1807 N N . ASN A 1 239 ? -7.975 -3.903 8.885 1.00 96.94 239 ASN A N 1
ATOM 1808 C CA . ASN A 1 239 ? -9.170 -3.087 8.718 1.00 96.94 239 ASN A CA 1
ATOM 1809 C C . ASN A 1 239 ? -8.806 -1.799 7.983 1.00 96.94 239 ASN A C 1
ATOM 1811 O O . ASN A 1 239 ? -8.052 -0.974 8.499 1.00 96.94 239 ASN A O 1
ATOM 1815 N N . ILE A 1 240 ? -9.344 -1.624 6.783 1.00 97.69 240 ILE A N 1
ATOM 1816 C CA . ILE A 1 240 ? -9.130 -0.463 5.928 1.00 97.69 240 ILE A CA 1
ATOM 1817 C C . ILE A 1 240 ? -10.451 0.283 5.799 1.00 97.69 240 ILE A C 1
ATOM 1819 O O . ILE A 1 240 ? -11.437 -0.247 5.291 1.00 97.69 240 ILE A O 1
ATOM 1823 N N . TYR A 1 241 ? -10.454 1.538 6.226 1.00 95.25 241 TYR A N 1
ATOM 1824 C CA . TYR A 1 241 ? -11.575 2.441 6.040 1.00 95.25 241 TYR A CA 1
ATOM 1825 C C . TYR A 1 241 ? -11.111 3.714 5.348 1.00 95.25 241 TYR A C 1
ATOM 1827 O O . TYR A 1 241 ? -10.177 4.385 5.798 1.00 95.25 241 TYR A O 1
ATOM 1835 N N . VAL A 1 242 ? -11.781 4.049 4.254 1.00 94.50 242 VAL A N 1
ATOM 1836 C CA . VAL A 1 242 ? -11.475 5.230 3.455 1.00 94.50 242 VAL A CA 1
ATOM 1837 C C . VAL A 1 242 ? -12.754 6.002 3.216 1.00 94.50 242 VAL A C 1
ATOM 1839 O O . VAL A 1 242 ? -13.646 5.524 2.531 1.00 94.50 242 VAL A O 1
ATOM 1842 N N . GLN A 1 243 ? -12.829 7.217 3.736 1.00 91.75 243 GLN A N 1
ATOM 1843 C CA . GLN A 1 243 ? -13.827 8.192 3.322 1.00 91.75 243 GLN A CA 1
ATOM 1844 C C . GLN A 1 243 ? -13.197 9.052 2.229 1.00 91.75 243 GLN A C 1
ATOM 1846 O O . GLN A 1 243 ? -12.249 9.794 2.496 1.00 91.75 243 GLN A O 1
ATOM 1851 N N . SER A 1 244 ? -13.684 8.933 0.993 1.00 82.88 244 SER A N 1
ATOM 1852 C CA . SER A 1 244 ? -13.043 9.558 -0.163 1.00 82.88 244 SER A CA 1
ATOM 1853 C C . SER A 1 244 ? -13.034 11.078 -0.050 1.00 82.88 244 SER A C 1
ATOM 1855 O O . SER A 1 244 ? -11.987 11.677 -0.282 1.00 82.88 244 SER A O 1
ATOM 1857 N N . GLY A 1 245 ? -14.168 11.709 0.299 1.00 79.25 245 GLY A N 1
ATOM 1858 C CA . GLY A 1 245 ? -14.318 13.167 0.448 1.00 79.25 245 GLY A CA 1
ATOM 1859 C C . GLY A 1 245 ? -13.895 13.996 -0.779 1.00 79.25 245 GLY A C 1
ATOM 1860 O O . GLY A 1 245 ? -13.839 15.223 -0.720 1.00 79.25 245 GLY A O 1
ATOM 1861 N N . THR A 1 246 ? -13.589 13.331 -1.893 1.00 79.94 246 THR A N 1
ATOM 1862 C CA . THR A 1 246 ? -12.914 13.833 -3.099 1.00 79.94 246 THR A CA 1
ATOM 1863 C C . THR A 1 246 ? -13.504 13.130 -4.322 1.00 79.94 246 THR A C 1
ATOM 1865 O O . THR A 1 246 ? -14.513 12.443 -4.197 1.00 79.94 246 THR A O 1
ATOM 1868 N N . SER A 1 247 ? -12.934 13.292 -5.520 1.00 86.44 247 SER A N 1
ATOM 1869 C CA . SER A 1 247 ? -13.449 12.617 -6.721 1.00 86.44 247 SER A CA 1
ATOM 1870 C C . SER A 1 247 ? -13.195 11.107 -6.755 1.00 86.44 247 SER A C 1
ATOM 1872 O O . SER A 1 247 ? -13.826 10.428 -7.562 1.00 86.44 247 SER A O 1
ATOM 1874 N N . LYS A 1 248 ? -12.288 10.573 -5.923 1.00 91.50 248 LYS A N 1
ATOM 1875 C CA . LYS A 1 248 ? -11.909 9.157 -5.971 1.00 91.50 248 LYS A CA 1
ATOM 1876 C C . LYS A 1 248 ? -11.473 8.588 -4.619 1.00 91.50 248 LYS A C 1
ATOM 1878 O O . LYS A 1 248 ? -10.768 9.247 -3.858 1.00 91.50 248 LYS A O 1
ATOM 1883 N N . GLY A 1 249 ? -11.837 7.340 -4.337 1.00 93.88 249 GLY A N 1
ATOM 1884 C CA . GLY A 1 249 ? -11.413 6.607 -3.141 1.00 93.88 249 GLY A CA 1
ATOM 1885 C C . GLY A 1 249 ? -10.949 5.186 -3.453 1.00 93.88 249 GLY A C 1
ATOM 1886 O O . GLY A 1 249 ? -11.561 4.518 -4.287 1.00 93.88 249 GLY A O 1
ATOM 1887 N N . ARG A 1 250 ? -9.904 4.689 -2.777 1.00 96.69 250 ARG A N 1
ATOM 1888 C CA . ARG A 1 250 ? -9.510 3.273 -2.845 1.00 96.69 250 ARG A CA 1
ATOM 1889 C C . ARG A 1 250 ? -9.184 2.652 -1.497 1.00 96.69 250 ARG A C 1
ATOM 1891 O O . ARG A 1 250 ? -8.446 3.233 -0.713 1.00 96.69 250 ARG A O 1
ATOM 1898 N N . GLY A 1 251 ? -9.621 1.423 -1.252 1.00 97.94 251 GLY A N 1
ATOM 1899 C CA . GLY A 1 251 ? -9.123 0.646 -0.116 1.00 97.94 251 GLY A CA 1
ATOM 1900 C C . GLY A 1 251 ? -7.664 0.250 -0.340 1.00 97.94 251 GLY A C 1
ATOM 1901 O O . GLY A 1 251 ? -6.756 0.717 0.353 1.00 97.94 251 GLY A O 1
ATOM 1902 N N . ILE A 1 252 ? -7.451 -0.566 -1.371 1.00 98.56 252 ILE A N 1
ATOM 1903 C CA . ILE A 1 252 ? -6.145 -0.992 -1.874 1.00 98.56 252 ILE A CA 1
ATOM 1904 C C . ILE A 1 252 ? -6.037 -0.580 -3.343 1.00 98.56 252 ILE A C 1
ATOM 1906 O O . ILE A 1 252 ? -6.898 -0.908 -4.154 1.00 98.56 252 ILE A O 1
ATOM 1910 N N . GLY A 1 253 ? -4.967 0.126 -3.694 1.00 97.62 253 GLY A N 1
ATOM 1911 C CA . GLY A 1 253 ? -4.654 0.520 -5.059 1.00 97.62 253 GLY A CA 1
ATOM 1912 C C . GLY A 1 253 ? -3.243 0.104 -5.446 1.00 97.62 253 GLY A C 1
ATOM 1913 O O . GLY A 1 253 ? -2.269 0.577 -4.867 1.00 97.62 253 GLY A O 1
ATOM 1914 N N . VAL A 1 254 ? -3.114 -0.720 -6.479 1.00 97.56 254 VAL A N 1
ATOM 1915 C CA . VAL A 1 254 ? -1.839 -1.014 -7.133 1.00 97.56 254 VAL A CA 1
ATOM 1916 C C . VAL A 1 254 ? -1.919 -0.538 -8.567 1.00 97.56 254 VAL A C 1
ATOM 1918 O O . VAL A 1 254 ? -2.889 -0.782 -9.278 1.00 97.56 254 VAL A O 1
ATOM 1921 N N . THR A 1 255 ? -0.931 0.233 -8.988 1.00 96.19 255 THR A N 1
ATOM 1922 C CA . THR A 1 255 ? -0.836 0.692 -10.368 1.00 96.19 255 THR A CA 1
ATOM 1923 C C . THR A 1 255 ? 0.606 0.585 -10.804 1.00 96.19 255 THR A C 1
ATOM 1925 O O . THR A 1 255 ? 1.458 1.298 -10.263 1.00 96.19 255 THR A O 1
ATOM 1928 N N . GLN A 1 256 ? 0.859 -0.247 -11.807 1.00 96.00 256 GLN A N 1
ATOM 1929 C CA . GLN A 1 256 ? 2.153 -0.308 -12.466 1.00 96.00 256 GLN A CA 1
ATOM 1930 C C . GLN A 1 256 ? 2.057 0.147 -13.919 1.00 96.00 256 GLN A C 1
ATOM 1932 O O . GLN A 1 256 ? 1.033 0.014 -14.592 1.00 96.00 256 GLN A O 1
ATOM 1937 N N . TYR A 1 257 ? 3.168 0.696 -14.402 1.00 95.50 257 TYR A N 1
ATOM 1938 C CA . TYR A 1 257 ? 3.374 1.118 -15.783 1.00 95.50 257 TYR A CA 1
ATOM 1939 C C . TYR A 1 257 ? 2.361 2.106 -16.365 1.00 95.50 257 TYR A C 1
ATOM 1941 O O . TYR A 1 257 ? 2.372 2.310 -17.578 1.00 95.50 257 TYR A O 1
ATOM 1949 N N . ARG A 1 258 ? 1.543 2.778 -15.547 1.00 95.25 258 ARG A N 1
ATOM 1950 C CA . ARG A 1 258 ? 0.578 3.769 -16.032 1.00 95.25 258 ARG A CA 1
ATOM 1951 C C . ARG A 1 258 ? 1.276 4.823 -16.883 1.00 95.25 258 ARG A C 1
ATOM 1953 O O . ARG A 1 258 ? 2.157 5.544 -16.411 1.00 95.25 258 ARG A O 1
ATOM 1960 N N . ASP A 1 259 ? 0.871 4.892 -18.148 1.00 92.62 259 ASP A N 1
ATOM 1961 C CA . ASP A 1 259 ? 1.418 5.805 -19.156 1.00 92.62 259 ASP A CA 1
ATOM 1962 C C . ASP A 1 259 ? 2.938 5.673 -19.385 1.00 92.62 259 ASP A C 1
ATOM 1964 O O . ASP A 1 259 ? 3.605 6.618 -19.830 1.00 92.62 259 ASP A O 1
ATOM 1968 N N . VAL A 1 260 ? 3.500 4.495 -19.106 1.00 93.94 260 VAL A N 1
ATOM 1969 C CA . VAL A 1 260 ? 4.903 4.152 -19.369 1.00 93.94 260 VAL A CA 1
ATOM 1970 C C . VAL A 1 260 ? 5.014 3.452 -20.724 1.00 93.94 260 VAL A C 1
ATOM 1972 O O . VAL A 1 260 ? 4.238 2.554 -21.033 1.00 93.94 260 VAL A O 1
ATOM 1975 N N . ILE A 1 261 ? 5.984 3.861 -21.548 1.00 95.38 261 ILE A N 1
ATOM 1976 C CA . ILE A 1 261 ? 6.360 3.121 -22.762 1.00 95.38 261 ILE A CA 1
ATOM 1977 C C . ILE A 1 261 ? 7.268 1.972 -22.331 1.00 95.38 261 ILE A C 1
ATOM 1979 O O . ILE A 1 261 ? 8.344 2.218 -21.782 1.00 95.38 261 ILE A O 1
ATOM 1983 N N . ILE A 1 262 ? 6.841 0.739 -22.581 1.00 96.25 262 ILE A N 1
ATOM 1984 C CA . ILE A 1 262 ? 7.608 -0.450 -22.218 1.00 96.25 262 ILE A CA 1
ATOM 1985 C C . ILE A 1 262 ? 8.689 -0.731 -23.262 1.00 96.25 262 ILE A C 1
ATOM 1987 O O . ILE A 1 262 ? 8.443 -0.638 -24.465 1.00 96.25 262 ILE A O 1
ATOM 1991 N N . ASN A 1 263 ? 9.881 -1.085 -22.783 1.00 94.75 263 ASN A N 1
ATOM 1992 C CA . ASN A 1 263 ? 11.017 -1.525 -23.581 1.00 94.75 263 ASN A CA 1
ATOM 1993 C C . ASN A 1 263 ? 11.673 -2.745 -22.915 1.00 94.75 263 ASN A C 1
ATOM 1995 O O . ASN A 1 263 ? 12.254 -2.634 -21.836 1.00 94.75 263 ASN A O 1
ATOM 1999 N N . THR A 1 264 ? 11.587 -3.906 -23.550 1.00 92.94 264 THR A N 1
ATOM 2000 C CA . THR A 1 264 ? 12.138 -5.190 -23.088 1.00 92.94 264 THR A CA 1
ATOM 2001 C C . THR A 1 264 ? 13.294 -5.683 -23.967 1.00 92.94 264 THR A C 1
ATOM 2003 O O . THR A 1 264 ? 14.187 -6.379 -23.471 1.00 92.94 264 THR A O 1
ATOM 2006 N N . SER A 1 265 ? 13.325 -5.279 -25.243 1.00 88.81 265 SER A N 1
ATOM 2007 C CA . SER A 1 265 ? 14.291 -5.752 -26.248 1.00 88.81 265 SER A CA 1
ATOM 2008 C C . SER A 1 265 ? 15.559 -4.890 -26.386 1.00 88.81 265 SER A C 1
ATOM 2010 O O . SER A 1 265 ? 16.600 -5.381 -26.827 1.00 88.81 265 SER A O 1
ATOM 2012 N N . GLY A 1 266 ? 15.508 -3.611 -26.000 1.00 84.50 266 GLY A N 1
ATOM 2013 C CA . GLY A 1 266 ? 16.605 -2.659 -26.178 1.00 84.50 266 GLY A CA 1
ATOM 2014 C C . GLY A 1 266 ? 17.736 -2.755 -25.142 1.00 84.50 266 GLY A C 1
ATOM 2015 O O . GLY A 1 266 ? 17.647 -3.447 -24.130 1.00 84.50 266 GLY A O 1
ATOM 2016 N N . GLN A 1 267 ? 18.812 -1.981 -25.363 1.00 90.44 267 GLN A N 1
ATOM 2017 C CA . GLN A 1 267 ? 19.937 -1.861 -24.415 1.00 90.44 267 GLN A CA 1
ATOM 2018 C C . GLN A 1 267 ? 19.502 -1.279 -23.061 1.00 90.44 267 GLN A C 1
ATOM 2020 O O . GLN A 1 267 ? 20.082 -1.601 -22.026 1.00 90.44 267 GLN A O 1
ATOM 2025 N N . ARG A 1 268 ? 18.508 -0.385 -23.074 1.00 92.38 268 ARG A N 1
ATOM 2026 C CA . ARG A 1 268 ? 17.895 0.157 -21.865 1.00 92.38 268 ARG A CA 1
ATOM 2027 C C . ARG A 1 268 ? 16.507 -0.440 -21.712 1.00 92.38 268 ARG A C 1
ATOM 2029 O O . ARG A 1 268 ? 15.673 -0.245 -22.592 1.00 92.38 268 ARG A O 1
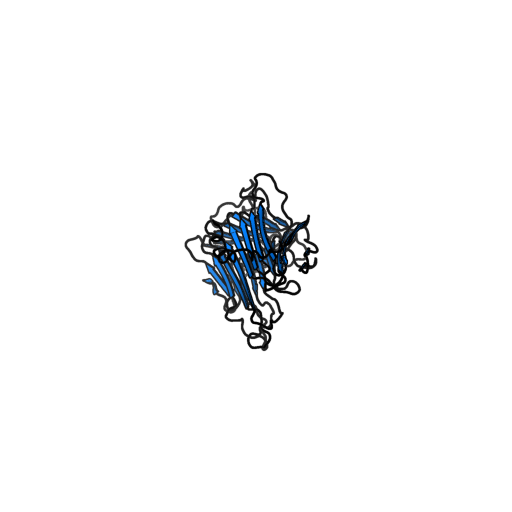ATOM 2036 N N . LYS A 1 269 ? 16.278 -1.123 -20.598 1.00 93.44 269 LYS A N 1
ATOM 2037 C CA . LYS A 1 269 ? 15.068 -1.897 -20.343 1.00 93.44 269 LYS A CA 1
ATOM 2038 C C . LYS A 1 269 ? 14.200 -1.255 -19.274 1.00 93.44 269 LYS A C 1
ATOM 2040 O O . LYS A 1 269 ? 14.702 -0.614 -18.352 1.00 93.44 269 LYS A O 1
ATOM 2045 N N . THR A 1 270 ? 12.898 -1.443 -19.390 1.00 94.12 270 THR A N 1
ATOM 2046 C CA . THR A 1 270 ? 11.945 -1.131 -18.330 1.00 94.12 270 THR A CA 1
ATOM 2047 C C . THR A 1 270 ? 12.223 -2.025 -17.118 1.00 94.12 270 THR A C 1
ATOM 2049 O O . THR A 1 270 ? 12.589 -3.190 -17.268 1.00 94.12 270 THR A O 1
ATOM 2052 N N . VAL A 1 271 ? 12.079 -1.472 -15.912 1.00 93.62 271 VAL A N 1
ATOM 2053 C CA . VAL A 1 271 ? 12.182 -2.242 -14.663 1.00 93.62 271 VAL A CA 1
ATOM 2054 C C . VAL A 1 271 ? 11.070 -3.286 -14.624 1.00 93.62 271 VAL A C 1
ATOM 2056 O O . VAL A 1 271 ? 9.922 -2.974 -14.936 1.00 93.62 271 VAL A O 1
ATOM 2059 N N . ILE A 1 272 ? 11.400 -4.512 -14.232 1.00 95.56 272 ILE A N 1
ATOM 2060 C CA . ILE A 1 272 ? 10.427 -5.585 -14.024 1.00 95.56 272 ILE A CA 1
ATOM 2061 C C . ILE A 1 272 ? 9.853 -5.415 -12.619 1.00 95.56 272 ILE A C 1
ATOM 2063 O O . ILE A 1 272 ? 10.540 -5.637 -11.622 1.00 95.56 272 ILE A O 1
ATOM 2067 N N . ASN A 1 273 ? 8.598 -4.999 -12.542 1.00 96.06 273 ASN A N 1
ATOM 2068 C CA . ASN A 1 273 ? 7.919 -4.732 -11.290 1.00 96.06 273 ASN A CA 1
ATOM 2069 C C . ASN A 1 273 ? 7.105 -5.958 -10.877 1.00 96.06 273 ASN A C 1
ATOM 2071 O O . ASN A 1 273 ? 6.312 -6.496 -11.646 1.00 96.06 273 ASN A O 1
ATOM 2075 N N . GLN A 1 274 ? 7.319 -6.409 -9.649 1.00 97.62 274 GLN A N 1
ATOM 2076 C CA . GLN A 1 274 ? 6.593 -7.510 -9.037 1.00 97.62 274 GLN A CA 1
ATOM 2077 C C . GLN A 1 274 ? 5.932 -6.977 -7.774 1.00 97.62 274 GLN A C 1
ATOM 2079 O O . GLN A 1 274 ? 6.600 -6.399 -6.907 1.00 97.62 274 GLN A O 1
ATOM 2084 N N . THR A 1 275 ? 4.616 -7.118 -7.696 1.00 98.00 275 THR A N 1
ATOM 2085 C CA . THR A 1 275 ? 3.841 -6.719 -6.526 1.00 98.00 275 THR A CA 1
ATOM 2086 C C . THR A 1 275 ? 2.963 -7.879 -6.099 1.00 98.00 275 THR A C 1
ATOM 2088 O O . THR A 1 275 ? 2.134 -8.357 -6.871 1.00 98.00 275 THR A O 1
ATOM 2091 N N . GLU A 1 276 ? 3.156 -8.321 -4.864 1.00 98.00 276 GLU A N 1
ATOM 2092 C CA . GLU A 1 276 ? 2.414 -9.411 -4.244 1.00 98.00 276 GLU A CA 1
ATOM 2093 C C . GLU A 1 276 ? 1.776 -8.899 -2.951 1.00 98.00 276 GLU A C 1
ATOM 2095 O O . GLU A 1 276 ? 2.456 -8.356 -2.081 1.00 98.00 276 GLU A O 1
ATOM 2100 N N . MET A 1 277 ? 0.466 -9.065 -2.811 1.00 98.56 277 MET A N 1
ATOM 2101 C CA . MET A 1 277 ? -0.225 -8.908 -1.542 1.00 98.56 277 MET A CA 1
ATOM 2102 C C . MET A 1 277 ? -0.809 -10.256 -1.120 1.00 98.56 277 MET A C 1
ATOM 2104 O O . MET A 1 277 ? -1.685 -10.767 -1.808 1.00 98.56 277 MET A O 1
ATOM 2108 N N . ASP A 1 278 ? -0.315 -10.836 -0.027 1.00 98.25 278 ASP A N 1
ATOM 2109 C CA . ASP A 1 278 ? -0.688 -12.174 0.465 1.00 98.25 278 ASP A CA 1
ATOM 2110 C C . ASP A 1 278 ? -1.291 -12.074 1.877 1.00 98.25 278 ASP A C 1
ATOM 2112 O O . ASP A 1 278 ? -0.575 -12.033 2.884 1.00 98.25 278 ASP A O 1
ATOM 2116 N N . PHE A 1 279 ? -2.620 -11.995 1.964 1.00 98.19 279 PHE A N 1
ATOM 2117 C CA . PHE A 1 279 ? -3.331 -11.811 3.226 1.00 98.19 279 PHE A CA 1
ATOM 2118 C C . PHE A 1 279 ? -3.860 -13.138 3.769 1.00 98.19 279 PHE A C 1
ATOM 2120 O O . PHE A 1 279 ? -4.871 -13.665 3.302 1.00 98.19 279 PHE A O 1
ATOM 2127 N N . ARG A 1 280 ? -3.187 -13.663 4.802 1.00 97.31 280 ARG A N 1
ATOM 2128 C CA . ARG A 1 280 ? -3.590 -14.886 5.526 1.00 97.31 280 ARG A CA 1
ATOM 2129 C C . ARG A 1 280 ? -4.514 -14.638 6.711 1.00 97.31 280 ARG A C 1
ATOM 2131 O O . ARG A 1 280 ? -5.036 -15.588 7.284 1.00 97.31 280 ARG A O 1
ATOM 2138 N N . GLY A 1 281 ? -4.668 -13.377 7.093 1.00 96.25 281 GLY A N 1
ATOM 2139 C CA . GLY A 1 281 ? -5.594 -12.922 8.120 1.00 96.25 281 GLY A CA 1
ATOM 2140 C C . GLY A 1 281 ? -6.871 -12.363 7.499 1.00 96.25 281 GLY A C 1
ATOM 2141 O O . GLY A 1 281 ? -6.962 -12.240 6.277 1.00 96.25 281 GLY A O 1
ATOM 2142 N N . ALA A 1 282 ? -7.836 -12.003 8.341 1.00 96.81 282 ALA A N 1
ATOM 2143 C CA . ALA A 1 282 ? -9.075 -11.399 7.873 1.00 96.81 282 ALA A CA 1
ATOM 2144 C C . ALA A 1 282 ? -8.825 -9.979 7.345 1.00 96.81 282 ALA A C 1
ATOM 2146 O O . ALA A 1 282 ? -8.075 -9.200 7.947 1.00 96.81 282 ALA A O 1
ATOM 2147 N N . VAL A 1 283 ? -9.479 -9.619 6.241 1.00 97.94 283 VAL A N 1
ATOM 2148 C CA . VAL A 1 283 ? -9.378 -8.286 5.638 1.00 97.94 283 VAL A CA 1
ATOM 2149 C C . VAL A 1 283 ? -10.759 -7.664 5.510 1.00 97.94 283 VAL A C 1
ATOM 2151 O O . VAL A 1 283 ? -11.665 -8.242 4.920 1.00 97.94 283 VAL A O 1
ATOM 2154 N N . SER A 1 284 ? -10.910 -6.455 6.042 1.00 97.38 284 SER A N 1
ATOM 2155 C CA . SER A 1 284 ? -12.140 -5.669 5.929 1.00 97.38 284 SER A CA 1
ATOM 2156 C C . SER A 1 284 ? -11.824 -4.345 5.259 1.00 97.38 284 SER A C 1
ATOM 2158 O O . SER A 1 284 ? -11.004 -3.584 5.764 1.00 97.38 284 SER A O 1
ATOM 2160 N N . ILE A 1 285 ? -12.465 -4.060 4.133 1.00 97.69 285 ILE A N 1
ATOM 2161 C CA . ILE A 1 285 ? -12.299 -2.832 3.363 1.00 97.69 285 ILE A CA 1
ATOM 2162 C C . ILE A 1 285 ? -13.660 -2.162 3.258 1.00 97.69 285 ILE A C 1
ATOM 2164 O O . ILE A 1 285 ? -14.612 -2.776 2.789 1.00 97.69 285 ILE A O 1
ATOM 2168 N N . LYS A 1 286 ? -13.744 -0.890 3.640 1.00 95.69 286 LYS A N 1
ATOM 2169 C CA . LYS A 1 286 ? -14.885 -0.039 3.306 1.00 95.69 286 LYS A CA 1
ATOM 2170 C C . LYS A 1 286 ? -14.404 1.264 2.689 1.00 95.69 286 LYS A C 1
ATOM 2172 O O . LYS A 1 286 ? -13.509 1.914 3.236 1.00 95.69 286 LYS A O 1
ATOM 2177 N N . VAL A 1 287 ? -15.007 1.639 1.564 1.00 94.62 287 VAL A N 1
ATOM 2178 C CA . VAL A 1 287 ? -14.708 2.896 0.869 1.00 94.62 287 VAL A CA 1
ATOM 2179 C C . VAL A 1 287 ? -15.984 3.709 0.713 1.00 94.62 287 VAL A C 1
ATOM 2181 O O . VAL A 1 287 ? -16.808 3.465 -0.167 1.00 94.62 287 VAL A O 1
ATOM 2184 N N . ASP A 1 288 ? -16.123 4.705 1.576 1.00 91.00 288 ASP A N 1
ATOM 2185 C CA . ASP A 1 288 ? -17.256 5.616 1.631 1.00 91.00 288 ASP A CA 1
ATOM 2186 C C . ASP A 1 288 ? -16.998 6.863 0.771 1.00 91.00 288 ASP A C 1
ATOM 2188 O O . ASP A 1 288 ? -15.853 7.242 0.514 1.00 91.00 288 ASP A O 1
ATOM 2192 N N . ARG A 1 289 ? -18.056 7.510 0.291 1.00 86.88 289 ARG A N 1
ATOM 2193 C CA . ARG A 1 289 ? -17.973 8.759 -0.479 1.00 86.88 289 ARG A CA 1
ATOM 2194 C C . ARG A 1 289 ? -18.034 9.998 0.406 1.00 86.88 289 ARG A C 1
ATOM 2196 O O . ARG A 1 289 ? -17.575 11.064 -0.013 1.00 86.88 289 ARG A O 1
ATOM 2203 N N . GLY A 1 290 ? -18.585 9.873 1.616 1.00 84.19 290 GLY A N 1
ATOM 2204 C CA . GLY A 1 290 ? -19.056 11.029 2.375 1.00 84.19 290 GLY A CA 1
ATOM 2205 C C . GLY A 1 290 ? -19.989 11.888 1.517 1.00 84.19 290 GLY A C 1
ATOM 2206 O O . GLY A 1 290 ? -20.763 11.369 0.718 1.00 84.19 290 GLY A O 1
ATOM 2207 N N . ASP A 1 291 ? -19.829 13.208 1.579 1.00 79.94 291 ASP A N 1
ATOM 2208 C CA . ASP A 1 291 ? -20.702 14.161 0.873 1.00 79.94 291 ASP A CA 1
ATOM 2209 C C . ASP A 1 291 ? -20.488 14.231 -0.659 1.00 79.94 291 ASP A C 1
ATOM 2211 O O . ASP A 1 291 ? -21.017 15.120 -1.333 1.00 79.94 291 ASP A O 1
ATOM 2215 N N . LYS A 1 292 ? -19.656 13.358 -1.246 1.00 82.69 292 LYS A N 1
ATOM 2216 C CA . LYS A 1 292 ? -19.308 13.371 -2.678 1.00 82.69 292 LYS A CA 1
ATOM 2217 C C . LYS A 1 292 ? -19.953 12.213 -3.433 1.00 82.69 292 LYS A C 1
ATOM 2219 O O . LYS A 1 292 ? -19.268 11.306 -3.887 1.00 82.69 292 LYS A O 1
ATOM 2224 N N . GLU A 1 293 ? -21.263 12.284 -3.662 1.00 80.00 293 GLU A N 1
ATOM 2225 C CA . GLU A 1 293 ? -22.029 11.223 -4.351 1.00 80.00 293 GLU A CA 1
ATOM 2226 C C . GLU A 1 293 ? -21.463 10.796 -5.720 1.00 80.00 293 GLU A C 1
ATOM 2228 O O . GLU A 1 293 ? -21.612 9.645 -6.120 1.00 80.00 293 GLU A O 1
ATOM 2233 N N . ASN A 1 294 ? -20.796 11.703 -6.439 1.00 84.00 294 ASN A N 1
ATOM 2234 C CA . ASN A 1 294 ? -20.202 11.420 -7.752 1.00 84.00 294 ASN A CA 1
ATOM 2235 C C . ASN A 1 294 ? -18.764 10.875 -7.671 1.00 84.00 294 ASN A C 1
ATOM 2237 O O . ASN A 1 294 ? -18.097 10.778 -8.697 1.00 84.00 294 ASN A O 1
ATOM 2241 N N . ALA A 1 295 ? -18.244 10.593 -6.474 1.00 86.81 295 ALA A N 1
ATOM 2242 C CA . ALA A 1 295 ? -16.908 10.037 -6.319 1.00 86.81 295 ALA A CA 1
ATOM 2243 C C . ALA A 1 295 ? -16.854 8.595 -6.834 1.00 86.81 295 ALA A C 1
ATOM 2245 O O . ALA A 1 295 ? -17.763 7.800 -6.571 1.00 86.81 295 ALA A O 1
ATOM 2246 N N . GLU A 1 296 ? -15.772 8.254 -7.527 1.00 92.88 296 GLU A N 1
ATOM 2247 C CA . GLU A 1 296 ? -15.487 6.886 -7.950 1.00 92.88 296 GLU A CA 1
ATOM 2248 C C . GLU A 1 296 ? -14.769 6.134 -6.830 1.00 92.88 296 GLU A C 1
ATOM 2250 O O . GLU A 1 296 ? -13.656 6.499 -6.441 1.00 92.88 296 GLU A O 1
ATOM 2255 N N . ASN A 1 297 ? -15.370 5.062 -6.325 1.00 94.69 297 ASN A N 1
ATOM 2256 C CA . ASN A 1 297 ? -14.784 4.291 -5.237 1.00 94.69 297 ASN A CA 1
ATOM 2257 C C . ASN A 1 297 ? -14.421 2.877 -5.690 1.00 94.69 297 ASN A C 1
ATOM 2259 O O . ASN A 1 297 ? -15.168 2.245 -6.434 1.00 94.69 297 ASN A O 1
ATOM 2263 N N . TYR A 1 298 ? -13.278 2.392 -5.201 1.00 97.00 298 TYR A N 1
ATOM 2264 C CA . TYR A 1 298 ? -12.744 1.071 -5.518 1.00 97.00 298 TYR A CA 1
ATOM 2265 C C . TYR A 1 298 ? -12.282 0.355 -4.240 1.00 97.00 298 TYR A C 1
ATOM 2267 O O . TYR A 1 298 ? -11.466 0.887 -3.494 1.00 97.00 298 TYR A O 1
ATOM 2275 N N . GLY A 1 299 ? -12.739 -0.861 -3.970 1.00 97.75 299 GLY A N 1
ATOM 2276 C CA . GLY A 1 299 ? -12.298 -1.639 -2.812 1.00 97.75 299 GLY A CA 1
ATOM 2277 C C . GLY A 1 299 ? -10.856 -2.084 -2.993 1.00 97.75 299 GLY A C 1
ATOM 2278 O O . GLY A 1 299 ? -9.954 -1.623 -2.290 1.00 97.75 299 GLY A O 1
ATOM 2279 N N . VAL A 1 300 ? -10.644 -2.924 -4.003 1.00 98.50 300 VAL A N 1
ATOM 2280 C CA . VAL A 1 300 ? -9.332 -3.364 -4.474 1.00 98.50 300 VAL A CA 1
ATOM 2281 C C . VAL A 1 300 ? -9.215 -3.038 -5.953 1.00 98.50 300 VAL A C 1
ATOM 2283 O O . VAL A 1 300 ? -9.961 -3.554 -6.780 1.00 98.50 300 VAL A O 1
ATOM 2286 N N . TYR A 1 301 ? -8.247 -2.190 -6.281 1.00 97.81 301 TYR A N 1
ATOM 2287 C CA . TYR A 1 301 ? -7.840 -1.898 -7.645 1.00 97.81 301 TYR A CA 1
ATOM 2288 C C . TYR A 1 301 ? -6.424 -2.418 -7.874 1.00 97.81 301 TYR A C 1
ATOM 2290 O O . TYR A 1 301 ? -5.501 -2.018 -7.159 1.00 97.81 301 TYR A O 1
ATOM 2298 N N . VAL A 1 302 ? -6.228 -3.242 -8.898 1.00 97.38 302 VAL A N 1
ATOM 2299 C CA . VAL A 1 302 ? -4.894 -3.641 -9.363 1.00 97.38 302 VAL A CA 1
ATOM 2300 C C . VAL A 1 302 ? -4.809 -3.487 -10.872 1.00 97.38 302 VAL A C 1
ATOM 2302 O O . VAL A 1 302 ? -5.739 -3.862 -11.588 1.00 97.38 302 VAL A O 1
ATOM 2305 N N . GLY A 1 303 ? -3.700 -2.943 -11.374 1.00 96.94 303 GLY A N 1
ATOM 2306 C CA . GLY A 1 303 ? -3.557 -2.852 -12.815 1.00 96.94 303 GLY A CA 1
ATOM 2307 C C . GLY A 1 303 ? -2.187 -2.494 -13.369 1.00 96.94 303 GLY A C 1
ATOM 2308 O O . GLY A 1 303 ? -1.540 -1.530 -12.942 1.00 96.94 303 GLY A O 1
ATOM 2309 N N . ASN A 1 304 ? -1.841 -3.234 -14.421 1.00 96.06 304 ASN A N 1
ATOM 2310 C CA . ASN A 1 304 ? -0.713 -3.013 -15.311 1.00 96.06 304 ASN A CA 1
ATOM 2311 C C . ASN A 1 304 ? -1.183 -2.230 -16.539 1.00 96.06 304 ASN A C 1
ATOM 2313 O O . ASN A 1 304 ? -1.813 -2.779 -17.444 1.00 96.06 304 ASN A O 1
ATOM 2317 N N . LEU A 1 305 ? -0.852 -0.938 -16.591 1.00 95.50 305 LEU A N 1
ATOM 2318 C CA . LEU A 1 305 ? -1.438 0.007 -17.547 1.00 95.50 305 LEU A CA 1
ATOM 2319 C C . LEU A 1 305 ? -0.406 0.674 -18.472 1.00 95.50 305 LEU A C 1
ATOM 2321 O O . LEU A 1 305 ? -0.330 1.909 -18.509 1.00 95.50 305 LEU A O 1
ATOM 2325 N N . PRO A 1 306 ? 0.393 -0.091 -19.240 1.00 95.56 306 PRO A N 1
ATOM 2326 C CA . PRO A 1 306 ? 1.369 0.497 -20.147 1.00 95.56 306 PRO A CA 1
ATOM 2327 C C . PRO A 1 306 ? 0.701 1.427 -21.164 1.00 95.56 306 PRO A C 1
ATOM 2329 O O . PRO A 1 306 ? -0.453 1.252 -21.571 1.00 95.56 306 PRO A O 1
ATOM 2332 N N . LYS A 1 307 ? 1.455 2.424 -21.629 1.00 94.69 307 LYS A N 1
ATOM 2333 C CA . LYS A 1 307 ? 0.982 3.350 -22.656 1.00 94.69 307 LYS A CA 1
ATOM 2334 C C . LYS A 1 307 ? 0.704 2.592 -23.954 1.00 94.69 307 LYS A C 1
ATOM 2336 O O . LYS A 1 307 ? 1.633 2.139 -24.620 1.00 94.69 307 LYS A O 1
ATOM 2341 N N . LYS A 1 308 ? -0.557 2.574 -24.392 1.00 90.75 308 LYS A N 1
ATOM 2342 C CA . LYS A 1 308 ? -0.943 2.045 -25.711 1.00 90.75 308 LYS A CA 1
ATOM 2343 C C . LYS A 1 308 ? -0.285 2.881 -26.818 1.00 90.75 308 LYS A C 1
ATOM 2345 O O . LYS A 1 308 ? -0.619 4.048 -27.020 1.00 90.75 308 LYS A O 1
ATOM 2350 N N . SER A 1 309 ? 0.708 2.310 -27.495 1.00 92.81 309 SER A N 1
ATOM 2351 C CA . SER A 1 309 ? 1.524 2.978 -28.515 1.00 92.81 309 SER A CA 1
ATOM 2352 C C . SER A 1 309 ? 2.250 1.934 -29.357 1.00 92.81 309 SER A C 1
ATOM 2354 O O . SER A 1 309 ? 2.725 0.948 -28.808 1.00 92.81 309 SER A O 1
ATOM 2356 N N . SER A 1 310 ? 2.451 2.191 -30.652 1.00 91.94 310 SER A N 1
ATOM 2357 C CA . SER A 1 310 ? 3.275 1.332 -31.523 1.00 91.94 310 SER A CA 1
ATOM 2358 C C . SER A 1 310 ? 4.749 1.251 -31.107 1.00 91.94 310 SER A C 1
ATOM 2360 O O . SER A 1 310 ? 5.486 0.410 -31.606 1.00 91.94 310 SER A O 1
ATOM 2362 N N . ARG A 1 311 ? 5.190 2.146 -30.213 1.00 91.31 311 ARG A N 1
ATOM 2363 C CA . ARG A 1 311 ? 6.541 2.156 -29.632 1.00 91.31 311 ARG A CA 1
ATOM 2364 C C . ARG A 1 311 ? 6.631 1.445 -28.283 1.00 91.31 311 ARG A C 1
ATOM 2366 O O . ARG A 1 311 ? 7.731 1.357 -27.752 1.00 91.31 311 ARG A O 1
ATOM 2373 N N . SER A 1 312 ? 5.497 1.068 -27.691 1.00 95.19 312 SER A N 1
ATOM 2374 C CA . SER A 1 312 ? 5.485 0.323 -26.435 1.00 95.19 312 SER A CA 1
ATOM 2375 C C . SER A 1 312 ? 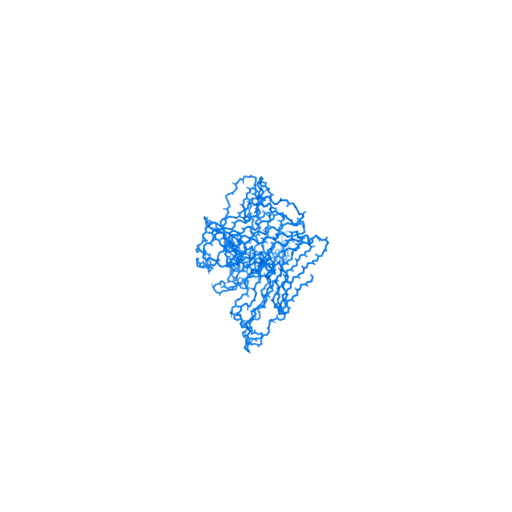5.449 -1.157 -26.752 1.00 95.19 312 SER A C 1
ATOM 2377 O O . SER A 1 312 ? 4.582 -1.610 -27.495 1.00 95.19 312 SER A O 1
ATOM 2379 N N . GLU A 1 313 ? 6.383 -1.892 -26.171 1.00 94.94 313 GLU A N 1
ATOM 2380 C CA . GLU A 1 313 ? 6.331 -3.347 -26.143 1.00 94.94 313 GLU A CA 1
ATOM 2381 C C . GLU A 1 313 ? 5.291 -3.822 -25.112 1.00 94.94 313 GLU A C 1
ATOM 2383 O O . GLU A 1 313 ? 4.648 -3.008 -24.434 1.00 94.94 313 GLU A O 1
ATOM 2388 N N . ASP A 1 314 ? 5.090 -5.137 -25.037 1.00 92.50 314 ASP A N 1
ATOM 2389 C CA . ASP A 1 314 ? 4.194 -5.750 -24.056 1.00 92.50 314 ASP A CA 1
ATOM 2390 C C . ASP A 1 314 ? 4.793 -5.682 -22.640 1.00 92.50 314 ASP A C 1
ATOM 2392 O O . ASP A 1 314 ? 6.006 -5.526 -22.472 1.00 92.50 314 ASP A O 1
ATOM 2396 N N . VAL A 1 315 ? 3.940 -5.800 -21.620 1.00 93.69 315 VAL A N 1
ATOM 2397 C CA . VAL A 1 315 ? 4.360 -5.898 -20.214 1.00 93.69 315 VAL A CA 1
ATOM 2398 C C . VAL A 1 315 ? 5.373 -7.044 -20.076 1.00 93.69 315 VAL A C 1
ATOM 2400 O O . VAL A 1 315 ? 5.103 -8.129 -20.605 1.00 93.69 315 VAL A O 1
ATOM 2403 N N . PRO A 1 316 ? 6.515 -6.848 -19.376 1.00 94.00 316 PRO A N 1
ATOM 2404 C CA . PRO A 1 316 ? 7.493 -7.916 -19.182 1.00 94.00 316 PRO A CA 1
ATOM 2405 C C . PRO A 1 316 ? 6.831 -9.154 -18.566 1.00 94.00 316 PRO A C 1
ATOM 2407 O O . PRO A 1 316 ? 6.105 -9.021 -17.585 1.00 94.00 316 PRO A O 1
ATOM 2410 N N . ASP A 1 317 ? 7.099 -10.350 -19.095 1.00 91.62 317 ASP A N 1
ATOM 2411 C CA . ASP A 1 317 ? 6.394 -11.572 -18.664 1.00 91.62 317 ASP A CA 1
ATOM 2412 C C . ASP A 1 317 ? 6.580 -11.887 -17.170 1.00 91.62 317 ASP A C 1
ATOM 2414 O O . ASP A 1 317 ? 5.665 -12.385 -16.518 1.00 91.62 317 ASP A O 1
ATOM 2418 N N . ASP A 1 318 ? 7.734 -11.522 -16.609 1.00 94.88 318 ASP A N 1
ATOM 2419 C CA . ASP A 1 318 ? 8.050 -11.675 -15.185 1.00 94.88 318 ASP A CA 1
ATOM 2420 C C . ASP A 1 318 ? 7.377 -10.626 -14.280 1.00 94.88 318 ASP A C 1
ATOM 2422 O O . ASP A 1 318 ? 7.483 -10.719 -13.053 1.00 94.88 318 ASP A O 1
ATOM 2426 N N . SER A 1 319 ? 6.741 -9.601 -14.850 1.00 96.88 319 SER A N 1
ATOM 2427 C CA . SER A 1 319 ? 6.052 -8.556 -14.097 1.00 96.88 319 SER A CA 1
ATOM 2428 C C . SER A 1 319 ? 4.613 -8.951 -13.789 1.00 96.88 319 SER A C 1
ATOM 2430 O O . SER A 1 319 ? 3.924 -9.522 -14.633 1.00 96.88 319 SER A O 1
ATOM 2432 N N . TYR A 1 320 ? 4.151 -8.635 -12.578 1.00 97.75 320 TYR A N 1
ATOM 2433 C CA . TYR A 1 320 ? 2.792 -8.935 -12.142 1.00 97.75 320 TYR A CA 1
ATOM 2434 C C . TYR A 1 320 ? 2.309 -8.023 -11.010 1.00 97.75 320 TYR A C 1
ATOM 2436 O O . TYR A 1 320 ? 3.103 -7.495 -10.222 1.00 97.75 320 TYR A O 1
ATOM 2444 N N . ASP A 1 321 ? 0.983 -7.934 -10.914 1.00 97.56 321 ASP A N 1
ATOM 2445 C CA . ASP A 1 321 ? 0.225 -7.427 -9.772 1.00 97.56 321 ASP A CA 1
ATOM 2446 C C . ASP A 1 321 ? -0.660 -8.544 -9.236 1.00 97.56 321 ASP A C 1
ATOM 2448 O O . ASP A 1 321 ? -1.530 -9.038 -9.954 1.00 97.56 321 ASP A O 1
ATOM 2452 N N . ARG A 1 322 ? -0.459 -8.956 -7.987 1.00 97.69 322 ARG A N 1
ATOM 2453 C CA . ARG A 1 322 ? -1.260 -10.018 -7.373 1.00 97.69 322 ARG A CA 1
ATOM 2454 C C . ARG A 1 322 ? -1.736 -9.602 -6.002 1.00 97.69 322 ARG A C 1
ATOM 2456 O O . ARG A 1 322 ? -0.931 -9.186 -5.176 1.00 97.69 322 ARG A O 1
ATOM 2463 N N . VAL A 1 323 ? -3.028 -9.762 -5.757 1.00 98.50 323 VAL A N 1
ATOM 2464 C CA . VAL A 1 323 ? -3.621 -9.671 -4.422 1.00 98.50 323 VAL A CA 1
ATOM 2465 C C . VAL A 1 323 ? -4.307 -10.994 -4.137 1.00 98.50 323 VAL A C 1
ATOM 2467 O O . VAL A 1 323 ? -5.048 -11.496 -4.969 1.00 98.50 323 VAL A O 1
ATOM 2470 N N . THR A 1 324 ? -4.034 -11.592 -2.989 1.00 98.50 324 THR A N 1
ATOM 2471 C CA . THR A 1 324 ? -4.607 -12.868 -2.579 1.00 98.50 324 THR A CA 1
ATOM 2472 C C . THR A 1 324 ? -5.171 -12.744 -1.175 1.00 98.50 324 THR A C 1
ATOM 2474 O O . THR A 1 324 ? -4.464 -12.355 -0.245 1.00 98.50 324 THR A O 1
ATOM 2477 N N . PHE A 1 325 ? -6.435 -13.122 -1.025 1.00 98.25 325 PHE A N 1
ATOM 2478 C CA . PHE A 1 325 ? -7.107 -13.279 0.257 1.00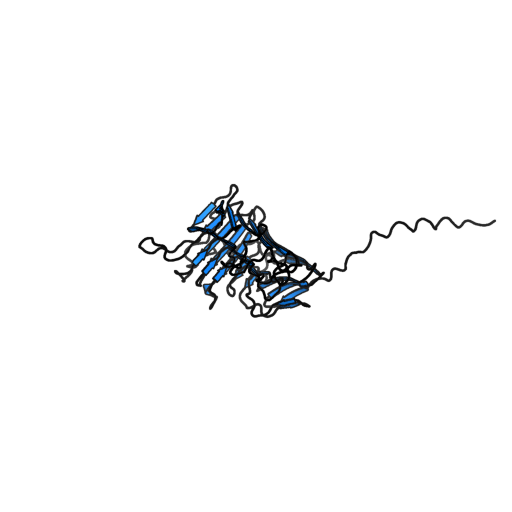 98.25 325 PHE A CA 1
ATOM 2479 C C . PHE A 1 325 ? -7.263 -14.771 0.549 1.00 98.25 325 PHE A C 1
ATOM 2481 O O . PHE A 1 325 ? -7.739 -15.520 -0.303 1.00 98.25 325 PHE A O 1
ATOM 2488 N N . HIS A 1 326 ? -6.820 -15.202 1.730 1.00 97.12 326 HIS A N 1
ATOM 2489 C CA . HIS A 1 326 ? -6.843 -16.608 2.155 1.00 97.12 326 HIS A CA 1
ATOM 2490 C C . HIS A 1 326 ? -7.873 -16.920 3.254 1.00 97.12 326 HIS A C 1
ATOM 2492 O O . HIS A 1 326 ? -8.031 -18.080 3.631 1.00 97.12 326 HIS A O 1
ATOM 2498 N N . SER A 1 327 ? -8.491 -15.894 3.838 1.00 95.62 327 SER A N 1
ATOM 2499 C CA . SER A 1 327 ? -9.364 -15.991 5.013 1.00 95.62 327 SER A CA 1
ATOM 2500 C C . SER A 1 327 ? -10.583 -15.080 4.829 1.00 95.62 327 SER A C 1
ATOM 2502 O O . SER A 1 327 ? -10.919 -14.740 3.695 1.00 95.62 327 SER A O 1
ATOM 2504 N N . ASP A 1 328 ? -11.253 -14.699 5.920 1.00 96.88 328 ASP A N 1
ATOM 2505 C CA . ASP A 1 328 ? -12.430 -13.834 5.871 1.00 96.88 328 ASP A CA 1
ATOM 2506 C C . ASP A 1 328 ? -12.106 -12.530 5.129 1.00 96.88 328 ASP A C 1
ATOM 2508 O O . ASP A 1 328 ? -11.188 -11.794 5.499 1.00 96.88 328 ASP A O 1
ATOM 2512 N N . VAL A 1 329 ? -12.870 -12.225 4.086 1.00 97.25 329 VAL A N 1
ATOM 2513 C CA . VAL A 1 329 ? -12.727 -10.991 3.319 1.00 97.25 329 VAL A CA 1
ATOM 2514 C C . VAL A 1 329 ? -14.071 -10.300 3.209 1.00 97.25 329 VAL A C 1
ATOM 2516 O O . VAL A 1 329 ? -15.072 -10.888 2.800 1.00 97.25 329 VAL A O 1
ATOM 2519 N N . LYS A 1 330 ? -14.082 -9.019 3.567 1.00 96.94 330 LYS A N 1
ATOM 2520 C CA . LYS A 1 330 ? -15.223 -8.138 3.377 1.00 96.94 330 LYS A CA 1
ATOM 2521 C C . LYS A 1 330 ? -14.802 -6.888 2.635 1.00 96.94 330 LYS A C 1
ATOM 2523 O O . LYS A 1 330 ? -13.895 -6.190 3.081 1.00 96.94 330 LYS A O 1
ATOM 2528 N N . ILE A 1 331 ? -15.480 -6.591 1.536 1.00 97.38 331 ILE A N 1
ATOM 2529 C CA . ILE A 1 331 ? -15.263 -5.385 0.744 1.00 97.38 331 ILE A CA 1
ATOM 2530 C C . ILE A 1 331 ? -16.617 -4.708 0.553 1.00 97.38 331 ILE A C 1
ATOM 2532 O O . ILE A 1 331 ? -17.501 -5.281 -0.069 1.00 97.38 331 ILE A O 1
ATOM 2536 N N . ASP A 1 332 ? -16.768 -3.516 1.124 1.00 94.94 332 ASP A N 1
ATOM 2537 C CA . ASP A 1 332 ? -17.987 -2.703 1.119 1.00 94.94 332 ASP A CA 1
ATOM 2538 C C . ASP A 1 332 ? -17.727 -1.390 0.370 1.00 94.94 332 ASP A C 1
ATOM 2540 O O . ASP A 1 332 ? -17.119 -0.448 0.897 1.00 94.94 332 ASP A O 1
ATOM 2544 N N . VAL A 1 333 ? -18.132 -1.371 -0.899 1.00 93.19 333 VAL A N 1
ATOM 2545 C CA . VAL A 1 333 ? -17.979 -0.266 -1.843 1.00 93.19 333 VAL A CA 1
ATOM 2546 C C . VAL A 1 333 ? -19.196 -0.208 -2.764 1.00 93.19 333 VAL A C 1
ATOM 2548 O O . VAL A 1 333 ? -19.164 -0.647 -3.906 1.00 93.19 333 VAL A O 1
ATOM 2551 N N . GLN A 1 334 ? -20.287 0.376 -2.282 1.00 86.44 334 GLN A N 1
ATOM 2552 C CA . GLN A 1 334 ? -21.539 0.415 -3.041 1.00 86.44 334 GLN A CA 1
ATOM 2553 C C . GLN A 1 334 ? -21.469 1.377 -4.238 1.00 86.44 334 GLN A C 1
ATOM 2555 O O . GLN A 1 334 ? -20.929 2.476 -4.080 1.00 86.44 334 GLN A O 1
ATOM 2560 N N . PRO A 1 335 ? -22.011 1.043 -5.423 1.00 89.81 335 PRO A N 1
ATOM 2561 C CA . PRO A 1 335 ? -22.193 2.000 -6.514 1.00 89.81 335 PRO A CA 1
ATOM 2562 C C . PRO A 1 335 ? -23.325 2.988 -6.206 1.00 89.81 335 PRO A C 1
ATOM 2564 O O . PRO A 1 335 ? -24.147 2.769 -5.319 1.00 89.81 335 PRO A O 1
ATOM 2567 N N . VAL A 1 336 ? -23.392 4.083 -6.967 1.00 89.38 336 VAL A N 1
ATOM 2568 C CA . VAL A 1 336 ? -24.551 4.991 -6.933 1.00 89.38 336 VAL A CA 1
ATOM 2569 C C . VAL A 1 336 ? -25.368 4.767 -8.192 1.00 89.38 336 VAL A C 1
ATOM 2571 O O . VAL A 1 336 ? -24.826 4.857 -9.295 1.00 89.38 336 VAL A O 1
ATOM 2574 N N . LEU A 1 337 ? -26.662 4.504 -8.031 1.00 88.62 337 LEU A N 1
ATOM 2575 C CA . LEU A 1 337 ? -27.601 4.296 -9.130 1.00 88.62 337 LEU A CA 1
ATOM 2576 C C . LEU A 1 337 ? -28.541 5.502 -9.265 1.00 88.62 337 LEU A C 1
ATOM 2578 O O . LEU A 1 337 ? -28.931 6.124 -8.279 1.00 88.62 337 LEU A O 1
ATOM 2582 N N . GLU A 1 338 ? -28.899 5.842 -10.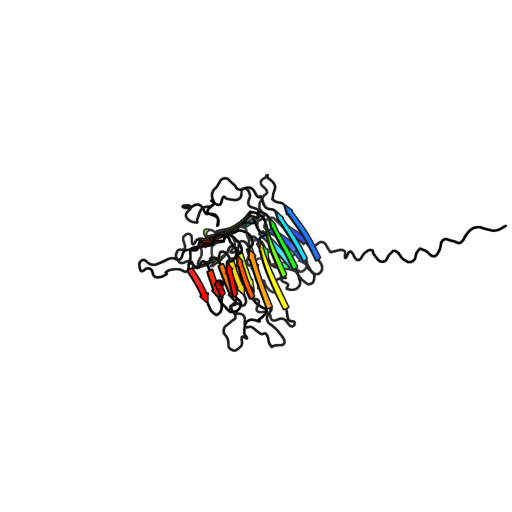497 1.00 88.75 338 GLU A N 1
ATOM 2583 C CA . GLU A 1 338 ? -30.042 6.700 -10.804 1.00 88.75 338 GLU A CA 1
ATOM 2584 C C . GLU A 1 338 ? -31.359 5.978 -10.458 1.00 88.75 338 GLU A C 1
ATOM 2586 O O . GLU A 1 338 ? -31.396 4.751 -10.365 1.00 88.75 338 GLU A O 1
ATOM 2591 N N . GLU A 1 339 ? -32.476 6.711 -10.376 1.00 89.56 339 GLU A N 1
ATOM 2592 C CA . GLU A 1 339 ? -33.822 6.117 -10.220 1.00 89.56 339 GLU A CA 1
ATOM 2593 C C . GLU A 1 339 ? -34.161 5.111 -11.334 1.00 89.56 339 GLU A C 1
ATOM 2595 O O . GLU A 1 339 ? -34.916 4.165 -11.126 1.00 89.56 339 GLU A O 1
ATOM 2600 N N . SER A 1 340 ? -33.566 5.294 -12.517 1.00 90.25 340 SER A N 1
ATOM 2601 C CA . SER A 1 340 ? -33.679 4.389 -13.665 1.00 90.25 340 SER A CA 1
ATOM 2602 C C . SER A 1 340 ? -32.979 3.036 -13.456 1.00 90.25 340 SER A C 1
ATOM 2604 O O . SER A 1 340 ? -33.110 2.146 -14.295 1.00 90.25 340 SER A O 1
ATOM 2606 N N . GLY A 1 341 ? -32.201 2.889 -12.378 1.00 85.25 341 GLY A N 1
ATOM 2607 C CA . GLY A 1 341 ? -31.309 1.759 -12.123 1.00 85.25 341 GLY A CA 1
ATOM 2608 C C . GLY A 1 341 ? -29.966 1.848 -12.855 1.00 85.25 341 GLY A C 1
ATOM 2609 O O . GLY A 1 341 ? -29.113 0.984 -12.669 1.00 85.25 341 GLY A O 1
ATOM 2610 N N . LYS A 1 342 ? -29.741 2.880 -13.680 1.00 87.56 342 LYS A N 1
ATOM 2611 C CA . LYS A 1 342 ? -28.459 3.098 -14.359 1.00 87.56 342 LYS A CA 1
ATOM 2612 C C . LYS A 1 342 ? -27.397 3.565 -13.366 1.00 87.56 342 LYS A C 1
ATOM 2614 O O . LYS A 1 342 ? -27.659 4.432 -12.540 1.00 87.56 342 LYS A O 1
ATOM 2619 N N . GLN A 1 343 ? -26.175 3.060 -13.492 1.00 85.81 343 GLN A N 1
ATOM 2620 C CA . GLN A 1 343 ? -25.057 3.520 -12.674 1.00 85.81 343 GLN A CA 1
ATOM 2621 C C . GLN A 1 343 ? -24.727 4.997 -12.942 1.00 85.81 343 GLN A C 1
ATOM 2623 O O . GLN A 1 343 ? -24.415 5.390 -14.069 1.00 85.81 343 GLN A O 1
ATOM 2628 N N . LYS A 1 344 ? -24.796 5.798 -11.877 1.00 89.44 344 LYS A N 1
ATOM 2629 C CA . LYS A 1 344 ? -24.408 7.212 -11.808 1.00 89.44 344 LYS A CA 1
ATOM 2630 C C . LYS A 1 344 ? -22.939 7.366 -11.411 1.00 89.44 344 LYS A C 1
ATOM 2632 O O . LYS A 1 344 ? -22.265 8.241 -11.943 1.00 89.44 344 LYS A O 1
ATOM 2637 N N . SER A 1 345 ? -22.452 6.534 -10.483 1.00 90.50 345 SER A N 1
ATOM 2638 C CA . SER A 1 345 ? -21.059 6.565 -10.018 1.00 90.50 345 SER A CA 1
ATOM 2639 C C . SER A 1 345 ? -20.492 5.173 -9.738 1.00 90.50 345 SER A C 1
ATOM 2641 O O . SER A 1 345 ? -21.209 4.277 -9.281 1.00 90.50 345 SER A O 1
ATOM 2643 N N . ILE A 1 346 ? -19.188 5.023 -9.985 1.00 91.56 346 ILE A N 1
ATOM 2644 C CA . ILE A 1 346 ? -18.433 3.776 -9.815 1.00 91.56 346 ILE A CA 1
ATOM 2645 C C . ILE A 1 346 ? -18.354 3.401 -8.341 1.00 91.56 346 ILE A C 1
ATOM 2647 O O . ILE A 1 346 ? -17.957 4.231 -7.518 1.00 91.56 346 ILE A O 1
ATOM 2651 N N . GLY A 1 347 ? -18.699 2.154 -8.029 1.00 93.56 347 GLY A N 1
ATOM 2652 C CA . GLY A 1 347 ? -18.513 1.523 -6.728 1.00 93.56 347 GLY A CA 1
ATOM 2653 C C . GLY A 1 347 ? -18.067 0.089 -6.936 1.00 93.56 347 GLY A C 1
ATOM 2654 O O . GLY A 1 347 ? -18.865 -0.831 -6.814 1.00 93.56 347 GLY A O 1
ATOM 2655 N N . ASP A 1 348 ? -16.804 -0.073 -7.307 1.00 96.19 348 ASP A N 1
ATOM 2656 C CA . ASP A 1 348 ? -16.244 -1.381 -7.616 1.00 96.19 348 ASP A CA 1
ATOM 2657 C C . ASP A 1 348 ? -15.649 -1.970 -6.348 1.00 96.19 348 ASP A C 1
ATOM 2659 O O . ASP A 1 348 ? -14.689 -1.430 -5.803 1.00 96.19 348 ASP A O 1
ATOM 2663 N N . ALA A 1 349 ? -16.140 -3.108 -5.883 1.00 97.31 349 ALA A N 1
ATOM 2664 C CA . ALA A 1 349 ? -15.441 -3.838 -4.839 1.00 97.31 349 ALA A CA 1
ATOM 2665 C C . ALA A 1 349 ? -14.104 -4.385 -5.362 1.00 97.31 349 ALA A C 1
ATOM 2667 O O . ALA A 1 349 ? -13.080 -4.264 -4.685 1.00 97.31 349 ALA A O 1
ATOM 2668 N N . LEU A 1 350 ? -14.095 -4.920 -6.588 1.00 97.88 350 LEU A N 1
ATOM 2669 C CA . LEU A 1 350 ? -12.906 -5.452 -7.252 1.00 97.88 350 LEU A CA 1
ATOM 2670 C C . LEU A 1 350 ? -12.785 -4.879 -8.666 1.00 97.88 350 LEU A C 1
ATOM 2672 O O . LEU A 1 350 ? -13.700 -5.007 -9.475 1.00 97.88 350 LEU A O 1
ATOM 2676 N N . ASN A 1 351 ? -11.634 -4.295 -8.986 1.00 97.50 351 ASN A N 1
ATOM 2677 C CA . ASN A 1 351 ? -11.320 -3.818 -10.327 1.00 97.50 351 ASN A CA 1
ATOM 2678 C C . ASN A 1 351 ? -9.905 -4.265 -10.719 1.00 97.50 351 ASN A C 1
ATOM 2680 O O . ASN A 1 351 ? -8.913 -3.866 -10.100 1.00 97.50 351 ASN A O 1
ATOM 2684 N N . VAL A 1 352 ? -9.827 -5.131 -11.728 1.00 98.19 352 VAL A N 1
ATOM 2685 C CA . VAL A 1 352 ? -8.583 -5.743 -12.201 1.00 98.19 352 VAL A CA 1
ATOM 2686 C C . VAL A 1 352 ? -8.393 -5.401 -13.670 1.00 98.19 352 VAL A C 1
ATOM 2688 O O . VAL A 1 352 ? -9.193 -5.814 -14.509 1.00 98.19 352 VAL A O 1
ATOM 2691 N N . ASP A 1 353 ? -7.330 -4.664 -13.986 1.00 97.12 353 ASP A N 1
ATOM 2692 C CA . ASP A 1 353 ? -7.108 -4.126 -15.330 1.00 97.12 353 ASP A CA 1
ATOM 2693 C C . ASP A 1 353 ? -5.693 -4.401 -15.849 1.00 97.12 353 ASP A C 1
ATOM 2695 O O . ASP A 1 353 ? -4.703 -3.917 -15.303 1.00 97.12 353 ASP A O 1
ATOM 2699 N N . GLY A 1 354 ? -5.603 -5.132 -16.957 1.00 95.56 354 GLY A N 1
ATOM 2700 C CA . GLY A 1 354 ? -4.353 -5.351 -17.677 1.00 95.56 354 GLY A CA 1
ATOM 2701 C C . GLY A 1 354 ? -3.739 -6.736 -17.478 1.00 95.56 354 GLY A C 1
ATOM 2702 O O . GLY A 1 354 ? -4.053 -7.482 -16.551 1.00 95.56 354 GLY A O 1
ATOM 2703 N N . LYS A 1 355 ? -2.829 -7.083 -18.395 1.00 94.31 355 LYS A N 1
ATOM 2704 C CA . LYS A 1 355 ? -2.094 -8.355 -18.402 1.00 94.31 355 LYS A CA 1
ATOM 2705 C C . LYS A 1 355 ? -1.315 -8.533 -17.094 1.00 94.31 355 LYS A C 1
ATOM 2707 O O . LYS A 1 355 ? -0.699 -7.593 -16.595 1.00 94.31 355 LYS A O 1
ATOM 2712 N N . ASN A 1 356 ? -1.282 -9.762 -16.580 1.00 96.19 356 ASN A N 1
ATOM 2713 C CA . ASN A 1 356 ? -0.574 -10.152 -15.352 1.00 96.19 356 ASN A CA 1
ATOM 2714 C C . ASN A 1 356 ? -1.077 -9.465 -14.064 1.00 96.19 356 ASN A C 1
ATOM 2716 O O . ASN A 1 356 ? -0.391 -9.523 -13.040 1.00 96.19 356 ASN A O 1
ATOM 2720 N N . SER A 1 357 ? -2.262 -8.851 -14.097 1.00 98.06 357 SER A N 1
ATOM 2721 C CA . SER A 1 357 ? -2.956 -8.335 -12.915 1.00 98.06 357 SER A CA 1
ATOM 2722 C C . SER A 1 357 ? -4.020 -9.331 -12.457 1.00 98.06 357 SER A C 1
ATOM 2724 O O . SER A 1 357 ? -4.811 -9.818 -13.267 1.00 98.06 357 SER A O 1
ATOM 2726 N N . ARG A 1 358 ? -4.019 -9.675 -11.165 1.00 98.06 358 ARG A N 1
ATOM 2727 C CA . ARG A 1 358 ? -4.854 -10.750 -10.622 1.00 98.06 358 ARG A CA 1
ATOM 2728 C C . ARG A 1 358 ? -5.292 -10.496 -9.183 1.00 98.06 358 ARG A C 1
ATOM 2730 O O . ARG A 1 358 ? -4.484 -10.070 -8.354 1.00 98.06 358 ARG A O 1
ATOM 2737 N N . VAL A 1 359 ? -6.547 -10.819 -8.887 1.00 98.44 359 VAL A N 1
ATOM 2738 C CA . VAL A 1 359 ? -7.061 -10.943 -7.518 1.00 98.44 359 VAL A CA 1
ATOM 2739 C C . VAL A 1 359 ? -7.523 -12.378 -7.299 1.00 98.44 359 VAL A C 1
ATOM 2741 O O . VAL A 1 359 ? -8.297 -12.893 -8.090 1.00 98.44 359 VAL A O 1
ATOM 2744 N N . ASP A 1 360 ? -7.058 -13.003 -6.226 1.00 97.75 360 ASP A N 1
ATOM 2745 C CA . ASP A 1 360 ? -7.469 -14.343 -5.811 1.00 97.75 360 ASP A CA 1
ATOM 2746 C C . ASP A 1 360 ? -8.215 -14.268 -4.483 1.00 97.75 360 ASP A C 1
ATOM 2748 O O . ASP A 1 360 ? -7.703 -13.685 -3.520 1.00 97.75 360 ASP A O 1
ATOM 2752 N N . ILE A 1 361 ? -9.375 -14.913 -4.394 1.00 96.31 361 ILE A N 1
ATOM 2753 C CA . ILE A 1 361 ? -10.067 -15.150 -3.124 1.00 96.31 361 ILE A CA 1
ATOM 2754 C C . ILE A 1 361 ? -10.178 -16.658 -2.927 1.00 96.31 361 ILE A C 1
ATOM 2756 O O . ILE A 1 361 ? -10.927 -17.344 -3.613 1.00 96.31 361 ILE A O 1
ATOM 2760 N N . LYS A 1 362 ? -9.413 -17.199 -1.978 1.00 93.94 362 LYS A N 1
ATOM 2761 C CA . LYS A 1 362 ? -9.336 -18.644 -1.734 1.00 93.94 362 LYS A CA 1
ATOM 2762 C C . LYS A 1 362 ? -9.296 -18.966 -0.246 1.00 93.94 362 LYS A C 1
ATOM 2764 O O . LYS A 1 362 ? -9.095 -18.090 0.583 1.00 93.94 362 LYS A O 1
ATOM 2769 N N . GLY A 1 363 ? -9.427 -20.247 0.082 1.00 89.19 363 GLY A N 1
ATOM 2770 C CA . GLY A 1 363 ? -9.480 -20.722 1.465 1.00 89.19 363 GLY A CA 1
ATOM 2771 C C . GLY A 1 363 ? -10.905 -21.024 1.916 1.00 89.19 363 GLY A C 1
ATOM 2772 O O . GLY A 1 363 ? -11.796 -21.206 1.090 1.00 89.19 363 GLY A O 1
ATOM 2773 N N . ASP A 1 364 ? -11.089 -21.139 3.226 1.00 86.38 364 ASP A N 1
ATOM 2774 C CA . ASP A 1 364 ? -12.335 -21.545 3.890 1.00 86.38 364 ASP A CA 1
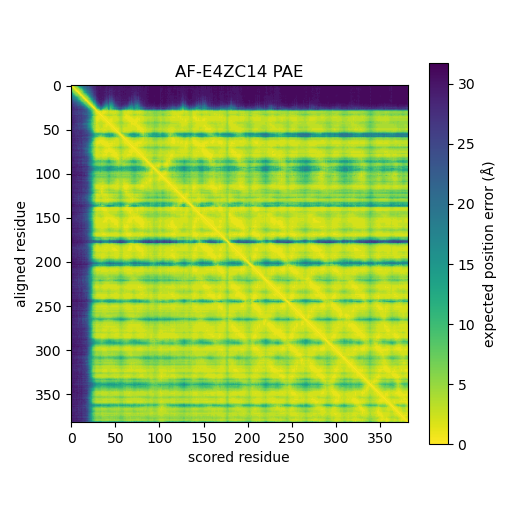ATOM 2775 C C . ASP A 1 364 ? -13.028 -20.401 4.652 1.00 86.38 364 ASP A C 1
ATOM 2777 O O . ASP A 1 364 ? -14.053 -20.622 5.297 1.00 86.38 364 ASP A O 1
ATOM 2781 N N . GLY A 1 365 ? -12.484 -19.184 4.568 1.00 89.06 365 GLY A N 1
ATOM 2782 C CA . GLY A 1 365 ? -13.065 -17.986 5.170 1.00 89.06 365 GLY A CA 1
ATOM 2783 C C . GLY A 1 365 ? -14.347 -17.507 4.484 1.00 89.06 365 GLY A C 1
ATOM 2784 O O . GLY A 1 365 ? -14.689 -17.896 3.366 1.00 89.06 365 GLY A O 1
ATOM 2785 N N . THR A 1 366 ? -15.061 -16.614 5.162 1.00 93.00 366 THR A N 1
ATOM 2786 C CA . THR A 1 366 ? -16.281 -15.981 4.658 1.00 93.00 366 THR A CA 1
ATOM 2787 C C . THR A 1 366 ? -15.945 -14.867 3.672 1.00 93.00 366 THR A C 1
ATOM 2789 O O . THR A 1 366 ? -15.142 -13.984 3.966 1.00 93.00 366 THR A O 1
ATOM 2792 N N . VAL A 1 367 ? -16.615 -14.863 2.520 1.00 94.69 367 VAL A N 1
ATOM 2793 C CA . VAL A 1 367 ? -16.463 -13.835 1.483 1.00 94.69 367 VAL A CA 1
ATOM 2794 C C . VAL A 1 367 ? -17.718 -12.964 1.444 1.00 94.69 367 VAL A C 1
ATOM 2796 O O . VAL A 1 367 ? -18.816 -13.461 1.200 1.00 94.69 367 VAL A O 1
ATOM 2799 N N . GLN A 1 368 ? -17.561 -11.661 1.680 1.00 95.19 368 GLN A N 1
ATOM 2800 C CA . GLN A 1 368 ? -18.624 -10.657 1.583 1.00 95.19 368 GLN A CA 1
ATOM 2801 C C . GLN A 1 368 ? -18.185 -9.534 0.645 1.00 95.19 368 GLN A C 1
ATOM 2803 O O . GLN A 1 368 ? -17.322 -8.729 0.986 1.00 95.19 368 GLN A O 1
ATOM 2808 N N . ILE A 1 369 ? -18.786 -9.472 -0.538 1.00 94.38 369 ILE A N 1
ATOM 2809 C CA . ILE A 1 369 ? -18.485 -8.455 -1.544 1.00 94.38 369 ILE A CA 1
ATOM 2810 C C . ILE A 1 369 ? -19.757 -7.649 -1.788 1.00 94.38 369 ILE A C 1
ATOM 2812 O O . ILE A 1 369 ? -20.747 -8.192 -2.270 1.00 94.38 369 ILE A O 1
ATOM 2816 N N . ASP A 1 370 ? -19.722 -6.373 -1.422 1.00 92.75 370 ASP A N 1
ATOM 2817 C CA . ASP A 1 370 ? -20.764 -5.392 -1.701 1.00 92.75 370 ASP A CA 1
ATOM 2818 C C . ASP A 1 370 ? -20.166 -4.306 -2.602 1.00 92.75 370 ASP A C 1
ATOM 2820 O O . ASP A 1 370 ? -19.318 -3.524 -2.174 1.00 92.75 370 ASP A O 1
ATOM 2824 N N . GLY A 1 371 ? -20.535 -4.337 -3.880 1.00 93.38 371 GLY A N 1
ATOM 2825 C CA . GLY A 1 371 ? -19.968 -3.507 -4.938 1.00 93.38 371 GLY A CA 1
ATOM 2826 C C . GLY A 1 371 ? -19.803 -4.270 -6.249 1.00 93.38 371 GLY A C 1
ATOM 2827 O O . GLY A 1 371 ? -19.929 -5.496 -6.301 1.00 93.38 371 GLY A O 1
ATOM 2828 N N . ASP A 1 372 ? -19.501 -3.535 -7.312 1.00 94.62 372 ASP A N 1
ATOM 2829 C CA . ASP A 1 372 ? -19.324 -4.090 -8.651 1.00 94.62 372 ASP A CA 1
ATOM 2830 C C . ASP A 1 372 ? -17.980 -4.827 -8.784 1.00 94.62 372 ASP A C 1
ATOM 2832 O O . ASP A 1 372 ? -17.011 -4.570 -8.060 1.00 94.62 372 ASP A O 1
ATOM 2836 N N . ILE A 1 373 ? -17.909 -5.757 -9.736 1.00 95.62 373 ILE A N 1
ATOM 2837 C CA . ILE A 1 373 ? -16.681 -6.473 -10.087 1.00 95.62 373 ILE A CA 1
ATOM 2838 C C . ILE A 1 373 ? -16.374 -6.220 -11.561 1.00 95.62 373 ILE A C 1
ATOM 2840 O O . ILE A 1 373 ? -17.135 -6.626 -12.440 1.00 95.62 373 ILE A O 1
ATOM 2844 N N . HIS A 1 374 ? -15.225 -5.603 -11.833 1.00 95.56 374 HIS A N 1
ATOM 2845 C CA . HIS A 1 374 ? -14.751 -5.326 -13.184 1.00 95.56 374 HIS A CA 1
ATOM 2846 C C . HIS A 1 374 ? -13.427 -6.032 -13.475 1.00 95.56 374 HIS A C 1
ATOM 2848 O O . HIS A 1 374 ? -12.436 -5.873 -12.762 1.00 95.56 374 HIS A O 1
ATOM 2854 N N . VAL A 1 375 ? -13.407 -6.779 -14.580 1.00 96.06 375 VAL A N 1
ATOM 2855 C CA . VAL A 1 375 ? -12.216 -7.454 -15.105 1.00 96.06 375 VAL A CA 1
ATOM 2856 C C . VAL A 1 375 ? -11.977 -6.979 -16.530 1.00 96.06 375 VAL A C 1
ATOM 2858 O O . VAL A 1 375 ? -12.821 -7.161 -17.407 1.00 96.06 375 VAL A O 1
ATOM 2861 N N . LEU A 1 376 ? -10.836 -6.331 -16.757 1.00 94.38 376 LEU A N 1
ATOM 2862 C CA . LEU A 1 376 ? -10.546 -5.574 -17.970 1.00 94.38 376 LEU A CA 1
ATOM 2863 C C . LEU A 1 376 ? -9.179 -5.954 -18.550 1.00 94.38 376 LEU A C 1
ATOM 2865 O O . LEU A 1 376 ? -8.240 -6.289 -17.833 1.00 94.38 376 LEU A O 1
ATOM 2869 N N . ASN A 1 377 ? -9.060 -5.881 -19.880 1.00 92.31 377 ASN A N 1
ATOM 2870 C CA . ASN A 1 377 ? -7.790 -5.939 -20.622 1.00 92.31 377 ASN A CA 1
ATOM 2871 C C . ASN A 1 377 ? -6.832 -7.095 -20.237 1.00 92.31 377 ASN A C 1
ATOM 2873 O O . ASN A 1 377 ? -5.614 -6.916 -20.248 1.00 92.31 377 ASN A O 1
ATOM 2877 N N . GLY A 1 378 ? -7.363 -8.283 -19.929 1.00 91.25 378 GLY A N 1
ATOM 2878 C CA . GLY A 1 378 ? -6.558 -9.459 -19.565 1.00 91.25 378 GLY A CA 1
ATOM 2879 C C . GLY A 1 378 ? -6.266 -9.607 -18.069 1.00 91.25 378 GLY A C 1
ATOM 2880 O O . GLY A 1 378 ? -5.465 -10.467 -17.703 1.00 91.25 378 GLY A O 1
ATOM 2881 N N . GLY A 1 379 ? -6.913 -8.797 -17.226 1.00 95.00 379 GLY A N 1
ATOM 2882 C CA . GLY A 1 379 ? -6.988 -9.023 -15.789 1.00 95.00 379 GLY A CA 1
ATOM 2883 C C . GLY A 1 379 ? -7.703 -10.333 -15.452 1.00 95.00 379 GLY A C 1
ATOM 2884 O O . GLY A 1 379 ? -8.448 -10.875 -16.271 1.00 95.00 379 GLY A O 1
ATOM 2885 N N . VAL A 1 380 ? -7.474 -10.844 -14.243 1.00 96.88 380 VAL A N 1
ATOM 2886 C CA . VAL A 1 380 ? -8.052 -12.109 -13.766 1.00 96.88 380 VAL A CA 1
ATOM 2887 C C . VAL A 1 380 ? -8.577 -11.964 -12.338 1.00 96.88 380 VAL A C 1
ATOM 2889 O O . VAL A 1 380 ? -7.925 -11.351 -11.493 1.00 96.88 380 VAL A O 1
ATOM 2892 N N . ILE A 1 381 ? -9.739 -12.554 -12.066 1.00 95.12 381 ILE A N 1
ATOM 2893 C CA . ILE A 1 381 ? -10.235 -12.782 -10.707 1.00 95.12 381 ILE A CA 1
ATOM 2894 C C . ILE A 1 381 ? -10.574 -14.265 -10.594 1.00 95.12 381 ILE A C 1
ATOM 2896 O O . ILE A 1 381 ? -11.373 -14.735 -11.404 1.00 95.12 381 ILE A O 1
ATOM 2900 N N . ASP A 1 382 ? -9.975 -14.954 -9.620 1.00 90.06 382 ASP A N 1
ATOM 2901 C CA . ASP A 1 382 ? -10.200 -16.383 -9.352 1.00 90.06 382 ASP A CA 1
ATOM 2902 C C . ASP A 1 382 ? -10.692 -16.647 -7.920 1.00 90.06 382 ASP A C 1
ATOM 2904 O O . ASP A 1 382 ? -10.198 -15.989 -6.966 1.00 90.06 382 ASP A O 1
#

Sequence (382 aa):
MKDETIARCLLSGCLLAAGMEKSIAASGTILEKPNYTAVIANRNQTNEHTFDYSGETVVKPINSLIIAAYGKDAKNTITVKGNPSVGEKDLKDANGEASLKDARGEVLKEPAHWTIQKEKPVGYVSSGRYKLQSSVANAGILLADLSYEGKNNITLENVSVKNTSSQNAIFANDTLDPHGMSDTTLTFKGNNYLYTDGSKVTNKDEMNGIQLLKNNKNLQLKETKNHTKIESEAGSNLNIYVQSGTSKGRGIGVTQYRDVIINTSGQRKTVINQTEMDFRGAVSIKVDRGDKENAENYGVYVGNLPKKSSRSEDVPDDSYDRVTFHSDVKIDVQPVLEESGKQKSIGDALNVDGKNSRVDIKGDGTVQIDGDIHVLNGGVID

Foldseek 3Di:
DDDDDDDPDDPPPPPDPPDDPPVPQPAFDWDDDQQETETEFAASHEHDEEADQQDPDADDAHQAYEYAQADAAREYAYEYAHHQDFDPAFPAPLVNPDGDAFLVRHGHGHRPYANHENDDQNAWDDDDPDTQHSPDFGENYEQDHLAQRYEYEYEYESHEFAAQEGQENAEYELPRPHRGGYAYEYEYHAEYYQHAECLNYPPDAHHEHHEYEAAHQFFALDAGEHEYEYEYDAAHEYEFEAATSHQEYEHAYYEHQAAHAADDPDSTGDHAYAYEYYYNYTYAFEYHPNPNLAHAYEHHYHDYHHRPDPRHDARPPNHAAEHEAAARYAFHFAFDADPVRHTNYAGADEAFEAARYEYEYHHDHHYHYHGHHYAYHHYYYD

Radius of gyration: 23.94 Å; Cα contacts (8 Å, |Δi|>4): 1193; chains: 1; bounding box: 108×51×65 Å

Organism: Neisseria lactamica (strain 020-06) (NCBI:txid489653)

Solvent-accessible surface area (backbone atoms only — not comparable to full-atom values): 18660 Å² total; per-residue (Å²): 136,90,76,95,83,87,89,83,87,88,87,86,84,86,86,89,86,86,78,80,85,71,69,80,58,46,74,33,47,76,44,85,50,94,35,29,35,36,42,38,11,43,60,59,10,44,35,78,50,72,50,80,51,48,59,95,62,90,62,85,47,42,22,20,42,37,41,23,15,28,30,54,63,3,24,37,40,39,37,38,33,15,24,77,52,65,36,92,49,67,33,52,45,78,85,64,81,48,69,36,53,43,46,87,65,49,74,37,49,36,57,58,45,49,38,26,44,14,69,60,76,64,51,70,46,74,59,94,90,48,70,46,61,55,84,56,90,60,27,26,30,30,45,56,18,48,10,61,47,15,29,39,41,36,37,39,31,13,33,28,32,42,15,41,55,52,43,17,21,31,32,36,40,20,62,48,85,88,32,31,37,29,30,31,40,39,35,38,34,49,58,29,37,28,33,20,41,18,78,66,38,82,97,49,60,51,23,20,16,36,36,40,40,48,41,56,76,71,60,30,79,55,96,42,70,34,45,38,39,40,35,29,41,70,84,13,37,44,39,28,37,19,31,10,39,26,54,17,22,23,18,34,34,40,39,28,30,57,74,20,70,32,34,81,87,54,77,48,18,48,66,35,47,33,38,41,32,46,29,41,16,34,34,22,30,33,30,40,35,53,96,27,73,74,21,35,24,26,22,37,32,36,25,39,40,56,33,92,48,99,79,27,53,74,80,58,86,87,26,36,38,39,39,36,39,41,28,25,32,22,26,45,8,68,52,37,61,43,98,87,66,47,78,70,22,51,10,23,21,36,35,22,32,12,58,53,8,37,40,37,66,45,75,87,43,52,80,44,78,39,43,41,76,49,73,35,74,65,23,42,76,84

pLDDT: mean 87.88, std 15.68, range [29.08, 98.81]

Secondary structure (DSSP, 8-state):
--------SSSSSSS-SSS------EE-EEEEETTEEEEEEETTEEEEEEEE--SSS-PPPBS-EEEEEESTT-EEEEEEE----EEEEEPB-TTSSSB-B-TTSPBPEEESS-SEEE-S----EEETTEEE-TTS--EEEEE----SS-EEEEEEES-EEEESSSSEEEEEETTSTTS---EEEEEEESEEEEEEEGGG-TT-S-EEEEEEEE---PPBSS--EEEEEEEE-TT-EEEEEEE--SSEEEEEEEEESTTPPP-SSSSSB--EEEEEEEE-SEEEEEEE-TT-TT-EEEEEEEEE----STT--PPPTT-EEEEEE-S-EEEE---EE-TTS-EEE-EEEEEEESTTEEEEE-SSS-EEEESEEEEETT-EE-

Mean predicted aligned error: 7.46 Å

Nearest PDB structures (foldseek):
  6s6y-assembly2_O  TM=2.174E-01  e=9.028E+00  Methylorubrum extorquens PA1